Protein AF-0000000073999790 (afdb_homodimer)

InterPro domains:
  IPR029069 HotDog domain superfamily [SSF54637] (8-110)
  IPR029069 HotDog domain superfamily [SSF54637] (156-279)
  IPR050563 4-hydroxybenzoyl-CoA thioesterase [PTHR31793] (12-106)

pLDDT: mean 91.82, std 11.29, range [22.42, 98.81]

Foldseek 3Di:
DPCCVLWQKDKDWAAPVQQDPVQFGDPLVVVVVVLVSVVVSLVVLPDDVVVCLVVLQDFAWFKKKKFFDATHHHGWMKMKTWAWEDEPPQKIKIWIFIAGDPVRDGGMIMITMTHRVRPDPVSSVSCNVRHHHDHDDPADDDDPDDDPFFDKDKDKDFAACVCADSSSARRVSNVVVVVVVVVQVVCVVLPNDVVNCLVVLKDKDWRMKMKGFDDGADHGWMKMKIWAWRADDFFKTKIWIFICTHPDPHGRMIMITIIGIARPVVRGTGGDDPSSVCSRTDPD/DPCCVVWLKDKDWAAPVQQDPVQFGDPLVVVVVVLVSVVSSLVVLPDDVVVCLVVLQDFAWFKKKKFFDATHHHGWMKMKTWAWEDEPPQKIKIWIFIAGDPVRDGGMIMITMTHRVRPDPVSSVSCNVRHHHDHDDPADDDDPDDDPFFDKDKDKDFAACVCADSSSARRVSNVVVVVVVVVQVVCVVLPNDVVNCLVVLKDKDWRMKMKGFDDGADHGWMKMKIWAWRADDFFKTKIWIFICTHPDPHGRMIMITIIGIARPVVRGTGGDDPSSVCSRTDPD

Nearest PDB structures (foldseek):
  2own-assembly1_A  TM=8.054E-01  e=2.185E-14  Lactiplantibacillus plantarum
  2own-assembly1_B  TM=7.923E-01  e=3.185E-13  Lactiplantibacillus plantarum
  4gak-assembly1_A-2  TM=7.564E-01  e=3.372E-13  Spirosoma linguale DSM 74
  5v10-assembly1_B-2  TM=9.116E-01  e=4.249E-08  Pseudomonas aeruginosa PAO1
  5v10-assembly1_A-2  TM=8.755E-01  e=8.915E-08  Pseudomonas aeruginosa PAO1

Radius of gyration: 24.18 Å; Cα contacts (8 Å, |Δi|>4): 1208; chains: 2; bounding box: 60×69×75 Å

Structure (mmCIF, N/CA/C/O backbone):
data_AF-0000000073999790-model_v1
#
loop_
_entity.id
_entity.type
_entity.pdbx_description
1 polymer 'Acyl-CoA thioester hydrolase, YbgC/YbaW family'
#
loop_
_atom_site.group_PDB
_atom_site.id
_atom_site.type_symbol
_atom_site.label_atom_id
_atom_site.label_alt_id
_atom_site.label_comp_id
_atom_site.label_asym_id
_atom_site.label_entity_id
_atom_site.label_seq_id
_atom_site.pdbx_PDB_ins_code
_atom_site.Cartn_x
_atom_site.Cartn_y
_atom_site.Cartn_z
_atom_site.occupancy
_atom_site.B_iso_or_equiv
_atom_site.auth_seq_id
_atom_site.auth_comp_id
_atom_site.auth_asym_id
_atom_site.auth_atom_id
_atom_site.pdbx_PDB_model_num
ATOM 1 N N . MET A 1 1 ? -18.141 -9.008 -38.781 1 23.33 1 MET A N 1
ATOM 2 C CA . MET A 1 1 ? -18.016 -9.484 -37.406 1 23.33 1 MET A CA 1
ATOM 3 C C . MET A 1 1 ? -16.797 -8.875 -36.75 1 23.33 1 MET A C 1
ATOM 5 O O . MET A 1 1 ? -15.664 -9.047 -37.219 1 23.33 1 MET A O 1
ATOM 9 N N . ASN A 1 2 ? -16.75 -7.672 -36.438 1 31.36 2 ASN A N 1
ATOM 10 C CA . ASN A 1 2 ? -15.609 -6.867 -36 1 31.36 2 ASN A CA 1
ATOM 11 C C . ASN A 1 2 ? -14.695 -7.645 -35.062 1 31.36 2 ASN A C 1
ATOM 13 O O . ASN A 1 2 ? -15.148 -8.203 -34.062 1 31.36 2 ASN A O 1
ATOM 17 N N . GLU A 1 3 ? -13.828 -8.508 -35.656 1 33.03 3 GLU A N 1
ATOM 18 C CA . GLU A 1 3 ? -12.797 -9.297 -35 1 33.03 3 GLU A CA 1
ATOM 19 C C . GLU A 1 3 ? -12.234 -8.562 -33.781 1 33.03 3 GLU A C 1
ATOM 21 O O . GLU A 1 3 ? -11.477 -7.602 -33.906 1 33.03 3 GLU A O 1
ATOM 26 N N . LEU A 1 4 ? -12.984 -8.039 -32.969 1 37.97 4 LEU A N 1
ATOM 27 C CA . LEU A 1 4 ? -12.508 -7.48 -31.703 1 37.97 4 LEU A CA 1
ATOM 28 C C . LEU A 1 4 ? -11.297 -8.25 -31.188 1 37.97 4 LEU A C 1
ATOM 30 O O . LEU A 1 4 ? -11.445 -9.32 -30.594 1 37.97 4 LEU A O 1
ATOM 34 N N . GLY A 1 5 ? -10.57 -8.719 -31.969 1 43.56 5 GLY A N 1
ATOM 35 C CA . GLY A 1 5 ? -9.312 -9.25 -31.469 1 43.56 5 GLY A CA 1
ATOM 36 C C . GLY A 1 5 ? -8.906 -8.664 -30.125 1 43.56 5 GLY A C 1
ATOM 37 O O . GLY A 1 5 ? -8.711 -7.457 -30.016 1 43.56 5 GLY A O 1
ATOM 38 N N . LYS A 1 6 ? -9.617 -9.102 -28.969 1 53.22 6 LYS A N 1
ATOM 39 C CA . LYS A 1 6 ? -9.883 -8.727 -27.578 1 53.22 6 LYS A CA 1
ATOM 40 C C . LYS A 1 6 ? -8.625 -8.18 -26.906 1 53.22 6 LYS A C 1
ATOM 42 O O . LYS A 1 6 ? -7.883 -8.93 -26.281 1 53.22 6 LYS A O 1
ATOM 47 N N . ASP A 1 7 ? -7.734 -7.57 -27.453 1 63.88 7 ASP A N 1
ATOM 48 C CA . ASP A 1 7 ? -6.539 -7.102 -26.766 1 63.88 7 ASP A CA 1
ATOM 49 C C . ASP A 1 7 ? -6.887 -6.047 -25.719 1 63.88 7 ASP A C 1
ATOM 51 O O . ASP A 1 7 ? -7.414 -4.984 -26.047 1 63.88 7 ASP A O 1
ATOM 55 N N . TYR A 1 8 ? -7.004 -6.391 -24.406 1 90.5 8 TYR A N 1
ATOM 56 C CA . TYR A 1 8 ? -7.195 -5.484 -23.281 1 90.5 8 TYR A CA 1
ATOM 57 C C . TYR A 1 8 ? -5.859 -4.941 -22.797 1 90.5 8 TYR A C 1
ATOM 59 O O . TYR A 1 8 ? -5.113 -5.641 -22.109 1 90.5 8 TYR A O 1
ATOM 67 N N . THR A 1 9 ? -5.488 -3.82 -23.453 1 96.94 9 THR A N 1
ATOM 68 C CA . THR A 1 9 ? -4.246 -3.172 -23.047 1 96.94 9 THR A CA 1
ATOM 69 C C . THR A 1 9 ? -4.527 -1.948 -22.188 1 96.94 9 THR A C 1
ATOM 71 O O . THR A 1 9 ? -5.41 -1.147 -22.5 1 96.94 9 THR A O 1
ATOM 74 N N . ASN A 1 10 ? -3.885 -1.864 -21.109 1 97.88 10 ASN A N 1
ATOM 75 C CA . ASN A 1 10 ? -3.961 -0.723 -20.203 1 97.88 10 ASN A CA 1
ATOM 76 C C . ASN A 1 10 ? -2.576 -0.178 -19.859 1 97.88 10 ASN A C 1
ATOM 78 O O . ASN A 1 10 ? -1.583 -0.903 -19.938 1 97.88 10 ASN A O 1
ATOM 82 N N . HIS A 1 11 ? -2.5 1.111 -19.547 1 98.25 11 HIS A N 1
ATOM 83 C CA . HIS A 1 11 ? -1.239 1.769 -19.219 1 98.25 11 HIS A CA 1
ATOM 84 C C . HIS A 1 11 ? -1.252 2.305 -17.781 1 98.25 11 HIS A C 1
ATOM 86 O O . HIS A 1 11 ? -2.266 2.832 -17.328 1 98.25 11 HIS A O 1
ATOM 92 N N . TYR A 1 12 ? -0.192 2.182 -17.125 1 98.62 12 TYR A N 1
ATOM 93 C CA . TYR A 1 12 ? -0.024 2.641 -15.758 1 98.62 12 TYR A CA 1
ATOM 94 C C . TYR A 1 12 ? 1.315 3.344 -15.578 1 98.62 12 TYR A C 1
ATOM 96 O O . TYR A 1 12 ? 2.33 2.912 -16.125 1 98.62 12 TYR A O 1
ATOM 104 N N . VAL A 1 13 ? 1.346 4.441 -14.812 1 98.62 13 VAL A N 1
ATOM 105 C CA . VAL A 1 13 ? 2.588 5.141 -14.5 1 98.62 13 VAL A CA 1
ATOM 106 C C . VAL A 1 13 ? 3.078 4.73 -13.117 1 98.62 13 VAL A C 1
ATOM 108 O O . VAL A 1 13 ? 2.312 4.746 -12.148 1 98.62 13 VAL A O 1
ATOM 111 N N . THR A 1 14 ? 4.359 4.293 -13.023 1 98.62 14 THR A N 1
ATOM 112 C CA . THR A 1 14 ? 4.949 3.98 -11.727 1 98.62 14 THR A CA 1
ATOM 113 C C . THR A 1 14 ? 5.215 5.258 -10.93 1 98.62 14 THR A C 1
ATOM 115 O O . THR A 1 14 ? 5.793 6.211 -11.461 1 98.62 14 THR A O 1
ATOM 118 N N . ARG A 1 15 ? 4.762 5.254 -9.727 1 98.56 15 ARG A N 1
ATOM 119 C CA . ARG A 1 15 ? 4.887 6.414 -8.852 1 98.56 15 ARG A CA 1
ATOM 120 C C . ARG A 1 15 ? 5.988 6.203 -7.816 1 98.56 15 ARG A C 1
ATOM 122 O O . ARG A 1 15 ? 6.523 5.102 -7.688 1 98.56 15 ARG A O 1
ATOM 129 N N . ILE A 1 16 ? 6.281 7.289 -7.098 1 98.44 16 ILE A N 1
ATOM 130 C CA . ILE A 1 16 ? 7.375 7.227 -6.133 1 98.44 16 ILE A CA 1
ATOM 131 C C . ILE A 1 16 ? 7.051 6.195 -5.055 1 98.44 16 ILE A C 1
ATOM 133 O O . ILE A 1 16 ? 7.941 5.484 -4.578 1 98.44 16 ILE A O 1
ATOM 137 N N . GLY A 1 17 ? 5.805 6.074 -4.715 1 98 17 GLY A N 1
ATOM 138 C CA . GLY A 1 17 ? 5.383 5.137 -3.686 1 98 17 GLY A CA 1
ATOM 139 C C . GLY A 1 17 ? 5.449 3.689 -4.133 1 98 17 GLY A C 1
ATOM 140 O O . GLY A 1 17 ? 5.324 2.775 -3.318 1 98 17 GLY A O 1
ATOM 141 N N . ASP A 1 18 ? 5.672 3.477 -5.402 1 98.5 18 ASP A N 1
ATOM 142 C CA . ASP A 1 18 ? 5.781 2.123 -5.938 1 98.5 18 ASP A CA 1
ATOM 143 C C . ASP A 1 18 ? 7.203 1.585 -5.785 1 98.5 18 ASP A C 1
ATOM 145 O O . ASP A 1 18 ? 7.445 0.394 -5.988 1 98.5 18 ASP A O 1
ATOM 149 N N . ILE A 1 19 ? 8.156 2.484 -5.449 1 98.38 19 ILE A N 1
ATOM 150 C CA . ILE A 1 19 ? 9.57 2.121 -5.352 1 98.38 19 ILE A CA 1
ATOM 151 C C . ILE A 1 19 ? 9.875 1.624 -3.939 1 98.38 19 ILE A C 1
ATOM 153 O O . ILE A 1 19 ? 9.602 2.314 -2.957 1 98.38 19 ILE A O 1
ATOM 157 N N . ASP A 1 20 ? 10.43 0.451 -3.859 1 96.69 20 ASP A N 1
ATOM 158 C CA . ASP A 1 20 ? 10.672 -0.143 -2.549 1 96.69 20 ASP A CA 1
ATOM 159 C C . ASP A 1 20 ? 12.117 0.088 -2.105 1 96.69 20 ASP A C 1
ATOM 161 O O . ASP A 1 20 ? 12.852 0.848 -2.74 1 96.69 20 ASP A O 1
ATOM 165 N N . TYR A 1 21 ? 12.461 -0.48 -1.004 1 94.25 21 TYR A N 1
ATOM 166 C CA . TYR A 1 21 ? 13.758 -0.326 -0.36 1 94.25 21 TYR A CA 1
ATOM 167 C C . TYR A 1 21 ? 14.891 -0.681 -1.319 1 94.25 21 TYR A C 1
ATOM 169 O O . TYR A 1 21 ? 15.969 -0.095 -1.258 1 94.25 21 TYR A O 1
ATOM 177 N N . ASN A 1 22 ? 14.664 -1.64 -2.227 1 91.75 22 ASN A N 1
ATOM 178 C CA . ASN A 1 22 ? 15.68 -2.068 -3.184 1 91.75 22 ASN A CA 1
ATOM 179 C C . ASN A 1 22 ? 15.758 -1.121 -4.375 1 91.75 22 ASN A C 1
ATOM 181 O O . ASN A 1 22 ? 16.453 -1.41 -5.359 1 91.75 22 ASN A O 1
ATOM 185 N N . GLU A 1 23 ? 14.984 -0.015 -4.367 1 94.56 23 GLU A N 1
ATOM 186 C CA . GLU A 1 23 ? 15.094 1.12 -5.281 1 94.56 23 GLU A CA 1
ATOM 187 C C . GLU A 1 23 ? 14.461 0.802 -6.633 1 94.56 23 GLU A C 1
ATOM 1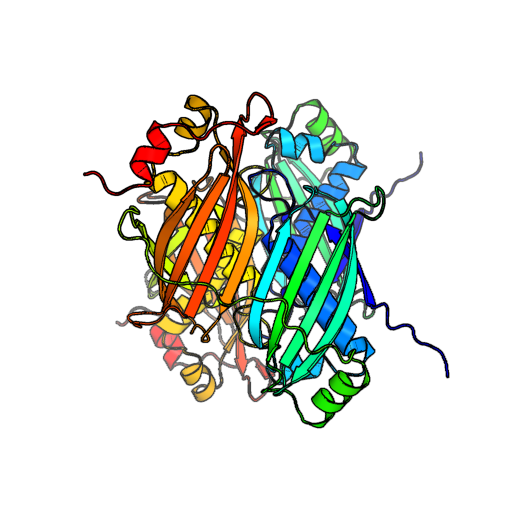89 O O . GLU A 1 23 ? 14.82 1.404 -7.648 1 94.56 23 GLU A O 1
ATOM 194 N N . HIS A 1 24 ? 13.672 -0.182 -6.719 1 96.25 24 HIS A N 1
ATOM 195 C CA . HIS A 1 24 ? 12.906 -0.493 -7.922 1 96.25 24 HIS A CA 1
ATOM 196 C C . HIS A 1 24 ? 11.438 -0.722 -7.594 1 96.25 24 HIS A C 1
ATOM 198 O O . HIS A 1 24 ? 11.062 -0.797 -6.422 1 96.25 24 HIS A O 1
ATOM 204 N N . VAL A 1 25 ? 10.594 -0.812 -8.609 1 98.12 25 VAL A N 1
ATOM 205 C CA . VAL A 1 25 ? 9.172 -1.093 -8.414 1 98.12 25 VAL A CA 1
ATOM 206 C C . VAL A 1 25 ? 9.008 -2.414 -7.668 1 98.12 25 VAL A C 1
ATOM 208 O O . VAL A 1 25 ? 9.602 -3.428 -8.047 1 98.12 25 VAL A O 1
ATOM 211 N N . ASN A 1 26 ? 8.258 -2.361 -6.602 1 97.69 26 ASN A N 1
ATOM 212 C CA . ASN A 1 26 ? 8.016 -3.529 -5.758 1 97.69 26 ASN A CA 1
ATOM 213 C C . ASN A 1 26 ? 7.234 -4.605 -6.504 1 97.69 26 ASN A C 1
ATOM 215 O O . ASN A 1 26 ? 6.332 -4.297 -7.285 1 97.69 26 ASN A O 1
ATOM 219 N N . GLY A 1 27 ? 7.562 -5.875 -6.254 1 96.94 27 GLY A N 1
ATOM 220 C CA . GLY A 1 27 ? 6.902 -6.988 -6.91 1 96.94 27 GLY A CA 1
ATOM 221 C C . GLY A 1 27 ? 5.395 -6.977 -6.73 1 96.94 27 GLY A C 1
ATOM 222 O O . GLY A 1 27 ? 4.652 -7.301 -7.66 1 96.94 27 GLY A O 1
ATOM 223 N N . SER A 1 28 ? 4.918 -6.621 -5.551 1 97.75 28 SER A N 1
ATOM 224 C CA . SER A 1 28 ? 3.488 -6.613 -5.258 1 97.75 28 SER A CA 1
ATOM 225 C C . SER A 1 28 ? 2.756 -5.574 -6.098 1 97.75 28 SER A C 1
ATOM 227 O O . SER A 1 28 ? 1.554 -5.699 -6.34 1 97.75 28 SER A O 1
ATOM 229 N N . ARG A 1 29 ? 3.467 -4.574 -6.562 1 98.44 29 ARG A N 1
ATOM 230 C CA . ARG A 1 29 ? 2.846 -3.504 -7.336 1 98.44 29 ARG A CA 1
ATOM 231 C C . ARG A 1 29 ? 2.451 -3.99 -8.727 1 98.44 29 ARG A C 1
ATOM 233 O O . ARG A 1 29 ? 1.476 -3.51 -9.305 1 98.44 29 ARG A O 1
ATOM 240 N N . TYR A 1 30 ? 3.172 -4.984 -9.258 1 98.69 30 TYR A N 1
ATOM 241 C CA . TYR A 1 30 ? 2.752 -5.566 -10.523 1 98.69 30 TYR A CA 1
ATOM 242 C C . TYR A 1 30 ? 1.382 -6.223 -10.398 1 98.69 30 TYR A C 1
ATOM 244 O O . TYR A 1 30 ? 0.556 -6.137 -11.312 1 98.69 30 TYR A O 1
ATOM 252 N N . GLU A 1 31 ? 1.17 -6.875 -9.266 1 98.69 31 GLU A N 1
ATOM 253 C CA . GLU A 1 31 ? -0.166 -7.406 -9.016 1 98.69 31 GLU A CA 1
ATOM 254 C C . GLU A 1 31 ? -1.184 -6.285 -8.828 1 98.69 31 GLU A C 1
ATOM 256 O O . GLU A 1 31 ? -2.32 -6.391 -9.297 1 98.69 31 GLU A O 1
ATOM 261 N N . PHE A 1 32 ? -0.82 -5.262 -8.18 1 98.75 32 PHE A N 1
ATOM 262 C CA . PHE A 1 32 ? -1.688 -4.105 -7.98 1 98.75 32 PHE A CA 1
ATOM 263 C C . PHE A 1 32 ? -2.176 -3.561 -9.32 1 98.75 32 PHE A C 1
ATOM 265 O O . PHE A 1 32 ? -3.379 -3.367 -9.516 1 98.75 32 PHE A O 1
ATOM 272 N N . PHE A 1 33 ? -1.278 -3.326 -10.25 1 98.81 33 PHE A N 1
ATOM 273 C CA . PHE A 1 33 ? -1.625 -2.826 -11.578 1 98.81 33 PHE A CA 1
ATOM 274 C C . PHE A 1 33 ? -2.414 -3.869 -12.359 1 98.81 33 PHE A C 1
ATOM 276 O O . PHE A 1 33 ? -3.4 -3.543 -13.023 1 98.81 33 PHE A O 1
ATOM 283 N N . ALA A 1 34 ? -1.996 -5.105 -12.258 1 98.62 34 ALA A N 1
ATOM 284 C CA . ALA A 1 34 ? -2.666 -6.176 -13 1 98.62 34 ALA A CA 1
ATOM 285 C C . ALA A 1 34 ? -4.102 -6.355 -12.516 1 98.62 34 ALA A C 1
ATOM 287 O O . ALA A 1 34 ? -4.992 -6.668 -13.312 1 98.62 34 ALA A O 1
ATOM 288 N N . GLU A 1 35 ? -4.289 -6.234 -11.219 1 98.56 35 GLU A N 1
ATOM 289 C CA . GLU A 1 35 ? -5.652 -6.305 -10.703 1 98.56 35 GLU A CA 1
ATOM 290 C C . GLU A 1 35 ? -6.539 -5.246 -11.352 1 98.56 35 GLU A C 1
ATOM 292 O O . GLU A 1 35 ? -7.668 -5.535 -11.75 1 98.56 35 GLU A O 1
ATOM 297 N N . ASP A 1 36 ? -6.035 -4.051 -11.391 1 98.62 36 ASP A N 1
ATOM 298 C CA . ASP A 1 36 ? -6.82 -2.996 -12.023 1 98.62 36 ASP A CA 1
ATOM 299 C C . ASP A 1 36 ? -7.047 -3.299 -13.508 1 98.62 36 ASP A C 1
ATOM 301 O O . ASP A 1 36 ? -8.125 -3.021 -14.039 1 98.62 36 ASP A O 1
ATOM 305 N N . ALA A 1 37 ? -6.035 -3.82 -14.141 1 98.5 37 ALA A N 1
ATOM 306 C CA . ALA A 1 37 ? -6.176 -4.199 -15.547 1 98.5 37 ALA A CA 1
ATOM 307 C C . ALA A 1 37 ? -7.281 -5.238 -15.719 1 98.5 37 ALA A C 1
ATOM 309 O O . ALA A 1 37 ? -8.031 -5.195 -16.703 1 98.5 37 ALA A O 1
ATOM 310 N N . ARG A 1 38 ? -7.387 -6.203 -14.82 1 98.06 38 ARG A N 1
ATOM 311 C CA . ARG A 1 38 ? -8.469 -7.18 -14.875 1 98.06 38 ARG A CA 1
ATOM 312 C C . ARG A 1 38 ? -9.828 -6.5 -14.727 1 98.06 38 ARG A C 1
ATOM 314 O O . ARG A 1 38 ? -10.766 -6.82 -15.453 1 98.06 38 ARG A O 1
ATOM 321 N N . MET A 1 39 ? -9.938 -5.555 -13.805 1 98.12 39 MET A N 1
ATOM 322 C CA . MET A 1 39 ? -11.195 -4.832 -13.625 1 98.12 39 MET A CA 1
ATOM 323 C C . MET A 1 39 ? -11.555 -4.039 -14.875 1 98.12 39 MET A C 1
ATOM 325 O O . MET A 1 39 ? -12.719 -3.979 -15.266 1 98.12 39 MET A O 1
ATOM 329 N N . GLN A 1 40 ? -10.5 -3.395 -15.438 1 97.88 40 GLN A N 1
ATOM 330 C CA . GLN A 1 40 ? -10.734 -2.674 -16.688 1 97.88 40 GLN A CA 1
ATOM 331 C C . GLN A 1 40 ? -11.242 -3.611 -17.781 1 97.88 40 GLN A C 1
ATOM 333 O O . GLN A 1 40 ? -12.148 -3.26 -18.531 1 97.88 40 GLN A O 1
ATOM 338 N N . THR A 1 41 ? -10.656 -4.77 -17.875 1 96.94 41 THR A N 1
ATOM 339 C CA . THR A 1 41 ? -11.07 -5.766 -18.844 1 96.94 41 THR A CA 1
ATOM 340 C C . THR A 1 41 ? -12.523 -6.176 -18.625 1 96.94 41 THR A C 1
ATOM 342 O O . THR A 1 41 ? -13.328 -6.184 -19.562 1 96.94 41 THR A O 1
ATOM 345 N N . LEU A 1 42 ? -12.883 -6.492 -17.391 1 97.31 42 LEU A N 1
ATOM 346 C CA . LEU A 1 42 ? -14.258 -6.848 -17.062 1 97.31 42 LEU A CA 1
ATOM 347 C C . LEU A 1 42 ? -15.219 -5.715 -17.422 1 97.31 42 LEU A C 1
ATOM 349 O O . LEU A 1 42 ? -16.312 -5.957 -17.938 1 97.31 42 LEU A O 1
ATOM 353 N N . SER A 1 43 ? -14.828 -4.52 -17.109 1 97.38 43 SER A N 1
ATOM 354 C CA . SER A 1 43 ? -15.648 -3.361 -17.453 1 97.38 43 SER A CA 1
ATOM 355 C C . SER A 1 43 ? -15.906 -3.279 -18.953 1 97.38 43 SER A C 1
ATOM 357 O O . SER A 1 43 ? -17.031 -3.016 -19.391 1 97.38 43 SER A O 1
ATOM 359 N N . LYS A 1 44 ? -14.906 -3.514 -19.75 1 95.5 44 LYS A N 1
ATOM 360 C CA . LYS A 1 44 ? -15.016 -3.479 -21.203 1 95.5 44 LYS A CA 1
ATOM 361 C C . LYS A 1 44 ? -15.953 -4.57 -21.719 1 95.5 44 LYS A C 1
ATOM 363 O O . LYS A 1 44 ? -16.578 -4.426 -22.766 1 95.5 44 LYS A O 1
ATOM 368 N N . MET A 1 45 ? -16.094 -5.648 -20.953 1 94.25 45 MET A N 1
ATOM 369 C CA . MET A 1 45 ? -17 -6.738 -21.297 1 94.25 45 MET A CA 1
ATOM 370 C C . MET A 1 45 ? -18.438 -6.371 -20.953 1 94.25 45 MET A C 1
ATOM 372 O O . MET A 1 45 ? -19.359 -7.117 -21.281 1 94.25 45 MET A O 1
ATOM 376 N N . GLY A 1 46 ? -18.562 -5.285 -20.25 1 95.94 46 GLY A N 1
ATOM 377 C CA . GLY A 1 46 ? -19.906 -4.836 -19.922 1 95.94 46 GLY A CA 1
ATOM 378 C C . GLY A 1 46 ? -20.281 -5.039 -18.469 1 95.94 46 GLY A C 1
ATOM 379 O O . GLY A 1 46 ? -21.422 -4.824 -18.078 1 95.94 46 GLY A O 1
ATOM 380 N N . ILE A 1 47 ? -19.359 -5.434 -17.672 1 97.56 47 ILE A N 1
ATOM 381 C CA . ILE A 1 47 ? -19.625 -5.668 -16.25 1 97.56 47 ILE A CA 1
ATOM 382 C C . ILE A 1 47 ? -19.469 -4.363 -15.477 1 97.56 47 ILE A C 1
ATOM 384 O O . ILE A 1 47 ? -18.516 -3.619 -15.68 1 97.56 47 ILE A O 1
ATOM 388 N N . ASP A 1 48 ? -20.406 -4.047 -14.586 1 97.75 48 ASP A N 1
ATOM 389 C CA . ASP A 1 48 ? -20.406 -2.85 -13.75 1 97.75 48 ASP A CA 1
ATOM 390 C C . ASP A 1 48 ? -19.516 -3.047 -12.516 1 97.75 48 ASP A C 1
ATOM 392 O O . ASP A 1 48 ? -19.969 -3.602 -11.516 1 97.75 48 ASP A O 1
ATOM 396 N N . ILE A 1 49 ? -18.328 -2.523 -12.562 1 97.94 49 ILE A N 1
ATOM 397 C CA . ILE A 1 49 ? -17.344 -2.732 -11.508 1 97.94 49 ILE A CA 1
ATOM 398 C C . ILE A 1 49 ? -17.797 -2.037 -10.227 1 97.94 49 ILE A C 1
ATOM 400 O O . ILE A 1 49 ? -17.578 -2.555 -9.125 1 97.94 49 ILE A O 1
ATOM 404 N N . LYS A 1 50 ? -18.344 -0.839 -10.336 1 97.06 50 LYS A N 1
ATOM 405 C CA . LYS A 1 50 ? -18.828 -0.122 -9.164 1 97.06 50 LYS A CA 1
ATOM 406 C C . LYS A 1 50 ? -19.938 -0.913 -8.453 1 97.06 50 LYS A C 1
ATOM 408 O O . LYS A 1 50 ? -20.016 -0.895 -7.219 1 97.06 50 LYS A O 1
ATOM 413 N N . LYS A 1 51 ? -20.734 -1.598 -9.195 1 97 51 LYS A N 1
ATOM 414 C CA . LYS A 1 51 ? -21.734 -2.473 -8.602 1 97 51 LYS A CA 1
ATOM 415 C C . LYS A 1 51 ? -21.094 -3.654 -7.887 1 97 51 LYS A C 1
ATOM 417 O O . LYS A 1 51 ? -21.547 -4.066 -6.816 1 97 51 LYS A O 1
ATOM 422 N N . LEU A 1 52 ? -20.016 -4.242 -8.516 1 97.75 52 LEU A N 1
ATOM 423 C CA . LEU A 1 52 ? -19.297 -5.324 -7.863 1 97.75 52 LEU A CA 1
ATOM 424 C C . LEU A 1 52 ? -18.734 -4.867 -6.516 1 97.75 52 LEU A C 1
ATOM 426 O O . LEU A 1 52 ? -18.812 -5.598 -5.527 1 97.75 52 LEU A O 1
ATOM 430 N N . ILE A 1 53 ? -18.188 -3.65 -6.465 1 97.69 53 ILE A N 1
ATOM 431 C CA . ILE A 1 53 ? -17.656 -3.09 -5.23 1 97.69 53 ILE A CA 1
ATOM 432 C C . ILE A 1 53 ? -18.766 -2.953 -4.199 1 97.69 53 ILE A C 1
ATOM 434 O O . ILE A 1 53 ? -18.641 -3.426 -3.066 1 97.69 53 ILE A O 1
ATOM 438 N N . LYS A 1 54 ? -19.891 -2.412 -4.578 1 95.56 54 LYS A N 1
ATOM 439 C CA . LYS A 1 54 ? -21.016 -2.164 -3.68 1 95.56 54 LYS A CA 1
ATOM 440 C C . LYS A 1 54 ? -21.562 -3.469 -3.115 1 95.56 54 LYS A C 1
ATOM 442 O O . LYS A 1 54 ? -21.969 -3.527 -1.952 1 95.56 54 LYS A O 1
ATOM 447 N N . ASN A 1 55 ? -21.516 -4.492 -3.939 1 96.5 55 ASN A N 1
ATOM 448 C CA . ASN A 1 55 ? -22.094 -5.777 -3.545 1 96.5 55 ASN A CA 1
ATOM 449 C C . ASN A 1 55 ? -21.031 -6.707 -2.963 1 96.5 55 ASN A C 1
ATOM 451 O O . ASN A 1 55 ? -21.328 -7.859 -2.637 1 96.5 55 ASN A O 1
ATOM 455 N N . HIS A 1 56 ? -19.844 -6.238 -2.918 1 96.06 56 HIS A N 1
ATOM 456 C CA . HIS A 1 56 ? -18.719 -6.969 -2.338 1 96.06 56 HIS A CA 1
ATOM 457 C C . HIS A 1 56 ? -18.469 -8.281 -3.076 1 96.06 56 HIS A C 1
ATOM 459 O O . HIS A 1 56 ? -18.266 -9.32 -2.449 1 96.06 56 HIS A O 1
ATOM 465 N N . ILE A 1 57 ? -18.609 -8.219 -4.375 1 97.19 57 ILE A N 1
ATOM 466 C CA . ILE A 1 57 ? -18.328 -9.359 -5.238 1 97.19 57 ILE A CA 1
ATOM 467 C C . ILE A 1 57 ? -16.906 -9.25 -5.797 1 97.19 57 ILE A C 1
ATOM 469 O O . ILE A 1 57 ? -16.594 -8.32 -6.551 1 97.19 57 ILE A O 1
ATOM 473 N N . ALA A 1 58 ? -16.062 -10.188 -5.465 1 95.69 58 ALA A N 1
ATOM 474 C CA . ALA A 1 58 ? -14.656 -10.125 -5.852 1 95.69 58 ALA A CA 1
ATOM 475 C C . ALA A 1 58 ? -14.266 -11.328 -6.703 1 95.69 58 ALA A C 1
ATOM 477 O O . ALA A 1 58 ? -14.922 -12.375 -6.648 1 95.69 58 ALA A O 1
ATOM 478 N N . LEU A 1 59 ? -13.227 -11.148 -7.594 1 96.88 59 LEU A N 1
ATOM 479 C CA . LEU A 1 59 ? -12.484 -12.297 -8.094 1 96.88 59 LEU A CA 1
ATOM 480 C C . LEU A 1 59 ? -11.789 -13.039 -6.957 1 96.88 59 LEU A C 1
ATOM 482 O O . LEU A 1 59 ? -10.992 -12.445 -6.223 1 96.88 59 LEU A O 1
ATOM 486 N N . GLN A 1 60 ? -12.133 -14.273 -6.762 1 96.5 60 GLN A N 1
ATOM 487 C CA . GLN A 1 60 ? -11.539 -15.039 -5.668 1 96.5 60 GLN A CA 1
ATOM 488 C C . GLN A 1 60 ? -10.25 -15.727 -6.117 1 96.5 60 GLN A C 1
ATOM 490 O O . GLN A 1 60 ? -10.289 -16.688 -6.895 1 96.5 60 GLN A O 1
ATOM 495 N N . HIS A 1 61 ? -9.172 -15.312 -5.605 1 97.19 61 HIS A N 1
ATOM 496 C CA . HIS A 1 61 ? -7.863 -15.828 -5.984 1 97.19 61 HIS A CA 1
ATOM 497 C C . HIS A 1 61 ? -7.711 -17.297 -5.586 1 97.19 61 HIS A C 1
ATOM 499 O O . HIS A 1 61 ? -7.988 -17.656 -4.445 1 97.19 61 HIS A O 1
ATOM 505 N N . LYS A 1 62 ? -7.266 -18.094 -6.5 1 95.75 62 LYS A N 1
ATOM 506 C CA . LYS A 1 62 ? -6.992 -19.5 -6.223 1 95.75 62 LYS A CA 1
ATOM 507 C C . LYS A 1 62 ? -5.508 -19.812 -6.383 1 95.75 62 LYS A C 1
ATOM 509 O O . LYS A 1 62 ? -4.977 -20.688 -5.688 1 95.75 62 LYS A O 1
ATOM 514 N N . GLY A 1 63 ? -4.898 -19.125 -7.309 1 96.56 63 GLY A N 1
ATOM 515 C CA . GLY A 1 63 ? -3.48 -19.328 -7.559 1 96.56 63 GLY A CA 1
ATOM 516 C C . GLY A 1 63 ? -2.902 -18.328 -8.547 1 96.56 63 GLY A C 1
ATOM 517 O O . GLY A 1 63 ? -3.627 -17.781 -9.383 1 96.56 63 GLY A O 1
ATOM 518 N N . SER A 1 64 ? -1.67 -18.094 -8.445 1 97.38 64 SER A N 1
ATOM 519 C CA . SER A 1 64 ? -0.997 -17.188 -9.367 1 97.38 64 SER A CA 1
ATOM 520 C C . SER A 1 64 ? 0.487 -17.516 -9.492 1 97.38 64 SER A C 1
ATOM 522 O O . SER A 1 64 ? 1.061 -18.156 -8.602 1 97.38 64 SER A O 1
ATOM 524 N N . HIS A 1 65 ? 1.033 -17.156 -10.586 1 97.25 65 HIS A N 1
ATOM 525 C CA . HIS A 1 65 ? 2.451 -17.297 -10.891 1 97.25 65 HIS A CA 1
ATOM 526 C C . HIS A 1 65 ? 3.021 -16 -11.453 1 97.25 65 HIS A C 1
ATOM 528 O O . HIS A 1 65 ? 2.48 -15.438 -12.414 1 97.25 65 HIS A O 1
ATOM 534 N N . PHE A 1 66 ? 4.023 -15.523 -10.82 1 98 66 PHE A N 1
ATOM 535 C CA . PHE A 1 66 ? 4.699 -14.297 -11.234 1 98 66 PHE A CA 1
ATOM 536 C C . PHE A 1 66 ? 6.109 -14.594 -11.727 1 98 66 PHE A C 1
ATOM 538 O O . PHE A 1 66 ? 6.84 -15.375 -11.109 1 98 66 PHE A O 1
ATOM 545 N N . GLN A 1 67 ? 6.488 -14.031 -12.797 1 98.19 67 GLN A N 1
ATOM 546 C CA . GLN A 1 67 ? 7.871 -13.953 -13.25 1 98.19 67 GLN A CA 1
ATOM 547 C C . GLN A 1 67 ? 8.344 -12.5 -13.328 1 98.19 67 GLN A C 1
ATOM 549 O O . GLN A 1 67 ? 7.723 -11.68 -14.008 1 98.19 67 GLN A O 1
ATOM 554 N N . PHE A 1 68 ? 9.336 -12.219 -12.617 1 98.19 68 PHE A N 1
ATOM 555 C CA . PHE A 1 68 ? 9.953 -10.891 -12.641 1 98.19 68 PHE A CA 1
ATOM 556 C C . PHE A 1 68 ? 11.195 -10.891 -13.516 1 98.19 68 PHE A C 1
ATOM 558 O O . PHE A 1 68 ? 12.172 -11.57 -13.219 1 98.19 68 PHE A O 1
ATOM 565 N N . LEU A 1 69 ? 11.18 -10.07 -14.562 1 98 69 LEU A N 1
ATOM 566 C CA . LEU A 1 69 ? 12.172 -10.234 -15.617 1 98 69 LEU A CA 1
ATOM 567 C C . LEU A 1 69 ? 13.125 -9.039 -15.656 1 98 69 LEU A C 1
ATOM 569 O O . LEU A 1 69 ? 14.336 -9.211 -15.82 1 98 69 LEU A O 1
ATOM 573 N N . LYS A 1 70 ? 12.594 -7.84 -15.523 1 97.44 70 LYS A N 1
ATOM 574 C CA . LYS A 1 70 ? 13.422 -6.641 -15.562 1 97.44 70 LYS A CA 1
ATOM 575 C C . LYS A 1 70 ? 12.938 -5.609 -14.547 1 97.44 70 LYS A C 1
ATOM 577 O O . LYS A 1 70 ? 11.75 -5.273 -14.508 1 97.44 70 LYS A O 1
ATOM 582 N N . GLN A 1 71 ? 13.852 -5.113 -13.766 1 96 71 GLN A N 1
ATOM 583 C CA . GLN A 1 71 ? 13.508 -4.102 -12.766 1 96 71 GLN A CA 1
ATOM 584 C C . GLN A 1 71 ? 13.031 -2.812 -13.43 1 96 71 GLN A C 1
ATOM 586 O O . GLN A 1 71 ? 13.508 -2.449 -14.508 1 96 71 GLN A O 1
ATOM 591 N N . ARG A 1 72 ? 12.039 -2.199 -12.805 1 97.81 72 ARG A N 1
ATOM 592 C CA . ARG A 1 72 ? 11.547 -0.899 -13.25 1 97.81 72 ARG A CA 1
ATOM 593 C C . ARG A 1 72 ? 11.695 0.149 -12.148 1 97.81 72 ARG A C 1
ATOM 595 O O . ARG A 1 72 ? 11.883 -0.193 -10.977 1 97.81 72 ARG A O 1
ATOM 602 N N . THR A 1 73 ? 11.633 1.394 -12.562 1 97.31 73 THR A N 1
ATOM 603 C CA . THR A 1 73 ? 11.875 2.473 -11.609 1 97.31 73 THR A CA 1
ATOM 604 C C . THR A 1 73 ? 10.781 3.531 -11.711 1 97.31 73 THR A C 1
ATOM 606 O O . THR A 1 73 ? 9.703 3.275 -12.266 1 97.31 73 THR A O 1
ATOM 609 N N . TRP A 1 74 ? 11.055 4.676 -11.07 1 98.06 74 TRP A N 1
ATOM 610 C CA . TRP A 1 74 ? 10.094 5.766 -10.922 1 98.06 74 TRP A CA 1
ATOM 611 C C . TRP A 1 74 ? 9.758 6.391 -12.273 1 98.06 74 TRP A C 1
ATOM 613 O O . TRP A 1 74 ? 10.641 6.602 -13.102 1 98.06 74 TRP A O 1
ATOM 623 N N . ASN A 1 75 ? 8.5 6.695 -12.406 1 98 75 ASN A N 1
ATOM 624 C CA . ASN A 1 75 ? 7.973 7.551 -13.461 1 98 75 ASN A CA 1
ATOM 625 C C . ASN A 1 75 ? 8.141 6.902 -14.836 1 98 75 ASN A C 1
ATOM 627 O O . ASN A 1 75 ? 8.469 7.578 -15.812 1 98 75 ASN A O 1
ATOM 631 N N . GLU A 1 76 ? 7.984 5.648 -14.945 1 98.31 76 GLU A N 1
ATOM 632 C CA . GLU A 1 76 ? 7.891 4.883 -16.188 1 98.31 76 GLU A CA 1
ATOM 633 C C . GLU A 1 76 ? 6.449 4.488 -16.484 1 98.31 76 GLU A C 1
ATOM 635 O O . GLU A 1 76 ? 5.609 4.441 -15.578 1 98.31 76 GLU A O 1
ATOM 640 N N . ILE A 1 77 ? 6.188 4.301 -17.719 1 98.69 77 ILE A N 1
ATOM 641 C CA . ILE A 1 77 ? 4.855 3.855 -18.125 1 98.69 77 ILE A CA 1
ATOM 642 C C . ILE A 1 77 ? 4.875 2.352 -18.391 1 98.69 77 ILE A C 1
ATOM 644 O O . ILE A 1 77 ? 5.652 1.874 -19.219 1 98.69 77 ILE A O 1
ATOM 648 N N . LEU A 1 78 ? 4.07 1.597 -17.656 1 98.75 78 LEU A N 1
ATOM 649 C CA . LEU A 1 78 ? 3.885 0.167 -17.875 1 98.75 78 LEU A CA 1
ATOM 650 C C . LEU A 1 78 ? 2.705 -0.087 -18.812 1 98.75 78 LEU A C 1
ATOM 652 O O . LEU A 1 78 ? 1.615 0.452 -18.609 1 98.75 78 LEU A O 1
ATOM 656 N N . LYS A 1 79 ? 2.986 -0.787 -19.844 1 98.62 79 LYS A N 1
ATOM 657 C CA . LYS A 1 79 ? 1.948 -1.314 -20.719 1 98.62 79 LYS A CA 1
ATOM 658 C C . LYS A 1 79 ? 1.58 -2.746 -20.344 1 98.62 79 LYS A C 1
ATOM 660 O O . LYS A 1 79 ? 2.414 -3.648 -20.422 1 98.62 79 LYS A O 1
ATOM 665 N N . ILE A 1 80 ? 0.33 -2.979 -19.938 1 98.62 80 ILE A N 1
ATOM 666 C CA . ILE A 1 80 ? -0.101 -4.305 -19.5 1 98.62 80 ILE A CA 1
ATOM 667 C C . ILE A 1 80 ? -1.093 -4.879 -20.516 1 98.62 80 ILE A C 1
ATOM 669 O O . ILE A 1 80 ? -2.182 -4.332 -20.703 1 98.62 80 ILE A O 1
ATOM 673 N N . GLU A 1 81 ? -0.699 -5.941 -21.156 1 97.88 81 GLU A N 1
ATOM 674 C CA . GLU A 1 81 ? -1.585 -6.719 -22.016 1 97.88 81 GLU A CA 1
ATOM 675 C C . GLU A 1 81 ? -2.26 -7.844 -21.234 1 97.88 81 GLU A C 1
ATOM 677 O O . GLU A 1 81 ? -1.584 -8.688 -20.641 1 97.88 81 GLU A O 1
ATOM 682 N N . THR A 1 82 ? -3.588 -7.82 -21.25 1 97.12 82 THR A N 1
ATOM 683 C CA . THR A 1 82 ? -4.359 -8.789 -20.484 1 97.12 82 THR A CA 1
ATOM 684 C C . THR A 1 82 ? -5.211 -9.656 -21.406 1 97.12 82 THR A C 1
ATOM 686 O O . THR A 1 82 ? -5.91 -9.141 -22.281 1 97.12 82 THR A O 1
ATOM 689 N N . THR A 1 83 ? -5.074 -10.961 -21.234 1 94.38 83 THR A N 1
ATOM 690 C CA . THR A 1 83 ? -5.988 -11.906 -21.859 1 94.38 83 THR A CA 1
ATOM 691 C C . THR A 1 83 ? -6.59 -12.844 -20.812 1 94.38 83 THR A C 1
ATOM 693 O O . THR A 1 83 ? -6.086 -12.945 -19.688 1 94.38 83 THR A O 1
ATOM 696 N N . CYS A 1 84 ? -7.746 -13.406 -21.156 1 93.62 84 CYS A N 1
ATOM 697 C CA . CYS A 1 84 ? -8.375 -14.305 -20.203 1 93.62 84 CYS A CA 1
ATOM 698 C C . CYS A 1 84 ? -8.938 -15.539 -20.891 1 93.62 84 CYS A C 1
ATOM 700 O O . CYS A 1 84 ? -9.383 -15.469 -22.031 1 93.62 84 CYS A O 1
ATOM 702 N N . ASP A 1 85 ? -8.836 -16.625 -20.141 1 92.38 85 ASP A N 1
ATOM 703 C CA . ASP A 1 85 ? -9.336 -17.922 -20.578 1 92.38 85 ASP A CA 1
ATOM 704 C C . ASP A 1 85 ? -10.406 -18.438 -19.625 1 92.38 85 ASP A C 1
ATOM 706 O O . ASP A 1 85 ? -10.219 -18.438 -18.406 1 92.38 85 ASP A O 1
ATOM 710 N N . TRP A 1 86 ? -11.477 -18.859 -20.219 1 91.19 86 TRP A N 1
ATOM 711 C CA . TRP A 1 86 ? -12.5 -19.531 -19.422 1 91.19 86 TRP A CA 1
ATOM 712 C C . TRP A 1 86 ? -12.055 -20.953 -19.062 1 91.19 86 TRP A C 1
ATOM 714 O O . TRP A 1 86 ? -11.617 -21.703 -19.922 1 91.19 86 TRP A O 1
ATOM 724 N N . ILE A 1 87 ? -12.102 -21.188 -17.797 1 87.19 87 ILE A N 1
ATOM 725 C CA . ILE A 1 87 ? -11.773 -22.516 -17.297 1 87.19 87 ILE A CA 1
ATOM 726 C C . ILE A 1 87 ? -13.039 -23.188 -16.766 1 87.19 87 ILE A C 1
ATOM 728 O O . ILE A 1 87 ? -13.969 -22.516 -16.312 1 87.19 87 ILE A O 1
ATOM 732 N N . GLU A 1 88 ? -13.125 -24.484 -16.891 1 79.06 88 GLU A N 1
ATOM 733 C CA . GLU A 1 88 ? -14.281 -25.234 -16.422 1 79.06 88 GLU A CA 1
ATOM 734 C C . GLU A 1 88 ? -14.516 -25.016 -14.938 1 79.06 88 GLU A C 1
ATOM 736 O O . GLU A 1 88 ? -13.594 -24.641 -14.203 1 79.06 88 GLU A O 1
ATOM 741 N N . ASN A 1 89 ? -15.797 -25.094 -14.453 1 82.19 89 ASN A N 1
ATOM 742 C CA . ASN A 1 89 ? -16.234 -25.031 -13.062 1 82.19 89 ASN A CA 1
ATOM 743 C C . ASN A 1 89 ? -16.203 -23.609 -12.523 1 82.19 89 ASN A C 1
ATOM 745 O O . ASN A 1 89 ? -15.844 -23.375 -11.367 1 82.19 89 ASN A O 1
ATOM 749 N N . GLY A 1 90 ? -16.422 -22.641 -13.398 1 87.75 90 GLY A N 1
ATOM 750 C CA . GLY A 1 90 ? -16.641 -21.266 -12.945 1 87.75 90 GLY A CA 1
ATOM 751 C C . GLY A 1 90 ? -15.344 -20.547 -12.602 1 87.75 90 GLY A C 1
ATOM 752 O O . GLY A 1 90 ? -15.32 -19.703 -11.695 1 87.75 90 GLY A O 1
ATOM 753 N N . LYS A 1 91 ? -14.273 -20.984 -13.297 1 92.5 91 LYS A N 1
ATOM 754 C CA . LYS A 1 91 ? -12.984 -20.328 -13.07 1 92.5 91 LYS A CA 1
ATOM 755 C C . LYS A 1 91 ? -12.508 -19.594 -14.32 1 92.5 91 LYS A C 1
ATOM 757 O O . LYS A 1 91 ? -12.961 -19.891 -15.43 1 92.5 91 LYS A O 1
ATOM 762 N N . ILE A 1 92 ? -11.703 -18.656 -14.055 1 95 92 ILE A N 1
ATOM 763 C CA . ILE A 1 92 ? -11.109 -17.859 -15.125 1 95 92 ILE A CA 1
ATOM 764 C C . ILE A 1 92 ? -9.602 -17.75 -14.914 1 95 92 ILE A C 1
ATOM 766 O O . ILE A 1 92 ? -9.141 -17.594 -13.789 1 95 92 ILE A O 1
ATOM 770 N N . GLN A 1 93 ? -8.852 -17.938 -15.992 1 95.31 93 GLN A N 1
ATOM 771 C CA . GLN A 1 93 ? -7.414 -17.719 -15.961 1 95.31 93 GLN A CA 1
ATOM 772 C C . GLN A 1 93 ? -7.043 -16.406 -16.656 1 95.31 93 GLN A C 1
ATOM 774 O O . GLN A 1 93 ? -7.453 -16.156 -17.781 1 95.31 93 GLN A O 1
ATOM 779 N N . TRP A 1 94 ? -6.332 -15.625 -15.945 1 96.19 94 TRP A N 1
ATOM 780 C CA . TRP A 1 94 ? -5.828 -14.352 -16.469 1 96.19 94 TRP A CA 1
ATOM 781 C C . TRP A 1 94 ? -4.355 -14.469 -16.859 1 96.19 94 TRP A C 1
ATOM 783 O O . TRP A 1 94 ? -3.568 -15.086 -16.125 1 96.19 94 TRP A O 1
ATOM 793 N N . ASN A 1 95 ? -4.031 -13.875 -18 1 95.62 95 ASN A N 1
ATOM 794 C CA . ASN A 1 95 ? -2.648 -13.766 -18.453 1 95.62 95 ASN A CA 1
ATOM 795 C C . ASN A 1 95 ? -2.236 -12.305 -18.641 1 95.62 95 ASN A C 1
ATOM 797 O O . ASN A 1 95 ? -2.891 -11.562 -19.375 1 95.62 95 ASN A O 1
ATOM 801 N N . HIS A 1 96 ? -1.192 -11.922 -17.984 1 97.69 96 HIS A N 1
ATOM 802 C CA . HIS A 1 96 ? -0.718 -10.547 -18.094 1 97.69 96 HIS A CA 1
ATOM 803 C C . HIS A 1 96 ? 0.722 -10.492 -18.594 1 97.69 96 HIS A C 1
ATOM 805 O O . HIS A 1 96 ? 1.606 -11.133 -18.016 1 97.69 96 HIS A O 1
ATOM 811 N N . LEU A 1 97 ? 0.976 -9.805 -19.656 1 98.38 97 LEU A N 1
ATOM 812 C CA . LEU A 1 97 ? 2.303 -9.383 -20.094 1 98.38 97 LEU A CA 1
ATOM 813 C C . LEU A 1 97 ? 2.52 -7.898 -19.797 1 98.38 97 LEU A C 1
ATOM 815 O O . LEU A 1 97 ? 1.746 -7.051 -20.25 1 98.38 97 LEU A O 1
ATOM 819 N N . ILE A 1 98 ? 3.572 -7.594 -19.016 1 98.75 98 ILE A N 1
ATOM 820 C CA . ILE A 1 98 ? 3.801 -6.23 -18.547 1 98.75 98 ILE A CA 1
ATOM 821 C C . ILE A 1 98 ? 5.094 -5.688 -19.156 1 98.75 98 ILE A C 1
ATOM 823 O O . ILE A 1 98 ? 6.188 -6.156 -18.812 1 98.75 98 ILE A O 1
ATOM 827 N N . TYR A 1 99 ? 4.969 -4.664 -19.938 1 98.69 99 TYR A N 1
ATOM 828 C CA . TYR A 1 99 ? 6.094 -4.047 -20.625 1 98.69 99 TYR A CA 1
ATOM 829 C C . TYR A 1 99 ? 6.355 -2.643 -20.094 1 98.69 99 TYR A C 1
ATOM 831 O O . TYR A 1 99 ? 5.449 -1.993 -19.562 1 98.69 99 TYR A O 1
ATOM 839 N N . GLU A 1 100 ? 7.57 -2.256 -20.141 1 98.69 100 GLU A N 1
ATOM 840 C CA . GLU A 1 100 ? 7.84 -0.822 -20.094 1 98.69 100 GLU A CA 1
ATOM 841 C C . GLU A 1 100 ? 7.648 -0.185 -21.469 1 98.69 100 GLU A C 1
ATOM 843 O O . GLU A 1 100 ? 8.203 -0.661 -22.469 1 98.69 100 GLU A O 1
ATOM 848 N N . LEU A 1 101 ? 6.871 0.813 -21.547 1 98.25 101 LEU A N 1
ATOM 849 C CA . LEU A 1 101 ? 6.344 1.312 -22.812 1 98.25 101 LEU A CA 1
ATOM 850 C C . LEU A 1 101 ? 7.465 1.848 -23.703 1 98.25 101 LEU A C 1
ATOM 852 O O . LEU A 1 101 ? 7.5 1.575 -24.906 1 98.25 101 LEU A O 1
ATOM 856 N N . GLU A 1 102 ? 8.375 2.633 -23.188 1 97.75 102 GLU A N 1
ATOM 857 C CA . GLU A 1 102 ? 9.391 3.312 -23.984 1 97.75 102 GLU A CA 1
ATOM 858 C C . GLU A 1 102 ? 10.438 2.328 -24.5 1 97.75 102 GLU A C 1
ATOM 860 O O . GLU A 1 102 ? 10.734 2.291 -25.688 1 97.75 102 GLU A O 1
ATOM 865 N N . SER A 1 103 ? 10.969 1.476 -23.672 1 97.44 103 SER A N 1
ATOM 866 C CA . SER A 1 103 ? 12.039 0.551 -24.047 1 97.44 103 SER A CA 1
ATOM 867 C C . SER A 1 103 ? 11.477 -0.682 -24.75 1 97.44 103 SER A C 1
ATOM 869 O O . SER A 1 103 ? 12.188 -1.345 -25.516 1 97.44 103 SER A O 1
ATOM 871 N N . GLY A 1 104 ? 10.258 -1.034 -24.391 1 97.88 104 GLY A N 1
ATOM 872 C CA . GLY A 1 104 ? 9.688 -2.27 -24.906 1 97.88 104 GLY A CA 1
ATOM 873 C C . GLY A 1 104 ? 10.102 -3.492 -24.109 1 97.88 104 GLY A C 1
ATOM 874 O O . GLY A 1 104 ? 9.719 -4.617 -24.438 1 97.88 104 GLY A O 1
ATOM 875 N N . ASP A 1 105 ? 10.805 -3.258 -23.031 1 98.06 105 ASP A N 1
ATOM 876 C CA . ASP A 1 105 ? 11.266 -4.363 -22.188 1 98.06 105 ASP A CA 1
ATOM 877 C C . ASP A 1 105 ? 10.086 -5.078 -21.531 1 98.06 105 ASP A C 1
ATOM 879 O O . ASP A 1 105 ? 9.141 -4.434 -21.062 1 98.06 105 ASP A O 1
ATOM 883 N N . LEU A 1 106 ? 10.141 -6.391 -21.578 1 98.75 106 LEU A N 1
ATOM 884 C CA . LEU A 1 106 ? 9.211 -7.184 -20.781 1 98.75 106 LEU A CA 1
ATOM 885 C C . LEU A 1 106 ? 9.633 -7.203 -19.312 1 98.75 106 LEU A C 1
ATOM 887 O O . LEU A 1 106 ? 10.609 -7.867 -18.953 1 98.75 106 LEU A O 1
ATOM 891 N N . ALA A 1 107 ? 8.906 -6.516 -18.453 1 98.62 107 ALA A N 1
ATOM 892 C CA . ALA A 1 107 ? 9.273 -6.348 -17.062 1 98.62 107 ALA A CA 1
ATOM 893 C C . ALA A 1 107 ? 8.812 -7.539 -16.219 1 98.62 107 ALA A C 1
ATOM 895 O O . ALA A 1 107 ? 9.523 -7.992 -15.32 1 98.62 107 ALA A O 1
ATOM 896 N N . ALA A 1 108 ? 7.59 -8.062 -16.516 1 98.75 108 ALA A N 1
ATOM 897 C CA . ALA A 1 108 ? 7.039 -9.156 -15.719 1 98.75 108 ALA A CA 1
ATOM 898 C C . ALA A 1 108 ? 5.949 -9.898 -16.484 1 98.75 108 ALA A C 1
ATOM 900 O O . ALA A 1 108 ? 5.371 -9.352 -17.438 1 98.75 108 ALA A O 1
ATOM 901 N N . LYS A 1 109 ? 5.73 -11.133 -16.125 1 98.44 109 LYS A N 1
ATOM 902 C CA . LYS A 1 109 ? 4.613 -11.969 -16.562 1 98.44 109 LYS A CA 1
ATOM 903 C C . LYS A 1 109 ? 3.82 -12.484 -15.359 1 98.44 109 LYS A C 1
ATOM 905 O O . LYS A 1 109 ? 4.402 -12.898 -14.359 1 98.44 109 LYS A O 1
ATOM 910 N N . LEU A 1 110 ? 2.512 -12.383 -15.477 1 97.88 110 LEU A N 1
ATOM 911 C CA . LEU A 1 110 ? 1.648 -12.859 -14.406 1 97.88 110 LEU A CA 1
ATOM 912 C C . LEU A 1 110 ? 0.528 -13.734 -14.953 1 97.88 110 LEU A C 1
ATOM 914 O O . LEU A 1 110 ? -0.142 -13.359 -15.922 1 97.88 110 LEU A O 1
ATOM 918 N N . VAL A 1 111 ? 0.389 -14.898 -14.398 1 96.94 111 VAL A N 1
ATOM 919 C CA . VAL A 1 111 ? -0.771 -15.75 -14.633 1 96.94 111 VAL A CA 1
ATOM 920 C C . VAL A 1 111 ? -1.546 -15.93 -13.328 1 96.94 111 VAL A C 1
ATOM 922 O O . VAL A 1 111 ? -0.952 -16.141 -12.266 1 96.94 111 VAL A O 1
ATOM 925 N N . ARG A 1 112 ? -2.865 -15.828 -13.406 1 97 112 ARG A N 1
ATOM 926 C CA . ARG A 1 112 ? -3.697 -15.914 -12.211 1 97 112 ARG A CA 1
ATOM 927 C C . ARG A 1 112 ? -5.004 -16.656 -12.508 1 97 112 ARG A C 1
ATOM 929 O O . ARG A 1 112 ? -5.586 -16.484 -13.578 1 97 112 ARG A O 1
ATOM 936 N N . VAL A 1 113 ? -5.402 -17.453 -11.547 1 96.44 113 VAL A N 1
ATOM 937 C CA . VAL A 1 113 ? -6.684 -18.141 -11.641 1 96.44 113 VAL A CA 1
ATOM 938 C C . VAL A 1 113 ? -7.617 -17.656 -10.531 1 96.44 113 VAL A C 1
ATOM 940 O O . VAL A 1 113 ? -7.23 -17.609 -9.367 1 96.44 113 VAL A O 1
ATOM 943 N N . ASP A 1 114 ? -8.812 -17.281 -10.953 1 96.69 114 ASP A N 1
ATOM 944 C CA . ASP A 1 114 ? -9.82 -16.844 -9.992 1 96.69 114 ASP A CA 1
ATOM 945 C C . ASP A 1 114 ? -11.094 -17.672 -10.109 1 96.69 114 ASP A C 1
ATOM 947 O O . ASP A 1 114 ? -11.438 -18.141 -11.195 1 96.69 114 ASP A O 1
ATOM 951 N N . SER A 1 115 ? -11.758 -17.859 -8.992 1 96.12 115 SER A N 1
ATOM 952 C CA . SER A 1 115 ? -13.125 -18.375 -9 1 96.12 115 SER A CA 1
ATOM 953 C C . SER A 1 115 ? -14.133 -17.25 -9.211 1 96.12 115 SER A C 1
ATOM 955 O O . SER A 1 115 ? -13.961 -16.141 -8.688 1 96.12 115 SER A O 1
ATOM 957 N N . LEU A 1 116 ? -15.203 -17.531 -9.953 1 96.44 116 LEU A N 1
ATOM 958 C CA . LEU A 1 116 ? -16.281 -16.578 -10.227 1 96.44 116 LEU A CA 1
ATOM 959 C C . LEU A 1 116 ? -17.547 -16.953 -9.453 1 96.44 116 LEU A C 1
ATOM 961 O O . LEU A 1 116 ? -18.641 -16.5 -9.805 1 96.44 116 LEU A O 1
ATOM 965 N N . GLU A 1 117 ? -17.375 -17.688 -8.453 1 93.5 117 GLU A N 1
ATOM 966 C CA . GLU A 1 117 ? -18.5 -18.266 -7.734 1 93.5 117 GLU A CA 1
ATOM 967 C C . GLU A 1 117 ? -19.453 -17.188 -7.215 1 93.5 117 GLU A C 1
ATOM 969 O O . GLU A 1 117 ? -20.656 -17.406 -7.141 1 93.5 117 GLU A O 1
ATOM 974 N N . GLU A 1 118 ? -19 -16.062 -6.898 1 94.5 118 GLU A N 1
ATOM 975 C CA . GLU A 1 118 ? -19.812 -15.008 -6.297 1 94.5 118 GLU A CA 1
ATOM 976 C C . GLU A 1 118 ? -20.469 -14.141 -7.367 1 94.5 118 GLU A C 1
ATOM 978 O O . GLU A 1 118 ? -21.359 -13.328 -7.062 1 94.5 118 GLU A O 1
ATOM 983 N N . PHE A 1 119 ? -20.078 -14.344 -8.609 1 96.94 119 PHE A N 1
ATOM 984 C CA . PHE A 1 119 ? -20.594 -13.516 -9.695 1 96.94 119 PHE A CA 1
ATOM 985 C C . PHE A 1 119 ? -22.016 -13.953 -10.078 1 96.94 119 PHE A C 1
ATOM 987 O O . PHE A 1 119 ? -22.312 -15.141 -10.07 1 96.94 119 PHE A O 1
ATOM 994 N N . GLU A 1 120 ? -22.812 -13 -10.398 1 96.38 120 GLU A N 1
ATOM 995 C CA . GLU A 1 120 ? -24.141 -13.297 -10.93 1 96.38 120 GLU A CA 1
ATOM 996 C C . GLU A 1 120 ? -24.047 -14.039 -12.258 1 96.38 120 GLU A C 1
ATOM 998 O O . GLU A 1 120 ? -23.078 -13.867 -13.008 1 96.38 120 GLU A O 1
ATOM 1003 N N . ALA A 1 121 ? -25.109 -14.781 -12.531 1 95.19 121 ALA A N 1
ATOM 1004 C CA . ALA A 1 121 ? -25.156 -15.594 -13.742 1 95.19 121 ALA A CA 1
ATOM 1005 C C . ALA A 1 121 ? -24.953 -14.727 -14.984 1 95.19 121 ALA A C 1
ATOM 1007 O O . ALA A 1 121 ? -24.203 -15.102 -15.891 1 95.19 121 ALA A O 1
ATOM 1008 N N . LYS A 1 122 ? -25.547 -13.633 -14.969 1 95.94 122 LYS A N 1
ATOM 1009 C CA . LYS A 1 122 ? -25.453 -12.758 -16.141 1 95.94 122 LYS A CA 1
ATOM 1010 C C . LYS A 1 122 ? -24.031 -12.305 -16.375 1 95.94 122 LYS A C 1
ATOM 1012 O O . LYS A 1 122 ? -23.578 -12.211 -17.531 1 95.94 122 LYS A O 1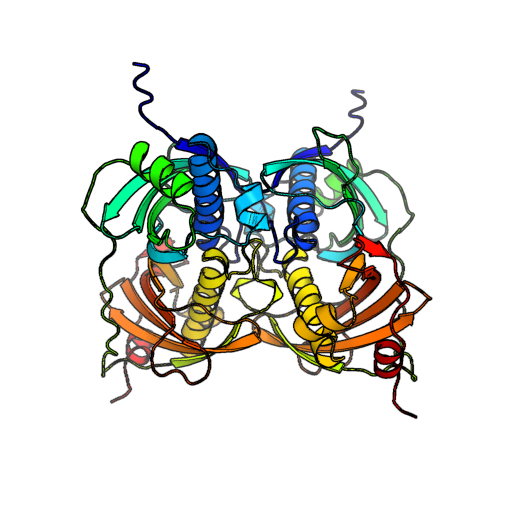
ATOM 1017 N N . ASP A 1 123 ? -23.312 -11.953 -15.32 1 96.25 123 ASP A N 1
ATOM 1018 C CA . ASP A 1 123 ? -21.922 -11.523 -15.438 1 96.25 123 ASP A CA 1
ATOM 1019 C C . ASP A 1 123 ? -21.016 -12.68 -15.844 1 96.25 123 ASP A C 1
ATOM 1021 O O . ASP A 1 123 ? -20.109 -12.516 -16.672 1 96.25 123 ASP A O 1
ATOM 1025 N N . ARG A 1 124 ? -21.25 -13.859 -15.336 1 94.94 124 ARG A N 1
ATOM 1026 C CA . ARG A 1 124 ? -20.5 -15.047 -15.719 1 94.94 124 ARG A CA 1
ATOM 1027 C C . ARG A 1 124 ? -20.672 -15.352 -17.203 1 94.94 124 ARG A C 1
ATOM 1029 O O . ARG A 1 124 ? -19.719 -15.719 -17.891 1 94.94 124 ARG A O 1
ATOM 1036 N N . ASP A 1 125 ? -21.859 -15.203 -17.625 1 93.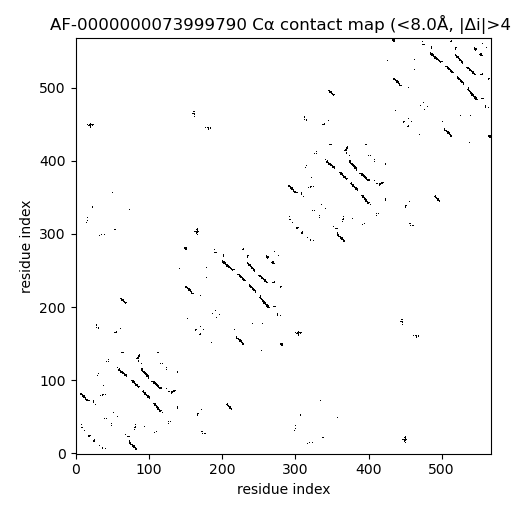94 125 ASP A N 1
ATOM 1037 C CA . ASP A 1 125 ? -22.156 -15.438 -19.031 1 93.94 125 ASP A CA 1
ATOM 1038 C C . ASP A 1 125 ? -21.359 -14.477 -19.922 1 93.94 125 ASP A C 1
ATOM 1040 O O . ASP A 1 125 ? -20.859 -14.875 -20.984 1 93.94 125 ASP A O 1
ATOM 1044 N N . LEU A 1 126 ? -21.312 -13.227 -19.516 1 94.44 126 LEU A N 1
ATOM 1045 C CA . LEU A 1 126 ? -20.547 -12.242 -20.266 1 94.44 126 LEU A CA 1
ATOM 1046 C C . LEU A 1 126 ? -19.078 -12.625 -20.328 1 94.44 126 LEU A C 1
ATOM 1048 O O . LEU A 1 126 ? -18.453 -12.555 -21.391 1 94.44 126 LEU A O 1
ATOM 1052 N N . ILE A 1 127 ? -18.547 -13.039 -19.219 1 94 127 ILE A N 1
ATOM 1053 C CA . ILE A 1 127 ? -17.141 -13.422 -19.141 1 94 127 ILE A CA 1
ATOM 1054 C C . ILE A 1 127 ? -16.891 -14.633 -20.031 1 94 127 ILE A C 1
ATOM 1056 O O . ILE A 1 127 ? -15.93 -14.648 -20.797 1 94 127 ILE A O 1
ATOM 1060 N N . GLN A 1 128 ? -17.75 -15.609 -19.953 1 91.31 128 GLN A N 1
ATOM 1061 C CA . GLN A 1 128 ? -17.625 -16.812 -20.781 1 91.31 128 GLN A CA 1
ATOM 1062 C C . GLN A 1 128 ? -17.656 -16.469 -22.266 1 91.31 128 GLN A C 1
ATOM 1064 O O . GLN A 1 128 ? -16.953 -17.062 -23.062 1 91.31 128 GLN A O 1
ATOM 1069 N N . PHE A 1 129 ? -18.469 -15.547 -22.578 1 91 129 PHE A N 1
ATOM 1070 C CA . PHE A 1 129 ? -18.641 -15.148 -23.969 1 91 129 PHE A CA 1
ATOM 1071 C C . PHE A 1 129 ? -17.375 -14.5 -24.516 1 91 129 PHE A C 1
ATOM 1073 O O . PHE A 1 129 ? -16.984 -14.758 -25.656 1 91 129 PHE A O 1
ATOM 1080 N N . TYR A 1 130 ? -16.734 -13.695 -23.734 1 90.75 130 TYR A N 1
ATOM 1081 C CA . TYR A 1 130 ? -15.625 -12.883 -24.219 1 90.75 130 TYR A CA 1
ATOM 1082 C C . TYR A 1 130 ? -14.297 -13.594 -24 1 90.75 130 TYR A C 1
ATOM 1084 O O . TYR A 1 130 ? -13.289 -13.258 -24.641 1 90.75 130 TYR A O 1
ATOM 1092 N N . ALA A 1 131 ? -14.281 -14.516 -23.062 1 88.81 131 ALA A N 1
ATOM 1093 C CA . ALA A 1 131 ? -13.039 -15.227 -22.734 1 88.81 131 ALA A CA 1
ATOM 1094 C C . ALA A 1 131 ? -12.703 -16.25 -23.812 1 88.81 131 ALA A C 1
ATOM 1096 O O . ALA A 1 131 ? -13.586 -16.734 -24.516 1 88.81 131 ALA A O 1
ATOM 1097 N N . GLU A 1 132 ? -11.422 -16.453 -23.953 1 82.62 132 GLU A N 1
ATOM 1098 C CA . GLU A 1 132 ? -11 -17.531 -24.844 1 82.62 132 GLU A CA 1
ATOM 1099 C C . GLU A 1 132 ? -11.242 -18.891 -24.203 1 82.62 132 GLU A C 1
ATOM 1101 O O . GLU A 1 132 ? -11.273 -19.016 -22.984 1 82.62 132 GLU A O 1
ATOM 1106 N N . LYS A 1 133 ? -11.5 -19.859 -25.125 1 76.62 133 LYS A N 1
ATOM 1107 C CA . LYS A 1 133 ? -11.711 -21.203 -24.625 1 76.62 133 LYS A CA 1
ATOM 1108 C C . LYS A 1 133 ? -10.406 -22 -24.609 1 76.62 133 LYS A C 1
ATOM 1110 O O . LYS A 1 133 ? -9.836 -22.281 -25.672 1 76.62 133 LYS A O 1
ATOM 1115 N N . ASN A 1 134 ? -9.664 -21.875 -23.516 1 69.12 134 ASN A N 1
ATOM 1116 C CA . ASN A 1 134 ? -8.438 -22.625 -23.281 1 69.12 134 ASN A CA 1
ATOM 1117 C C . ASN A 1 134 ? -8.477 -23.375 -21.953 1 69.12 134 ASN A C 1
ATOM 1119 O O . ASN A 1 134 ? -8.68 -22.75 -20.906 1 69.12 134 ASN A O 1
ATOM 1123 N N . ASN A 1 135 ? -8.383 -24.656 -21.922 1 66.19 135 ASN A N 1
ATOM 1124 C CA . ASN A 1 135 ? -8.586 -25.453 -20.719 1 66.19 135 ASN A CA 1
ATOM 1125 C C . ASN A 1 135 ? -7.262 -25.75 -20.016 1 66.19 135 ASN A C 1
ATOM 1127 O O . ASN A 1 135 ? -7.23 -26.453 -19.016 1 66.19 135 ASN A O 1
ATOM 1131 N N . GLU A 1 136 ? -6.223 -25.125 -20.516 1 68.44 136 GLU A N 1
ATOM 1132 C CA . GLU A 1 136 ? -4.965 -25.469 -19.859 1 68.44 136 GLU A CA 1
ATOM 1133 C C . GLU A 1 136 ? -4.695 -24.531 -18.672 1 68.44 136 GLU A C 1
ATOM 1135 O O . GLU A 1 136 ? -4.609 -23.312 -18.844 1 68.44 136 GLU A O 1
ATOM 1140 N N . LEU A 1 137 ? -4.785 -25.172 -17.422 1 70.19 137 LEU A N 1
ATOM 1141 C CA . LEU A 1 137 ? -4.391 -24.438 -16.219 1 70.19 137 LEU A CA 1
ATOM 1142 C C . LEU A 1 137 ? -2.871 -24.328 -16.125 1 70.19 137 LEU A C 1
ATOM 1144 O O . LEU A 1 137 ? -2.168 -25.328 -16.188 1 70.19 137 LEU A O 1
ATOM 1148 N N . ARG A 1 138 ? -2.432 -23.141 -16.125 1 71.75 138 ARG A N 1
ATOM 1149 C CA . ARG A 1 138 ? -0.993 -22.906 -16.109 1 71.75 138 ARG A CA 1
ATOM 1150 C C . ARG A 1 138 ? -0.479 -22.797 -14.672 1 71.75 138 ARG A C 1
ATOM 1152 O O . ARG A 1 138 ? 0.722 -22.641 -14.445 1 71.75 138 ARG A O 1
ATOM 1159 N N . ILE A 1 139 ? -1.441 -22.891 -13.703 1 75.75 139 ILE A N 1
ATOM 1160 C CA . ILE A 1 139 ? -0.992 -22.828 -12.32 1 75.75 139 ILE A CA 1
ATOM 1161 C C . ILE A 1 139 ? -0.92 -24.25 -11.742 1 75.75 139 ILE A C 1
ATOM 1163 O O . ILE A 1 139 ? -1.852 -25.047 -11.914 1 75.75 139 ILE A O 1
ATOM 1167 N N . ARG A 1 140 ? 0.292 -24.656 -11.344 1 61.75 140 ARG A N 1
ATOM 1168 C CA . ARG A 1 140 ? 0.514 -26.016 -10.836 1 61.75 140 ARG A CA 1
ATOM 1169 C C . ARG A 1 140 ? 0.346 -26.062 -9.32 1 61.75 140 ARG A C 1
ATOM 1171 O O . ARG A 1 140 ? 0.599 -25.078 -8.633 1 61.75 140 ARG A O 1
ATOM 1178 N N . GLU A 1 141 ? -0.23 -27.172 -8.953 1 67.31 141 GLU A N 1
ATOM 1179 C CA . GLU A 1 141 ? -0.277 -27.469 -7.523 1 67.31 141 GLU A CA 1
ATOM 1180 C C . GLU A 1 141 ? 1.125 -27.516 -6.922 1 67.31 141 GLU A C 1
ATOM 1182 O O . GLU A 1 141 ? 2.078 -27.922 -7.59 1 67.31 141 GLU A O 1
ATOM 1187 N N . GLN A 1 142 ? 1.191 -26.781 -5.805 1 68.62 142 GLN A N 1
ATOM 1188 C CA . GLN A 1 142 ? 2.484 -26.766 -5.129 1 68.62 142 GLN A CA 1
ATOM 1189 C C . GLN A 1 142 ? 2.566 -27.844 -4.059 1 68.62 142 GLN A C 1
ATOM 1191 O O . GLN A 1 142 ? 1.573 -28.141 -3.391 1 68.62 142 GLN A O 1
ATOM 1196 N N . ASN A 1 143 ? 3.658 -28.516 -4.148 1 65.38 143 ASN A N 1
ATOM 1197 C CA . ASN A 1 143 ? 3.955 -29.422 -3.035 1 65.38 143 ASN A CA 1
ATOM 1198 C C . ASN A 1 143 ? 4.227 -28.641 -1.749 1 65.38 143 ASN A C 1
ATOM 1200 O O . ASN A 1 143 ? 5.156 -27.828 -1.69 1 65.38 143 ASN A O 1
ATOM 1204 N N . THR A 1 144 ? 3.389 -28.844 -0.744 1 69.38 144 THR A N 1
ATOM 1205 C CA . THR A 1 144 ? 3.518 -28.125 0.519 1 69.38 144 THR A CA 1
ATOM 1206 C C . THR A 1 144 ? 4.301 -28.953 1.535 1 69.38 144 THR A C 1
ATOM 1208 O O . THR A 1 144 ? 4.402 -28.578 2.703 1 69.38 144 THR A O 1
ATOM 1211 N N . GLU A 1 145 ? 4.863 -29.984 1.027 1 71.31 145 GLU A N 1
ATOM 1212 C CA . GLU A 1 145 ? 5.543 -30.844 1.995 1 71.31 145 GLU A CA 1
ATOM 1213 C C . GLU A 1 145 ? 6.859 -30.219 2.451 1 71.31 145 GLU A C 1
ATOM 1215 O O . GLU A 1 145 ? 7.605 -29.672 1.639 1 71.31 145 GLU A O 1
ATOM 1220 N N . LEU A 1 146 ? 6.988 -30.234 3.758 1 76.44 146 LEU A N 1
ATOM 1221 C CA . LEU A 1 146 ? 8.227 -29.766 4.367 1 76.44 146 LEU A CA 1
ATOM 1222 C C . LEU A 1 146 ? 9.383 -30.703 4.035 1 76.44 146 LEU A C 1
ATOM 1224 O O . LEU A 1 146 ? 9.219 -31.922 4.035 1 76.44 146 LEU A O 1
ATOM 1228 N N . ASN A 1 147 ? 10.406 -30.141 3.557 1 77.25 147 ASN A N 1
ATOM 1229 C CA . ASN A 1 147 ? 11.656 -30.891 3.457 1 77.25 147 ASN A CA 1
ATOM 1230 C C . ASN A 1 147 ? 12.25 -31.172 4.832 1 77.25 147 ASN A C 1
ATOM 1232 O O . ASN A 1 147 ? 12.57 -30.25 5.582 1 77.25 147 ASN A O 1
ATOM 1236 N N . PRO A 1 148 ? 12.391 -32.438 5.215 1 76.94 148 PRO A N 1
ATOM 1237 C CA . PRO A 1 148 ? 12.852 -32.812 6.559 1 76.94 148 PRO A CA 1
ATOM 1238 C C . PRO A 1 148 ? 14.234 -32.25 6.875 1 76.94 148 PRO A C 1
ATOM 1240 O O . PRO A 1 148 ? 14.594 -32.094 8.047 1 76.94 148 PRO A O 1
ATOM 1243 N N . GLU A 1 149 ? 14.961 -31.891 5.934 1 84.81 149 GLU A N 1
ATOM 1244 C CA . GLU A 1 149 ? 16.328 -31.422 6.16 1 84.81 149 GLU A CA 1
ATOM 1245 C C . GLU A 1 149 ? 16.375 -29.906 6.301 1 84.81 149 GLU A C 1
ATOM 1247 O O . GLU A 1 149 ? 17.391 -29.344 6.723 1 84.81 149 GLU A O 1
ATOM 1252 N N . SER A 1 150 ? 15.289 -29.328 6.055 1 90.19 150 SER A N 1
ATOM 1253 C CA . SER A 1 150 ? 15.305 -27.859 6.027 1 90.19 150 SER A CA 1
ATOM 1254 C C . SER A 1 150 ? 15.141 -27.281 7.426 1 90.19 150 SER A C 1
ATOM 1256 O O . SER A 1 150 ? 14.391 -27.828 8.242 1 90.19 150 SER A O 1
ATOM 1258 N N . ASN A 1 151 ? 15.844 -26.25 7.734 1 93 151 ASN A N 1
ATOM 1259 C CA . ASN A 1 151 ? 15.617 -25.422 8.922 1 93 151 ASN A CA 1
ATOM 1260 C C . ASN A 1 151 ? 14.383 -24.547 8.766 1 93 151 ASN A C 1
ATOM 1262 O O . ASN A 1 151 ? 14.375 -23.609 7.957 1 93 151 ASN A O 1
ATOM 1266 N N . VAL A 1 152 ? 13.406 -24.875 9.578 1 95.44 152 VAL A N 1
ATOM 1267 C CA . VAL A 1 152 ? 12.141 -24.156 9.484 1 95.44 152 VAL A CA 1
ATOM 1268 C C . VAL A 1 152 ? 12.133 -23 10.484 1 95.44 152 VAL A C 1
ATOM 1270 O O . VAL A 1 152 ? 12.336 -23.203 11.68 1 95.44 152 VAL A O 1
ATOM 1273 N N . LEU A 1 153 ? 11.961 -21.797 9.984 1 96.38 153 LEU A N 1
ATOM 1274 C CA . LEU A 1 153 ? 11.75 -20.641 10.859 1 96.38 153 LEU A CA 1
ATOM 1275 C C . LEU A 1 153 ? 10.266 -20.297 10.945 1 96.38 153 LEU A C 1
ATOM 1277 O O . LEU A 1 153 ? 9.539 -20.422 9.961 1 96.38 153 LEU A O 1
ATOM 1281 N N . GLU A 1 154 ? 9.883 -19.859 12.117 1 96.56 154 GLU A N 1
ATOM 1282 C CA . GLU A 1 154 ? 8.484 -19.5 12.352 1 96.56 154 GLU A CA 1
ATOM 1283 C C . GLU A 1 154 ? 8.344 -18.031 12.719 1 96.56 154 GLU A C 1
ATOM 1285 O O . GLU A 1 154 ? 9.172 -17.484 13.461 1 96.56 154 GLU A O 1
ATOM 1290 N N . PHE A 1 155 ? 7.348 -17.453 12.133 1 96.19 155 PHE A N 1
ATOM 1291 C CA . PHE A 1 155 ? 7.078 -16.047 12.375 1 96.19 155 PHE A CA 1
ATOM 1292 C C . PHE A 1 155 ? 5.598 -15.812 12.664 1 96.19 155 PHE A C 1
ATOM 1294 O O . PHE A 1 155 ? 4.762 -16.656 12.352 1 96.19 155 PHE A O 1
ATOM 1301 N N . SER A 1 156 ? 5.344 -14.695 13.352 1 94.75 156 SER A N 1
ATOM 1302 C CA . SER A 1 156 ? 3.975 -14.258 13.617 1 94.75 156 SER A CA 1
ATOM 1303 C C . SER A 1 156 ? 3.697 -12.898 12.984 1 94.75 156 SER A C 1
ATOM 1305 O O . SER A 1 156 ? 4.449 -11.945 13.203 1 94.75 156 SER A O 1
ATOM 1307 N N . LEU A 1 157 ? 2.695 -12.875 12.203 1 94 157 LEU A N 1
ATOM 1308 C CA . LEU A 1 157 ? 2.223 -11.648 11.57 1 94 157 LEU A CA 1
ATOM 1309 C C . LEU A 1 157 ? 0.758 -11.391 11.906 1 94 157 LEU A C 1
ATOM 1311 O O . LEU A 1 157 ? 0.147 -12.148 12.664 1 94 157 LEU A O 1
ATOM 1315 N N . ARG A 1 158 ? 0.314 -10.258 11.477 1 89.94 158 ARG A N 1
ATOM 1316 C CA . ARG A 1 158 ? -1.085 -9.914 11.711 1 89.94 158 ARG A CA 1
ATOM 1317 C C . ARG A 1 158 ? -1.755 -9.438 10.43 1 89.94 158 ARG A C 1
ATOM 1319 O O . ARG A 1 158 ? -1.155 -8.695 9.648 1 89.94 158 ARG A O 1
ATOM 1326 N N . ALA A 1 159 ? -2.926 -9.906 10.211 1 91.12 159 ALA A N 1
ATOM 1327 C CA . ALA A 1 159 ? -3.746 -9.398 9.109 1 91.12 159 ALA A CA 1
ATOM 1328 C C . ALA A 1 159 ? -4.469 -8.117 9.516 1 91.12 159 ALA A C 1
ATOM 1330 O O . ALA A 1 159 ? -5.539 -8.164 10.117 1 91.12 159 ALA A O 1
ATOM 1331 N N . ASN A 1 160 ? -3.945 -7.016 9.117 1 93.31 160 ASN A N 1
ATOM 1332 C CA . ASN A 1 160 ? -4.555 -5.738 9.484 1 93.31 160 ASN A CA 1
ATOM 1333 C C . ASN A 1 160 ? -5.914 -5.555 8.812 1 93.31 160 ASN A C 1
ATOM 1335 O O . ASN A 1 160 ? -6.066 -5.84 7.625 1 93.31 160 ASN A O 1
ATOM 1339 N N . THR A 1 161 ? -6.871 -5.059 9.562 1 93.06 161 THR A N 1
ATOM 1340 C CA . THR A 1 161 ? -8.195 -4.785 9.008 1 93.06 161 THR A CA 1
ATOM 1341 C C . THR A 1 161 ? -8.117 -3.713 7.926 1 93.06 161 THR A C 1
ATOM 1343 O O . THR A 1 161 ? -8.859 -3.76 6.941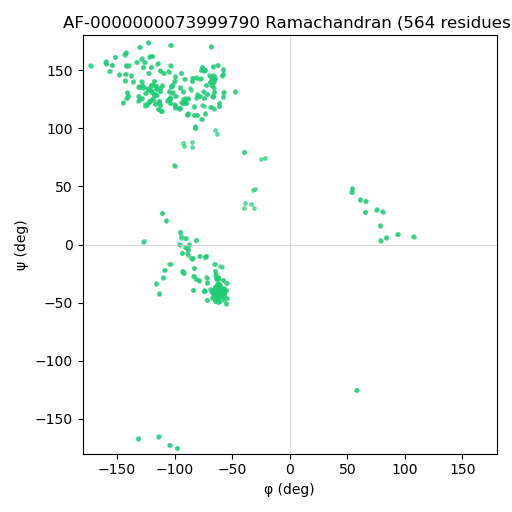 1 93.06 161 THR A O 1
ATOM 1346 N N . SER A 1 162 ? -7.148 -2.85 8.055 1 93.75 162 SER A N 1
ATOM 1347 C CA . SER A 1 162 ? -7 -1.707 7.16 1 93.75 162 SER A CA 1
ATOM 1348 C C . SER A 1 162 ? -6.496 -2.141 5.789 1 93.75 162 SER A C 1
ATOM 1350 O O . SER A 1 162 ? -6.535 -1.364 4.832 1 93.75 162 SER A O 1
ATOM 1352 N N . ASP A 1 163 ? -6.07 -3.363 5.652 1 95.38 163 ASP A N 1
ATOM 1353 C CA . ASP A 1 163 ? -5.508 -3.838 4.391 1 95.38 163 ASP A CA 1
ATOM 1354 C C . ASP A 1 163 ? -6.602 -4.379 3.473 1 95.38 163 ASP A C 1
ATOM 1356 O O . ASP A 1 163 ? -6.34 -4.715 2.316 1 95.38 163 ASP A O 1
ATOM 1360 N N . ARG A 1 164 ? -7.84 -4.438 3.93 1 95.81 164 ARG A N 1
ATOM 1361 C CA . ARG A 1 164 ? -8.938 -4.957 3.123 1 95.81 164 ARG A CA 1
ATOM 1362 C C . ARG A 1 164 ? -9.375 -3.939 2.076 1 95.81 164 ARG A C 1
ATOM 1364 O O . ARG A 1 164 ? -9.164 -2.736 2.244 1 95.81 164 ARG A O 1
ATOM 1371 N N . ASN A 1 165 ? -9.914 -4.488 1.004 1 96.88 165 ASN A N 1
ATOM 1372 C CA . ASN A 1 165 ? -10.281 -3.646 -0.128 1 96.88 165 ASN A CA 1
ATOM 1373 C C . ASN A 1 165 ? -11.789 -3.436 -0.204 1 96.88 165 ASN A C 1
ATOM 1375 O O . ASN A 1 165 ? -12.516 -3.742 0.746 1 96.88 165 ASN A O 1
ATOM 1379 N N . GLY A 1 166 ? -12.203 -2.809 -1.303 1 96.75 166 GLY A N 1
ATOM 1380 C CA . GLY A 1 166 ? -13.609 -2.457 -1.455 1 96.75 166 GLY A CA 1
ATOM 1381 C C . GLY A 1 166 ? -14.523 -3.664 -1.547 1 96.75 166 GLY A C 1
ATOM 1382 O O . GLY A 1 166 ? -15.734 -3.549 -1.358 1 96.75 166 GLY A O 1
ATOM 1383 N N . PHE A 1 167 ? -13.953 -4.809 -1.827 1 96.62 167 PHE A N 1
ATOM 1384 C CA . PHE A 1 167 ? -14.734 -6.039 -1.909 1 96.62 167 PHE A CA 1
ATOM 1385 C C . PHE A 1 167 ? -14.797 -6.734 -0.554 1 96.62 167 PHE A C 1
ATOM 1387 O O . PHE A 1 167 ? -15.227 -7.887 -0.459 1 96.62 167 PHE A O 1
ATOM 1394 N N . HIS A 1 168 ? -14.25 -6.059 0.461 1 94.31 168 HIS A N 1
ATOM 1395 C CA . HIS A 1 168 ? -14.188 -6.547 1.834 1 94.31 168 HIS A CA 1
ATOM 1396 C C . HIS A 1 168 ? -13.305 -7.785 1.937 1 94.31 168 HIS A C 1
ATOM 1398 O O . HIS A 1 168 ? -13.562 -8.68 2.744 1 94.31 168 HIS A O 1
ATOM 1404 N N . ALA A 1 169 ? -12.344 -7.895 1.053 1 94.62 169 ALA A N 1
ATOM 1405 C CA . ALA A 1 169 ? -11.375 -8.984 1.015 1 94.62 169 ALA A CA 1
ATOM 1406 C C . ALA A 1 169 ? -9.945 -8.453 1.118 1 94.62 169 ALA A C 1
ATOM 1408 O O . ALA A 1 169 ? -9.719 -7.242 1.023 1 94.62 169 ALA A O 1
ATOM 1409 N N . TYR A 1 170 ? -9.062 -9.328 1.462 1 96.25 170 TYR A N 1
ATOM 1410 C CA . TYR A 1 170 ? -7.656 -8.984 1.329 1 96.25 170 TYR A CA 1
ATOM 1411 C C . TYR A 1 170 ? -7.184 -9.164 -0.109 1 96.25 170 TYR A C 1
ATOM 1413 O O . TYR A 1 170 ? -7.172 -10.281 -0.631 1 96.25 170 TYR A O 1
ATOM 1421 N N . PRO A 1 171 ? -6.879 -8.047 -0.756 1 97.06 171 PRO A N 1
ATOM 1422 C CA . PRO A 1 171 ? -6.363 -8.227 -2.115 1 97.06 171 PRO A CA 1
ATOM 1423 C C . PRO A 1 171 ? -5 -8.914 -2.145 1 97.06 171 PRO A C 1
ATOM 1425 O O . PRO A 1 171 ? -4.234 -8.805 -1.186 1 97.06 171 PRO A O 1
ATOM 1428 N N . LEU A 1 172 ? -4.723 -9.57 -3.211 1 97.81 172 LEU A N 1
ATOM 1429 C CA . LEU A 1 172 ? -3.51 -10.383 -3.291 1 97.81 172 LEU A CA 1
ATOM 1430 C C . LEU A 1 172 ? -2.266 -9.516 -3.119 1 97.81 172 LEU A C 1
ATOM 1432 O O . LEU A 1 172 ? -1.271 -9.961 -2.545 1 97.81 172 LEU A O 1
ATOM 1436 N N . HIS A 1 173 ? -2.256 -8.281 -3.668 1 97.94 173 HIS A N 1
ATOM 1437 C CA . HIS A 1 173 ? -1.06 -7.453 -3.547 1 97.94 173 HIS A CA 1
ATOM 1438 C C . HIS A 1 173 ? -0.748 -7.145 -2.086 1 97.94 173 HIS A C 1
ATOM 1440 O O . HIS A 1 173 ? 0.413 -6.941 -1.726 1 97.94 173 HIS A O 1
ATOM 1446 N N . GLN A 1 174 ? -1.756 -7.102 -1.208 1 96.69 174 GLN A N 1
ATOM 1447 C CA . GLN A 1 174 ? -1.509 -6.914 0.218 1 96.69 174 GLN A CA 1
ATOM 1448 C C . GLN A 1 174 ? -0.956 -8.188 0.85 1 96.69 174 GLN A C 1
ATOM 1450 O O . GLN A 1 174 ? -0.076 -8.133 1.712 1 96.69 174 GLN A O 1
ATOM 1455 N N . LEU A 1 175 ? -1.458 -9.359 0.459 1 96.56 175 LEU A N 1
ATOM 1456 C CA . LEU A 1 175 ? -0.9 -10.625 0.932 1 96.56 175 LEU A CA 1
ATOM 1457 C C . LEU A 1 175 ? 0.542 -10.789 0.466 1 96.56 175 LEU A C 1
ATOM 1459 O O . LEU A 1 175 ? 1.381 -11.312 1.202 1 96.56 175 LEU A O 1
ATOM 1463 N N . PHE A 1 176 ? 0.767 -10.336 -0.717 1 97.25 176 PHE A N 1
ATOM 1464 C CA . PHE A 1 176 ? 2.115 -10.383 -1.271 1 97.25 176 PHE A CA 1
ATOM 1465 C C . PHE A 1 176 ? 3.078 -9.562 -0.419 1 97.25 176 PHE A C 1
ATOM 1467 O O . PHE A 1 176 ? 4.242 -9.93 -0.263 1 97.25 176 PHE A O 1
ATOM 1474 N N . LYS A 1 177 ? 2.625 -8.492 0.144 1 96.38 177 LYS A N 1
ATOM 1475 C CA . LYS A 1 177 ? 3.453 -7.691 1.042 1 96.38 177 LYS A CA 1
ATOM 1476 C C . LYS A 1 177 ? 3.846 -8.484 2.283 1 96.38 177 LYS A C 1
ATOM 1478 O O . LYS A 1 177 ? 4.941 -8.312 2.818 1 96.38 177 LYS A O 1
ATOM 1483 N N . LEU A 1 178 ? 2.949 -9.289 2.775 1 96.44 178 LEU A N 1
ATOM 1484 C CA . LEU A 1 178 ? 3.293 -10.164 3.889 1 96.44 178 LEU A CA 1
ATOM 1485 C C . LEU A 1 178 ? 4.363 -11.172 3.475 1 96.44 178 LEU A C 1
ATOM 1487 O O . LEU A 1 178 ? 5.277 -11.469 4.25 1 96.44 178 LEU A O 1
ATOM 1491 N N . VAL A 1 179 ? 4.219 -11.672 2.242 1 98.19 179 VAL A N 1
ATOM 1492 C CA . VAL A 1 179 ? 5.215 -12.586 1.701 1 98.19 179 VAL A CA 1
ATOM 1493 C C . VAL A 1 179 ? 6.586 -11.914 1.689 1 98.19 179 VAL A C 1
ATOM 1495 O O . VAL A 1 179 ? 7.586 -12.523 2.074 1 98.19 179 VAL A O 1
ATOM 1498 N N . GLU A 1 180 ? 6.594 -10.711 1.271 1 97.06 180 GLU A N 1
ATOM 1499 C CA . GLU A 1 180 ? 7.832 -9.938 1.253 1 97.06 180 GLU A CA 1
ATOM 1500 C C . GLU A 1 180 ? 8.383 -9.742 2.664 1 97.06 180 GLU A C 1
ATOM 1502 O O . GLU A 1 180 ? 9.586 -9.852 2.885 1 97.06 180 GLU A O 1
ATOM 1507 N N . GLU A 1 181 ? 7.496 -9.414 3.564 1 96.31 181 GLU A N 1
ATOM 1508 C CA . GLU A 1 181 ? 7.934 -9.234 4.945 1 96.31 181 GLU A CA 1
ATOM 1509 C C . GLU A 1 181 ? 8.602 -10.5 5.48 1 96.31 181 GLU A C 1
ATOM 1511 O O . GLU A 1 181 ? 9.633 -10.43 6.156 1 96.31 181 GLU A O 1
ATOM 1516 N N . VAL A 1 182 ? 8.062 -11.609 5.176 1 97.56 182 VAL A N 1
ATOM 1517 C CA . VAL A 1 182 ? 8.609 -12.883 5.641 1 97.56 182 VAL A CA 1
ATOM 1518 C C . VAL A 1 182 ? 9.992 -13.109 5.031 1 97.56 182 VAL A C 1
ATOM 1520 O O . VAL A 1 182 ? 10.883 -13.648 5.688 1 97.56 182 VAL A O 1
ATOM 1523 N N . ARG A 1 183 ? 10.203 -12.688 3.77 1 96.38 183 ARG A N 1
ATOM 1524 C CA . ARG A 1 183 ? 11.531 -12.781 3.174 1 96.38 183 ARG A CA 1
ATOM 1525 C C . ARG A 1 183 ? 12.562 -12.031 4.012 1 96.38 183 ARG A C 1
ATOM 1527 O O . ARG A 1 183 ? 13.672 -12.523 4.227 1 96.38 183 ARG A O 1
ATOM 1534 N N . TRP A 1 184 ? 12.141 -10.859 4.449 1 94.5 184 TRP A N 1
ATOM 1535 C CA . TRP A 1 184 ? 13.031 -10.062 5.281 1 94.5 184 TRP A CA 1
ATOM 1536 C C . TRP A 1 184 ? 13.312 -10.758 6.609 1 94.5 184 TRP A C 1
ATOM 1538 O O . TRP A 1 184 ? 14.469 -10.883 7.023 1 94.5 184 TRP A O 1
ATOM 1548 N N . LEU A 1 185 ? 12.273 -11.195 7.242 1 95 185 LEU A N 1
ATOM 1549 C CA . LEU A 1 185 ? 12.398 -11.867 8.531 1 95 185 LEU A CA 1
ATOM 1550 C C . LEU A 1 185 ? 13.227 -13.141 8.406 1 95 185 LEU A C 1
ATOM 1552 O O . LEU A 1 185 ? 14.078 -13.414 9.258 1 95 185 LEU A O 1
ATOM 1556 N N . PHE A 1 186 ? 12.977 -13.883 7.391 1 96.06 186 PHE A N 1
ATOM 1557 C CA . PHE A 1 186 ? 13.688 -15.133 7.152 1 96.06 186 PHE A CA 1
ATOM 1558 C C . PHE A 1 186 ? 15.18 -14.875 6.941 1 96.06 186 PHE A C 1
ATOM 1560 O O . PHE A 1 186 ? 16.016 -15.57 7.512 1 96.06 186 PHE A O 1
ATOM 1567 N N . SER A 1 187 ? 15.461 -13.914 6.062 1 93.31 187 SER A N 1
ATOM 1568 C CA . SER A 1 187 ? 16.859 -13.547 5.82 1 93.31 187 SER A CA 1
ATOM 1569 C C . SER A 1 187 ? 17.562 -13.172 7.117 1 93.31 187 SER A C 1
ATOM 1571 O O . SER A 1 187 ? 18.672 -13.633 7.375 1 93.31 187 SER A O 1
ATOM 1573 N N . GLU A 1 188 ? 16.938 -12.391 7.898 1 90.88 188 GLU A N 1
ATOM 1574 C CA . GLU A 1 188 ? 17.516 -12.008 9.188 1 90.88 188 GLU A CA 1
ATOM 1575 C C . GLU A 1 188 ? 17.672 -13.219 10.102 1 90.88 188 GLU A C 1
ATOM 1577 O O . GLU A 1 188 ? 18.703 -13.367 10.766 1 90.88 188 GLU A O 1
ATOM 1582 N N . GLY A 1 189 ? 16.688 -14.016 10.141 1 91.88 189 GLY A N 1
ATOM 1583 C CA . GLY A 1 189 ? 16.719 -15.211 10.969 1 91.88 189 GLY A CA 1
ATOM 1584 C C . GLY A 1 189 ? 17.812 -16.188 10.57 1 91.88 189 GLY A C 1
ATOM 1585 O O . GLY A 1 189 ? 18.344 -16.922 11.414 1 91.88 189 GLY A O 1
ATOM 1586 N N . MET A 1 190 ? 18.156 -16.156 9.32 1 90.56 190 MET A N 1
ATOM 1587 C CA . MET A 1 190 ? 19.219 -17.031 8.812 1 90.56 190 MET A CA 1
ATOM 1588 C C . MET A 1 190 ? 20.578 -16.391 8.969 1 90.56 190 MET A C 1
ATOM 1590 O O . MET A 1 190 ? 21.594 -16.938 8.516 1 90.56 190 MET A O 1
ATOM 1594 N N . GLY A 1 191 ? 20.562 -15.188 9.516 1 86.62 191 GLY A N 1
ATOM 1595 C CA . GLY A 1 191 ? 21.828 -14.516 9.773 1 86.62 191 GLY A CA 1
ATOM 1596 C C . GLY A 1 191 ? 22.25 -13.594 8.641 1 86.62 191 GLY A C 1
ATOM 1597 O O . GLY A 1 191 ? 23.391 -13.148 8.594 1 86.62 191 GLY A O 1
ATOM 1598 N N . LEU A 1 192 ? 21.422 -13.391 7.758 1 88.31 192 LEU A N 1
ATOM 1599 C CA . LEU A 1 192 ? 21.719 -12.469 6.66 1 88.31 192 LEU A CA 1
ATOM 1600 C C . LEU A 1 192 ? 21.062 -11.117 6.895 1 88.31 192 LEU A C 1
ATOM 1602 O O . LEU A 1 192 ? 20.141 -10.727 6.164 1 88.31 192 LEU A O 1
ATOM 1606 N N . SER A 1 193 ? 21.547 -10.422 7.895 1 84.56 193 SER A N 1
ATOM 1607 C CA . SER A 1 193 ? 21.188 -9.023 8.102 1 84.56 193 SER A CA 1
ATOM 1608 C C . SER A 1 193 ? 21.766 -8.141 7 1 84.56 193 SER A C 1
ATOM 1610 O O . SER A 1 193 ? 22.516 -8.617 6.141 1 84.56 193 SER A O 1
ATOM 1612 N N . LEU A 1 194 ? 21.375 -6.961 6.961 1 80.81 194 LEU A N 1
ATOM 1613 C CA . LEU A 1 194 ? 21.906 -6.035 5.973 1 80.81 194 LEU A CA 1
ATOM 1614 C C . LEU A 1 194 ? 23.422 -5.945 6.086 1 80.81 194 LEU A C 1
ATOM 1616 O O . LEU A 1 194 ? 24.125 -5.93 5.07 1 80.81 194 LEU A O 1
ATOM 1620 N N . GLU A 1 195 ? 23.891 -5.941 7.312 1 83.94 195 GLU A N 1
ATOM 1621 C CA . GLU A 1 195 ? 25.328 -5.906 7.559 1 83.94 195 GLU A CA 1
ATOM 1622 C C . GLU A 1 195 ? 25.984 -7.199 7.098 1 83.94 195 GLU A C 1
ATOM 1624 O O . GLU A 1 195 ? 27.031 -7.164 6.445 1 83.94 195 GLU A O 1
ATOM 1629 N N . ALA A 1 196 ? 25.375 -8.266 7.445 1 88.25 196 ALA A N 1
ATOM 1630 C CA . ALA A 1 196 ? 25.922 -9.555 7.055 1 88.25 196 ALA A CA 1
ATOM 1631 C C . ALA A 1 196 ? 25.922 -9.719 5.539 1 88.25 196 ALA A C 1
ATOM 1633 O O . ALA A 1 196 ? 26.844 -10.305 4.973 1 88.25 196 ALA A O 1
ATOM 1634 N N . ALA A 1 197 ? 24.922 -9.242 4.93 1 88.44 197 ALA A N 1
ATOM 1635 C CA . ALA A 1 197 ? 24.828 -9.297 3.473 1 88.44 197 ALA A CA 1
ATOM 1636 C C . ALA A 1 197 ? 25.984 -8.57 2.816 1 88.44 197 ALA A C 1
ATOM 1638 O O . ALA A 1 197 ? 26.547 -9.047 1.824 1 88.44 197 ALA A O 1
ATOM 1639 N N . LYS A 1 198 ? 26.312 -7.457 3.342 1 87.5 198 LYS A N 1
ATOM 1640 C CA . LYS A 1 198 ? 27.453 -6.688 2.84 1 87.5 198 LYS A CA 1
ATOM 1641 C C . LYS A 1 198 ? 28.766 -7.449 3.039 1 87.5 198 LYS A C 1
ATOM 1643 O O . LYS A 1 198 ? 29.594 -7.523 2.127 1 87.5 198 LYS A O 1
ATOM 1648 N N . GLU A 1 199 ? 28.891 -7.992 4.203 1 90.56 199 GLU A N 1
ATOM 1649 C CA . GLU A 1 199 ? 30.109 -8.734 4.531 1 90.56 199 GLU A CA 1
ATOM 1650 C C . GLU A 1 199 ? 30.266 -9.961 3.643 1 90.56 199 GLU A C 1
ATOM 1652 O O . GLU A 1 199 ? 31.359 -10.25 3.164 1 90.56 199 GLU A O 1
ATOM 1657 N N . MET A 1 200 ? 29.188 -10.633 3.404 1 91.56 200 MET A N 1
ATOM 1658 C CA . MET A 1 200 ? 29.219 -11.852 2.602 1 91.56 200 MET A CA 1
ATOM 1659 C C . MET A 1 200 ? 29.141 -11.523 1.113 1 91.56 200 MET A C 1
ATOM 1661 O O . MET A 1 200 ? 29.344 -12.406 0.271 1 91.56 200 MET A O 1
ATOM 1665 N N . ASP A 1 201 ? 28.844 -10.32 0.792 1 93.81 201 ASP A N 1
ATOM 1666 C CA . ASP A 1 201 ? 28.625 -9.875 -0.58 1 93.81 201 ASP A CA 1
ATOM 1667 C C . ASP A 1 201 ? 27.578 -10.742 -1.27 1 93.81 201 ASP A C 1
ATOM 1669 O O . ASP A 1 201 ? 27.812 -11.273 -2.355 1 93.81 201 ASP A O 1
ATOM 1673 N N . CYS A 1 202 ? 26.469 -10.938 -0.573 1 94.19 202 CYS A N 1
ATOM 1674 C CA . CYS A 1 202 ? 25.406 -11.781 -1.108 1 94.19 202 CYS A CA 1
ATOM 1675 C C . CYS A 1 202 ? 24.031 -11.25 -0.708 1 94.19 202 CYS A C 1
ATOM 1677 O O . CYS A 1 202 ? 23.766 -11.047 0.477 1 94.19 202 CYS A O 1
ATOM 1679 N N . ILE A 1 203 ? 23.25 -10.984 -1.685 1 91.88 203 ILE A N 1
ATOM 1680 C CA . ILE A 1 203 ? 21.844 -10.68 -1.484 1 91.88 203 ILE A CA 1
ATOM 1681 C C . ILE A 1 203 ? 21 -11.562 -2.398 1 91.88 203 ILE A C 1
ATOM 1683 O O . ILE A 1 203 ? 21.516 -12.18 -3.334 1 91.88 203 ILE A O 1
ATOM 1687 N N . PHE A 1 204 ? 19.75 -11.711 -2.082 1 93.75 204 PHE A N 1
ATOM 1688 C CA . PHE A 1 204 ? 18.859 -12.539 -2.889 1 93.75 204 PHE A CA 1
ATOM 1689 C C . PHE A 1 204 ? 17.828 -11.68 -3.607 1 93.75 204 PHE A C 1
ATOM 1691 O O . PHE A 1 204 ? 17.266 -10.758 -3.02 1 93.75 204 PHE A O 1
ATOM 1698 N N . PHE A 1 205 ? 17.609 -11.992 -4.852 1 93.62 205 PHE A N 1
ATOM 1699 C CA . PHE A 1 205 ? 16.531 -11.406 -5.648 1 93.62 205 PHE A CA 1
ATOM 1700 C C . PHE A 1 205 ? 15.477 -12.445 -5.984 1 93.62 205 PHE A C 1
ATOM 1702 O O . PHE A 1 205 ? 15.805 -13.555 -6.414 1 93.62 205 PHE A O 1
ATOM 1709 N N . THR A 1 206 ? 14.305 -12.086 -5.766 1 96.94 206 THR A N 1
ATOM 1710 C CA . THR A 1 206 ? 13.211 -12.977 -6.152 1 96.94 206 THR A CA 1
ATOM 1711 C C . THR A 1 206 ? 12.945 -12.891 -7.652 1 96.94 206 THR A C 1
ATOM 1713 O O . THR A 1 206 ? 12.703 -11.805 -8.188 1 96.94 206 THR A O 1
ATOM 1716 N N . THR A 1 207 ? 12.914 -14.016 -8.391 1 97.19 207 THR A N 1
ATOM 1717 C CA . THR A 1 207 ? 12.703 -14.023 -9.836 1 97.19 207 THR A CA 1
ATOM 1718 C C . THR A 1 207 ? 11.328 -14.602 -10.172 1 97.19 207 THR A C 1
ATOM 1720 O O . THR A 1 207 ? 10.766 -14.297 -11.227 1 97.19 207 THR A O 1
ATOM 1723 N N . GLU A 1 208 ? 10.875 -15.477 -9.297 1 97.31 208 GLU A N 1
ATOM 1724 C CA . GLU A 1 208 ? 9.57 -16.094 -9.5 1 97.31 208 GLU A CA 1
ATOM 1725 C C . GLU A 1 208 ? 8.836 -16.281 -8.172 1 97.31 208 GLU A C 1
ATOM 1727 O O . GLU A 1 208 ? 9.469 -16.516 -7.133 1 97.31 208 GLU A O 1
ATOM 1732 N N . SER A 1 209 ? 7.586 -16.172 -8.25 1 97.38 209 SER A N 1
ATOM 1733 C CA . SER A 1 209 ? 6.738 -16.422 -7.09 1 97.38 209 SER A CA 1
ATOM 1734 C C . SER A 1 209 ? 5.469 -17.172 -7.488 1 97.38 209 SER A C 1
ATOM 1736 O O . SER A 1 209 ? 4.773 -16.781 -8.43 1 97.38 209 SER A O 1
ATOM 1738 N N . ASN A 1 210 ? 5.176 -18.234 -6.844 1 97 210 ASN A N 1
ATOM 1739 C CA . ASN A 1 210 ? 3.941 -19 -6.977 1 97 210 ASN A CA 1
ATOM 1740 C C . ASN A 1 210 ? 3.104 -18.938 -5.703 1 97 210 ASN A C 1
ATOM 1742 O O . ASN A 1 210 ? 3.586 -19.281 -4.621 1 97 210 ASN A O 1
ATOM 1746 N N . LEU A 1 211 ? 1.905 -18.5 -5.812 1 97.31 211 LEU A N 1
ATOM 1747 C CA . LEU A 1 211 ? 1.012 -18.391 -4.664 1 97.31 211 LEU A CA 1
ATOM 1748 C C . LEU A 1 211 ? -0.245 -19.234 -4.871 1 97.31 211 LEU A C 1
ATOM 1750 O O . LEU A 1 211 ? -0.872 -19.172 -5.93 1 97.31 211 LEU A O 1
ATOM 1754 N N . ILE A 1 212 ? -0.587 -19.984 -3.869 1 96.94 212 ILE A N 1
ATOM 1755 C CA . ILE A 1 212 ? -1.824 -20.75 -3.852 1 96.94 212 ILE A CA 1
ATOM 1756 C C . ILE A 1 212 ? -2.643 -20.391 -2.615 1 96.94 212 ILE A C 1
ATOM 1758 O O . ILE A 1 212 ? -2.16 -20.516 -1.487 1 96.94 212 ILE A O 1
ATOM 1762 N N . GLU A 1 213 ? -3.801 -19.922 -2.84 1 96.31 213 GLU A N 1
ATOM 1763 C CA . GLU A 1 213 ? -4.707 -19.562 -1.752 1 96.31 213 GLU A CA 1
ATOM 1764 C C . GLU A 1 213 ? -5.844 -20.578 -1.622 1 96.31 213 GLU A C 1
ATOM 1766 O O . GLU A 1 213 ? -6.602 -20.797 -2.57 1 96.31 213 GLU A O 1
ATOM 1771 N N . THR A 1 214 ? -6.012 -21.156 -0.436 1 94.62 214 THR A N 1
ATOM 1772 C CA . THR A 1 214 ? -6.969 -22.25 -0.278 1 94.62 214 THR A CA 1
ATOM 1773 C C . THR A 1 214 ? -8.18 -21.797 0.531 1 94.62 214 THR A C 1
ATOM 1775 O O . THR A 1 214 ? -9.234 -22.438 0.506 1 94.62 214 THR A O 1
ATOM 1778 N N . SER A 1 215 ? -7.992 -20.734 1.323 1 93.81 215 SER A N 1
ATOM 1779 C CA . SER A 1 215 ? -9.109 -20.203 2.098 1 93.81 215 SER A CA 1
ATOM 1780 C C . SER A 1 215 ? -8.945 -18.719 2.355 1 93.81 215 SER A C 1
ATOM 1782 O O . SER A 1 215 ? -7.84 -18.172 2.242 1 93.81 215 SER A O 1
ATOM 1784 N N . LYS A 1 216 ? -10.055 -18.078 2.695 1 91.25 216 LYS A N 1
ATOM 1785 C CA . LYS A 1 216 ? -10.039 -16.656 2.984 1 91.25 216 LYS A CA 1
ATOM 1786 C C . LYS A 1 216 ? -9.469 -16.375 4.375 1 91.25 216 LYS A C 1
ATOM 1788 O O . LYS A 1 216 ? -9.578 -17.219 5.273 1 91.25 216 LYS A O 1
ATOM 1793 N N . ILE A 1 217 ? -8.867 -15.25 4.5 1 92.81 217 ILE A N 1
ATOM 1794 C CA . ILE A 1 217 ? -8.367 -14.812 5.801 1 92.81 217 ILE A CA 1
ATOM 1795 C C . ILE A 1 217 ? -9.352 -13.828 6.426 1 92.81 217 ILE A C 1
ATOM 1797 O O . ILE A 1 217 ? -9.945 -13.008 5.723 1 92.81 217 ILE A O 1
ATOM 1801 N N . TYR A 1 218 ? -9.523 -13.953 7.711 1 88.19 218 TYR A N 1
ATOM 1802 C CA . TYR A 1 218 ? -10.406 -13.055 8.445 1 88.19 218 TYR A CA 1
ATOM 1803 C C . TYR A 1 218 ? -9.625 -11.898 9.047 1 88.19 218 TYR A C 1
ATOM 1805 O O . TYR A 1 218 ? -8.469 -12.055 9.453 1 88.19 218 TYR A O 1
ATOM 1813 N N . PRO A 1 219 ? -10.297 -10.781 9.125 1 87.12 219 PRO A N 1
ATOM 1814 C CA . PRO A 1 219 ? -9.586 -9.617 9.664 1 87.12 219 PRO A CA 1
ATOM 1815 C C . PRO A 1 219 ? -9.227 -9.773 11.133 1 87.12 219 PRO A C 1
ATOM 1817 O O . PRO A 1 219 ? -9.984 -10.359 11.906 1 87.12 219 PRO A O 1
ATOM 1820 N N . GLY A 1 220 ? -8.062 -9.203 11.508 1 81.38 220 GLY A N 1
ATOM 1821 C CA . GLY A 1 220 ? -7.629 -9.172 12.898 1 81.38 220 GLY A CA 1
ATOM 1822 C C . GLY A 1 220 ? -7.039 -10.484 13.375 1 81.38 220 GLY A C 1
ATOM 1823 O O . GLY A 1 220 ? -6.645 -10.609 14.531 1 81.38 220 GLY A O 1
ATOM 1824 N N . GLN A 1 221 ? -6.918 -11.438 12.492 1 84.75 221 GLN A N 1
ATOM 1825 C CA . GLN A 1 221 ? -6.402 -12.75 12.875 1 84.75 221 GLN A CA 1
ATOM 1826 C C . GLN A 1 221 ? -4.879 -12.742 12.93 1 84.75 221 GLN A C 1
ATOM 1828 O O . GLN A 1 221 ? -4.223 -12.055 12.141 1 84.75 221 GLN A O 1
ATOM 1833 N N . ASN A 1 222 ? -4.445 -13.484 13.883 1 92.44 222 ASN A N 1
ATOM 1834 C CA . ASN A 1 222 ? -3.016 -13.773 13.891 1 92.44 222 ASN A CA 1
ATOM 1835 C C . ASN A 1 222 ? -2.637 -14.758 12.781 1 92.44 222 ASN A C 1
ATOM 1837 O O . ASN A 1 222 ? -3.361 -15.719 12.531 1 92.44 222 ASN A O 1
ATOM 1841 N N . ILE A 1 223 ? -1.546 -14.453 12.148 1 96.5 223 ILE A N 1
ATOM 1842 C CA . ILE A 1 223 ? -1.033 -15.312 11.086 1 96.5 223 ILE A CA 1
ATOM 1843 C C . ILE A 1 223 ? 0.285 -15.945 11.531 1 96.5 223 ILE A C 1
ATOM 1845 O O . ILE A 1 223 ? 1.24 -15.242 11.859 1 96.5 223 ILE A O 1
ATOM 1849 N N . GLN A 1 224 ? 0.298 -17.203 11.57 1 97.19 224 GLN A N 1
ATOM 1850 C CA . GLN A 1 224 ? 1.549 -17.922 11.773 1 97.19 224 GLN A CA 1
ATOM 1851 C C . GLN A 1 224 ? 2.164 -18.344 10.445 1 97.19 224 GLN A C 1
ATOM 1853 O O . GLN A 1 224 ? 1.462 -18.844 9.555 1 97.19 224 GLN A O 1
ATOM 1858 N N . VAL A 1 225 ? 3.451 -18.156 10.305 1 97.62 225 VAL A N 1
ATOM 1859 C CA . VAL A 1 225 ? 4.113 -18.469 9.047 1 97.62 225 VAL A CA 1
ATOM 1860 C C . VAL A 1 225 ? 5.273 -19.422 9.297 1 97.62 225 VAL A C 1
ATOM 1862 O O . VAL A 1 225 ? 6.066 -19.219 10.219 1 97.62 225 VAL A O 1
ATOM 1865 N N . LYS A 1 226 ? 5.332 -20.453 8.57 1 96.62 226 LYS A N 1
ATOM 1866 C CA . LYS A 1 226 ? 6.504 -21.312 8.484 1 96.62 226 LYS A CA 1
ATOM 1867 C C . LYS A 1 226 ? 7.262 -21.078 7.176 1 96.62 226 LYS A C 1
ATOM 1869 O O . LYS A 1 226 ? 6.68 -21.141 6.094 1 96.62 226 LYS A O 1
ATOM 1874 N N . ALA A 1 227 ? 8.508 -20.797 7.254 1 97 227 ALA A N 1
ATOM 1875 C CA . ALA A 1 227 ? 9.336 -20.516 6.082 1 97 227 ALA A CA 1
ATOM 1876 C C . ALA A 1 227 ? 10.602 -21.375 6.09 1 97 227 ALA A C 1
ATOM 1878 O O . ALA A 1 227 ? 11.219 -21.562 7.137 1 97 227 ALA A O 1
ATOM 1879 N N . PHE A 1 228 ? 10.953 -21.906 4.977 1 95.88 228 PHE A N 1
ATOM 1880 C CA . PHE A 1 228 ? 12.141 -22.75 4.871 1 95.88 228 PHE A CA 1
ATOM 1881 C C . PHE A 1 228 ? 12.602 -22.844 3.422 1 95.88 228 PHE A C 1
ATOM 1883 O O . PHE A 1 228 ? 11.828 -22.594 2.496 1 95.88 228 PHE A O 1
ATOM 1890 N N . ILE A 1 229 ? 13.859 -23.156 3.234 1 95.38 229 ILE A N 1
ATOM 1891 C CA . ILE A 1 229 ? 14.398 -23.422 1.904 1 95.38 229 ILE A CA 1
ATOM 1892 C C . ILE A 1 229 ? 14.102 -24.875 1.521 1 95.38 229 ILE A C 1
ATOM 1894 O O . ILE A 1 229 ? 14.57 -25.812 2.18 1 95.38 229 ILE A O 1
ATOM 1898 N N . SER A 1 230 ? 13.367 -25.031 0.465 1 92.94 230 SER A N 1
ATOM 1899 C CA . SER A 1 230 ? 12.969 -26.375 0.081 1 92.94 230 SER A CA 1
ATOM 1900 C C . SER A 1 230 ? 13.953 -26.984 -0.92 1 92.94 230 SER A C 1
ATOM 1902 O O . SER A 1 230 ? 14.008 -28.203 -1.086 1 92.94 230 SER A O 1
ATOM 1904 N N . ASP A 1 231 ? 14.625 -26.141 -1.608 1 90.81 231 ASP A N 1
ATOM 1905 C CA . ASP A 1 231 ? 15.609 -26.562 -2.604 1 90.81 231 ASP A CA 1
ATOM 1906 C C . ASP A 1 231 ? 16.641 -25.469 -2.861 1 90.81 231 ASP A C 1
ATOM 1908 O O . ASP A 1 231 ? 16.375 -24.281 -2.594 1 90.81 231 ASP A O 1
ATOM 1912 N N . TYR A 1 232 ? 17.875 -25.938 -3.203 1 91.81 232 TYR A N 1
ATOM 1913 C CA . TYR A 1 232 ? 18.859 -24.922 -3.584 1 91.81 232 TYR A CA 1
ATOM 1914 C C . TYR A 1 232 ? 19.828 -25.484 -4.629 1 91.81 232 TYR A C 1
ATOM 1916 O O . TYR A 1 232 ? 20.047 -26.703 -4.699 1 91.81 232 TYR A O 1
ATOM 1924 N N . LYS A 1 233 ? 20.25 -24.656 -5.492 1 93.31 233 LYS A N 1
ATOM 1925 C CA . LYS A 1 233 ? 21.312 -24.891 -6.473 1 93.31 233 LYS A CA 1
ATOM 1926 C C . LYS A 1 233 ? 22.531 -24.016 -6.188 1 93.31 233 LYS A C 1
ATOM 1928 O O . LYS A 1 233 ? 22.719 -23.547 -5.059 1 93.31 233 LYS A O 1
ATOM 1933 N N . LYS A 1 234 ? 23.406 -23.906 -7.141 1 95.12 234 LYS A N 1
ATOM 1934 C CA . LYS A 1 234 ? 24.641 -23.172 -6.945 1 95.12 234 LYS A CA 1
ATOM 1935 C C . LYS A 1 234 ? 24.375 -21.688 -6.723 1 95.12 234 LYS A C 1
ATOM 1937 O O . LYS A 1 234 ? 25 -21.062 -5.867 1 95.12 234 LYS A O 1
ATOM 1942 N N . VAL A 1 235 ? 23.406 -21.141 -7.473 1 96.5 235 VAL A N 1
ATOM 1943 C CA . VAL A 1 235 ? 23.266 -19.703 -7.445 1 96.5 235 VAL A CA 1
ATOM 1944 C C . VAL A 1 235 ? 21.812 -19.344 -7.113 1 96.5 235 VAL A C 1
ATOM 1946 O O . VAL A 1 235 ? 21.438 -18.172 -7.156 1 96.5 235 VAL A O 1
ATOM 1949 N N . ALA A 1 236 ? 20.969 -20.359 -6.875 1 97.12 236 ALA A N 1
ATOM 1950 C CA . ALA A 1 236 ? 19.547 -20.094 -6.641 1 97.12 236 ALA A CA 1
ATOM 1951 C C . ALA A 1 236 ? 18.984 -21.016 -5.57 1 97.12 236 ALA A C 1
ATOM 1953 O O . ALA A 1 236 ? 19.531 -22.094 -5.316 1 97.12 236 ALA A O 1
ATOM 1954 N N . CYS A 1 237 ? 17.984 -20.578 -4.926 1 95.38 237 CYS A N 1
ATOM 1955 C CA . CYS A 1 237 ? 17.281 -21.406 -3.963 1 95.38 237 CYS A CA 1
ATOM 1956 C C . CYS A 1 237 ? 15.773 -21.125 -4.004 1 95.38 237 CYS A C 1
ATOM 1958 O O . CYS A 1 237 ? 15.336 -20.156 -4.621 1 95.38 237 CYS A O 1
ATOM 1960 N N . THR A 1 238 ? 15.023 -22.047 -3.432 1 96.06 238 THR A N 1
ATOM 1961 C CA . THR A 1 238 ? 13.578 -21.938 -3.361 1 96.06 238 THR A CA 1
ATOM 1962 C C . THR A 1 238 ? 13.117 -21.734 -1.92 1 96.06 238 THR A C 1
ATOM 1964 O O . THR A 1 238 ? 13.336 -22.594 -1.067 1 96.06 238 THR A O 1
ATOM 1967 N N . LEU A 1 239 ? 12.555 -20.594 -1.671 1 96.62 239 LEU A N 1
ATOM 1968 C CA . LEU A 1 239 ? 11.953 -20.312 -0.373 1 96.62 239 LEU A CA 1
ATOM 1969 C C . LEU A 1 239 ? 10.469 -20.672 -0.372 1 96.62 239 LEU A C 1
ATOM 1971 O O . LEU A 1 239 ? 9.703 -20.156 -1.19 1 96.62 239 LEU A O 1
ATOM 1975 N N . GLN A 1 240 ? 10.117 -21.531 0.516 1 97 240 GLN A N 1
ATOM 1976 C CA . GLN A 1 240 ? 8.711 -21.859 0.727 1 97 240 GLN A CA 1
ATOM 1977 C C . GLN A 1 240 ? 8.164 -21.156 1.972 1 97 240 GLN A C 1
ATOM 1979 O O . GLN A 1 240 ? 8.852 -21.078 2.992 1 97 240 GLN A O 1
ATOM 1984 N N . GLN A 1 241 ? 7.023 -20.641 1.854 1 97.62 241 GLN A N 1
ATOM 1985 C CA . GLN A 1 241 ? 6.32 -19.984 2.951 1 97.62 241 GLN A CA 1
ATOM 1986 C C . GLN A 1 241 ? 4.898 -20.516 3.09 1 97.62 241 GLN A C 1
ATOM 1988 O O . GLN A 1 241 ? 4.137 -20.531 2.121 1 97.62 241 GLN A O 1
ATOM 1993 N N . LEU A 1 242 ? 4.555 -20.984 4.273 1 97.31 242 LEU A N 1
ATOM 1994 C CA . LEU A 1 242 ? 3.207 -21.438 4.582 1 97.31 242 LEU A CA 1
ATOM 1995 C C . LEU A 1 242 ? 2.541 -20.531 5.613 1 97.31 242 LEU A C 1
ATOM 1997 O O . LEU A 1 242 ? 3.049 -20.375 6.727 1 97.31 242 LEU A O 1
ATOM 2001 N N . PHE A 1 243 ? 1.413 -19.969 5.27 1 97.75 243 PHE A N 1
ATOM 2002 C CA . PHE A 1 243 ? 0.691 -19.047 6.141 1 97.75 243 PHE A CA 1
ATOM 2003 C C . PHE A 1 243 ? -0.533 -19.719 6.746 1 97.75 243 PHE A C 1
ATOM 2005 O O . PHE A 1 243 ? -1.401 -20.203 6.02 1 97.75 243 PHE A O 1
ATOM 2012 N N . PHE A 1 244 ? -0.62 -19.688 8.055 1 97.19 244 PHE A N 1
ATOM 2013 C CA . PHE A 1 244 ? -1.726 -20.297 8.789 1 97.19 244 PHE A CA 1
ATOM 2014 C C . PHE A 1 244 ? -2.527 -19.234 9.539 1 97.19 244 PHE A C 1
ATOM 2016 O O . PHE A 1 244 ? -1.954 -18.297 10.102 1 97.19 244 PHE A O 1
ATOM 2023 N N . GLN A 1 245 ? -3.777 -19.312 9.43 1 94.19 245 GLN A N 1
ATOM 2024 C CA . GLN A 1 245 ? -4.633 -18.422 10.203 1 94.19 245 GLN A CA 1
ATOM 2025 C C . GLN A 1 245 ? -4.984 -19.031 11.555 1 94.19 245 GLN A C 1
ATOM 2027 O O . GLN A 1 245 ? -5.594 -20.109 11.617 1 94.19 245 GLN A O 1
ATOM 2032 N N . GLY A 1 246 ? -4.633 -18.297 12.57 1 88.5 246 GLY A N 1
ATOM 2033 C CA . GLY A 1 246 ? -4.871 -18.844 13.906 1 88.5 246 GLY A CA 1
ATOM 2034 C C . GLY A 1 246 ? -4.191 -20.172 14.141 1 88.5 246 GLY A C 1
ATOM 2035 O O . GLY A 1 246 ? -2.98 -20.297 13.945 1 88.5 246 GLY A O 1
ATOM 2036 N N . ASN A 1 247 ? -5.02 -21.156 14.547 1 87.56 247 ASN A N 1
ATOM 2037 C CA . ASN A 1 247 ? -4.484 -22.484 14.852 1 87.56 247 ASN A CA 1
ATOM 2038 C C . ASN A 1 247 ? -4.926 -23.516 13.828 1 87.56 247 ASN A C 1
ATOM 2040 O O . ASN A 1 247 ? -4.941 -24.719 14.117 1 87.56 247 ASN A O 1
ATOM 2044 N N . GLU A 1 248 ? -5.172 -23.016 12.703 1 91.12 248 GLU A N 1
ATOM 2045 C CA . GLU A 1 248 ? -5.609 -23.938 11.656 1 91.12 248 GLU A CA 1
ATOM 2046 C C . GLU A 1 248 ? -4.477 -24.859 11.219 1 91.12 248 GLU A C 1
ATOM 2048 O O . GLU A 1 248 ? -3.316 -24.438 11.172 1 91.12 248 GLU A O 1
ATOM 2053 N N . ALA A 1 249 ? -4.832 -26.047 10.898 1 91.19 249 ALA A N 1
ATOM 2054 C CA . ALA A 1 249 ? -3.844 -27.062 10.523 1 91.19 249 ALA A CA 1
ATOM 2055 C C . ALA A 1 249 ? -3.385 -26.859 9.078 1 91.19 249 ALA A C 1
ATOM 2057 O O . ALA A 1 249 ? -2.24 -27.172 8.742 1 91.19 249 ALA A O 1
ATOM 2058 N N . LYS A 1 250 ? -4.281 -26.344 8.281 1 94.25 250 LYS A N 1
ATOM 2059 C CA . LYS A 1 250 ? -3.949 -26.141 6.875 1 94.25 250 LYS A CA 1
ATOM 2060 C C . LYS A 1 250 ? -3.646 -24.672 6.594 1 94.25 250 LYS A C 1
ATOM 2062 O O . LYS A 1 250 ? -4.336 -23.781 7.102 1 94.25 250 LYS A O 1
ATOM 2067 N N . PRO A 1 251 ? -2.586 -24.438 5.836 1 96.38 251 PRO A N 1
ATOM 2068 C CA . PRO A 1 251 ? -2.309 -23.047 5.48 1 96.38 251 PRO A C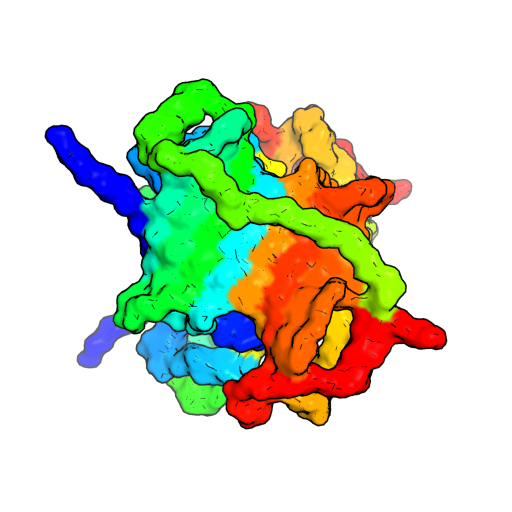A 1
ATOM 2069 C C . PRO A 1 251 ? -3.359 -22.453 4.547 1 96.38 251 PRO A C 1
ATOM 2071 O O . PRO A 1 251 ? -3.873 -23.156 3.668 1 96.38 251 PRO A O 1
ATOM 2074 N N . PHE A 1 252 ? -3.686 -21.172 4.754 1 96.56 252 PHE A N 1
ATOM 2075 C CA . PHE A 1 252 ? -4.613 -20.516 3.848 1 96.56 252 PHE A CA 1
ATOM 2076 C C . PHE A 1 252 ? -3.887 -20 2.611 1 96.56 252 PHE A C 1
ATOM 2078 O O . PHE A 1 252 ? -4.512 -19.734 1.584 1 96.56 252 PHE A O 1
ATOM 2085 N N . LEU A 1 253 ? -2.582 -19.828 2.678 1 97 253 LEU A N 1
ATOM 2086 C CA . LEU A 1 253 ? -1.733 -19.359 1.591 1 97 253 LEU A CA 1
ATOM 2087 C C . LEU A 1 253 ? -0.399 -20.094 1.579 1 97 253 LEU A C 1
ATOM 2089 O O . LEU A 1 253 ? 0.277 -20.188 2.605 1 97 253 LEU A O 1
ATOM 2093 N N . SER A 1 254 ? -0.024 -20.672 0.479 1 97 254 SER A N 1
ATOM 2094 C CA . SER A 1 254 ? 1.264 -21.328 0.249 1 97 254 SER A CA 1
ATOM 2095 C C . SER A 1 254 ? 2.047 -20.625 -0.855 1 97 254 SER A C 1
ATOM 2097 O O . SER A 1 254 ? 1.533 -20.422 -1.959 1 97 254 SER A O 1
ATOM 2099 N N . VAL A 1 255 ? 3.26 -20.312 -0.536 1 97.69 255 VAL A N 1
ATOM 2100 C CA . VAL A 1 255 ? 4.059 -19.547 -1.477 1 97.69 255 VAL A CA 1
ATOM 2101 C C . VAL A 1 255 ? 5.383 -20.25 -1.743 1 97.69 255 VAL A C 1
ATOM 2103 O O . VAL A 1 255 ? 6.016 -20.766 -0.819 1 97.69 255 VAL A O 1
ATOM 2106 N N . LYS A 1 256 ? 5.746 -20.312 -2.936 1 96.56 256 LYS A N 1
ATOM 2107 C CA . LYS A 1 256 ? 7.062 -20.781 -3.375 1 96.56 256 LYS A CA 1
ATOM 2108 C C . LYS A 1 256 ? 7.77 -19.703 -4.195 1 96.56 256 LYS A C 1
ATOM 2110 O O . LYS A 1 256 ? 7.254 -19.25 -5.223 1 96.56 256 LYS A O 1
ATOM 2115 N N . GLU A 1 257 ? 8.891 -19.328 -3.779 1 97.38 257 GLU A N 1
ATOM 2116 C CA . GLU A 1 257 ? 9.633 -18.266 -4.465 1 97.38 257 GLU A CA 1
ATOM 2117 C C . GLU A 1 257 ? 11.016 -18.75 -4.895 1 97.38 257 GLU A C 1
ATOM 2119 O O . GLU A 1 257 ? 11.719 -19.406 -4.121 1 97.38 257 GLU A O 1
ATOM 2124 N N . THR A 1 258 ? 11.352 -18.484 -6.082 1 97.38 258 THR A N 1
ATOM 2125 C CA . THR A 1 258 ? 12.719 -18.688 -6.555 1 97.38 258 THR A CA 1
ATOM 2126 C C . THR A 1 258 ? 13.555 -17.438 -6.352 1 97.38 258 THR A C 1
ATOM 2128 O O . THR A 1 258 ? 13.188 -16.359 -6.816 1 97.38 258 THR A O 1
ATOM 2131 N N . MET A 1 259 ? 14.664 -17.609 -5.676 1 97.12 259 MET A N 1
ATOM 2132 C CA . MET A 1 259 ? 15.547 -16.484 -5.379 1 97.12 259 MET A CA 1
ATOM 2133 C C . MET A 1 259 ? 16.938 -16.703 -5.973 1 97.12 259 MET A C 1
ATOM 2135 O O . MET A 1 259 ? 17.453 -17.828 -5.93 1 97.12 259 MET A O 1
ATOM 2139 N N . LEU A 1 260 ? 17.469 -15.719 -6.52 1 96.88 260 LEU A N 1
ATOM 2140 C CA . LEU A 1 260 ? 18.797 -15.75 -7.109 1 96.88 260 LEU A CA 1
ATOM 2141 C C . LEU A 1 260 ? 19.812 -15.023 -6.219 1 96.88 260 LEU A C 1
ATOM 2143 O O . LEU A 1 260 ? 19.547 -13.906 -5.77 1 96.88 260 LEU A O 1
ATOM 2147 N N . ALA A 1 261 ? 20.938 -15.656 -5.969 1 96.31 261 ALA A N 1
ATOM 2148 C CA . ALA A 1 261 ? 22.016 -15.031 -5.211 1 96.31 261 ALA A CA 1
ATOM 2149 C C . ALA A 1 261 ? 22.828 -14.086 -6.086 1 96.31 261 ALA A C 1
ATOM 2151 O O . ALA A 1 261 ? 23.297 -14.469 -7.16 1 96.31 261 ALA A O 1
ATOM 2152 N N . ILE A 1 262 ? 22.969 -12.922 -5.566 1 94.88 262 ILE A N 1
ATOM 2153 C CA . ILE A 1 262 ? 23.656 -11.891 -6.332 1 94.88 262 ILE A CA 1
ATOM 2154 C C . ILE A 1 262 ? 24.766 -11.266 -5.473 1 94.88 262 ILE A C 1
ATOM 2156 O O . ILE A 1 262 ? 24.547 -11.008 -4.285 1 94.88 262 ILE A O 1
ATOM 2160 N N . SER A 1 263 ? 25.922 -10.984 -6.059 1 94.25 263 SER A N 1
ATOM 2161 C CA . SER A 1 263 ? 26.953 -10.156 -5.453 1 94.25 263 SER A CA 1
ATOM 2162 C C . SER A 1 263 ? 26.688 -8.672 -5.672 1 94.25 263 SER A C 1
ATOM 2164 O O . SER A 1 263 ? 26.75 -8.18 -6.801 1 94.25 263 SER A O 1
ATOM 2166 N N . PRO A 1 264 ? 26.359 -7.969 -4.586 1 89.12 264 PRO A N 1
ATOM 2167 C CA . PRO A 1 264 ? 26.047 -6.551 -4.785 1 89.12 264 PRO A CA 1
ATOM 2168 C C . PRO A 1 264 ? 27.25 -5.758 -5.309 1 89.12 264 PRO A C 1
ATOM 2170 O O . PRO A 1 264 ? 27.078 -4.785 -6.043 1 89.12 264 PRO A O 1
ATOM 2173 N N . SER A 1 265 ? 28.453 -6.129 -5.004 1 91 265 SER A N 1
ATOM 2174 C CA . SER A 1 265 ? 29.656 -5.426 -5.453 1 91 265 SER A CA 1
ATOM 2175 C C . SER A 1 265 ? 29.891 -5.641 -6.941 1 91 265 SER A C 1
ATOM 2177 O O . SER A 1 265 ? 30.359 -4.738 -7.641 1 91 265 SER A O 1
ATOM 2179 N N . ARG A 1 266 ? 29.5 -6.809 -7.449 1 91.62 266 ARG A N 1
ATOM 2180 C CA . ARG A 1 266 ? 29.75 -7.148 -8.844 1 91.62 266 ARG A CA 1
ATOM 2181 C C . ARG A 1 266 ? 28.469 -7.035 -9.672 1 91.62 266 ARG A C 1
ATOM 2183 O O . ARG A 1 266 ? 28.516 -7.043 -10.906 1 91.62 266 ARG A O 1
ATOM 2190 N N . MET A 1 267 ? 27.391 -7.016 -8.922 1 86.75 267 MET A N 1
ATOM 2191 C CA . MET A 1 267 ? 26.062 -7.023 -9.539 1 86.75 267 MET A CA 1
ATOM 2192 C C . MET A 1 267 ? 25.922 -8.195 -10.508 1 86.75 267 MET A C 1
ATOM 2194 O O . MET A 1 267 ? 25.5 -8.016 -11.648 1 86.75 267 MET A O 1
ATOM 2198 N N . ALA A 1 268 ? 26.344 -9.359 -10.094 1 92.94 268 ALA A N 1
ATOM 2199 C CA . ALA A 1 268 ? 26.297 -10.594 -10.867 1 92.94 268 ALA A CA 1
ATOM 2200 C C . ALA A 1 268 ? 25.922 -11.781 -9.984 1 92.94 268 ALA A C 1
ATOM 2202 O O . ALA A 1 268 ? 26.109 -11.742 -8.766 1 92.94 268 ALA A O 1
ATOM 2203 N N . PRO A 1 269 ? 25.344 -12.766 -10.641 1 94.62 269 PRO A N 1
ATOM 2204 C CA . PRO A 1 269 ? 25.031 -13.969 -9.859 1 94.62 269 PRO A CA 1
ATOM 2205 C C . PRO A 1 269 ? 26.266 -14.578 -9.203 1 94.62 269 PRO A C 1
ATOM 2207 O O . PRO A 1 269 ? 27.375 -14.523 -9.766 1 94.62 269 PRO A O 1
ATOM 2210 N N . ARG A 1 270 ? 26.078 -15.141 -8.078 1 95.81 270 ARG A N 1
ATOM 2211 C CA . ARG A 1 270 ? 27.172 -15.781 -7.359 1 95.81 270 ARG A CA 1
ATOM 2212 C C . ARG A 1 270 ? 26.703 -17.047 -6.664 1 95.81 270 ARG A C 1
ATOM 2214 O O . ARG A 1 270 ? 25.516 -17.234 -6.43 1 95.81 270 ARG A O 1
ATOM 2221 N N . ARG A 1 271 ? 27.688 -17.766 -6.297 1 96.19 271 ARG A N 1
ATOM 2222 C CA . ARG A 1 271 ? 27.406 -18.969 -5.508 1 96.19 271 ARG A CA 1
ATOM 2223 C C . ARG A 1 271 ? 26.906 -18.609 -4.113 1 96.19 271 ARG A C 1
ATOM 2225 O O . ARG A 1 271 ? 27.438 -17.688 -3.479 1 96.19 271 ARG A O 1
ATOM 2232 N N . ILE A 1 272 ? 25.953 -19.344 -3.666 1 94.88 272 ILE A N 1
ATOM 2233 C CA . ILE A 1 272 ? 25.469 -19.141 -2.307 1 94.88 272 ILE A CA 1
ATOM 2234 C C . ILE A 1 272 ? 26.547 -19.531 -1.306 1 94.88 272 ILE A C 1
ATOM 2236 O O . ILE A 1 272 ? 27.109 -20.625 -1.367 1 94.88 272 ILE A O 1
ATOM 2240 N N . PRO A 1 273 ? 26.828 -18.625 -0.408 1 92.94 273 PRO A N 1
ATOM 2241 C CA . PRO A 1 273 ? 27.875 -18.938 0.572 1 92.94 273 PRO A CA 1
ATOM 2242 C C . PRO A 1 273 ? 27.547 -20.188 1.387 1 92.94 273 PRO A C 1
ATOM 2244 O O . PRO A 1 273 ? 26.406 -20.406 1.777 1 92.94 273 PRO A O 1
ATOM 2247 N N . ASP A 1 274 ? 28.578 -20.922 1.709 1 91.69 274 ASP A N 1
ATOM 2248 C CA . ASP A 1 274 ? 28.422 -22.156 2.451 1 91.69 274 ASP A CA 1
ATOM 2249 C C . ASP A 1 274 ? 27.797 -21.906 3.824 1 91.69 274 ASP A C 1
ATOM 2251 O O . ASP A 1 274 ? 27.016 -22.719 4.32 1 91.69 274 ASP A O 1
ATOM 2255 N N . GLU A 1 275 ? 28.203 -20.828 4.375 1 89.12 275 GLU A N 1
ATOM 2256 C CA . GLU A 1 275 ? 27.688 -20.469 5.691 1 89.12 275 GLU A CA 1
ATOM 2257 C C . GLU A 1 275 ? 26.172 -20.359 5.672 1 89.12 275 GLU A C 1
ATOM 2259 O O . GLU A 1 275 ? 25.5 -20.75 6.637 1 89.12 275 GLU A O 1
ATOM 2264 N N . LEU A 1 276 ? 25.625 -19.859 4.605 1 90.31 276 LEU A N 1
ATOM 2265 C CA . LEU A 1 276 ? 24.172 -19.734 4.469 1 90.31 276 LEU A CA 1
ATOM 2266 C C . LEU A 1 276 ? 23.531 -21.094 4.211 1 90.31 276 LEU A C 1
ATOM 2268 O O . LEU A 1 276 ? 22.484 -21.406 4.777 1 90.31 276 LEU A O 1
ATOM 2272 N N . ILE A 1 277 ? 24.188 -21.859 3.412 1 90.5 277 ILE A N 1
ATOM 2273 C CA . ILE A 1 277 ? 23.656 -23.188 3.102 1 90.5 277 ILE A CA 1
ATOM 2274 C C . ILE A 1 277 ? 23.531 -24.016 4.383 1 90.5 277 ILE A C 1
ATOM 2276 O O . ILE A 1 277 ? 22.547 -24.719 4.586 1 90.5 277 ILE A O 1
ATOM 2280 N N . HIS A 1 278 ? 24.469 -23.875 5.258 1 90.12 278 HIS A N 1
ATOM 2281 C CA . HIS A 1 278 ? 24.438 -24.594 6.527 1 90.12 278 HIS A CA 1
ATOM 2282 C C . HIS A 1 278 ? 23.25 -24.156 7.383 1 90.12 278 HIS A C 1
ATOM 2284 O O . HIS A 1 278 ? 22.703 -24.969 8.141 1 90.12 278 HIS A O 1
ATOM 2290 N N . ARG A 1 279 ? 22.875 -22.984 7.191 1 88.75 279 ARG A N 1
ATOM 2291 C CA . ARG A 1 279 ? 21.766 -22.453 7.984 1 88.75 279 ARG A CA 1
ATOM 2292 C C . ARG A 1 279 ? 20.422 -22.844 7.379 1 88.75 279 ARG A C 1
ATOM 2294 O O . ARG A 1 279 ? 19.406 -22.844 8.07 1 88.75 279 ARG A O 1
ATOM 2301 N N . PHE A 1 280 ? 20.453 -23.047 6.051 1 88.56 280 PHE A N 1
ATOM 2302 C CA . PHE A 1 280 ? 19.25 -23.5 5.383 1 88.56 280 PHE A CA 1
ATOM 2303 C C . PHE A 1 280 ? 18.812 -24.875 5.891 1 88.56 280 PHE A C 1
ATOM 2305 O O . PHE A 1 280 ? 17.641 -25.219 5.855 1 88.56 280 PHE A O 1
ATOM 2312 N N . LEU A 1 281 ? 19.844 -25.578 6.289 1 84.31 281 LEU A N 1
ATOM 2313 C CA . LEU A 1 281 ? 19.625 -26.969 6.648 1 84.31 281 LEU A CA 1
ATOM 2314 C C . LEU A 1 281 ? 19.656 -27.156 8.164 1 84.31 281 LEU A C 1
ATOM 2316 O O . LEU A 1 281 ? 20.281 -26.375 8.875 1 84.31 281 LEU A O 1
ATOM 2320 N N . LYS A 1 282 ? 18.844 -28.172 8.648 1 76.69 282 LYS A N 1
ATOM 2321 C CA . LYS A 1 282 ? 18.891 -28.516 10.07 1 76.69 282 LYS A CA 1
ATOM 2322 C C . LYS A 1 282 ? 20.281 -29 10.477 1 76.69 282 LYS A C 1
ATOM 2324 O O . LYS A 1 282 ? 20.953 -29.688 9.711 1 76.69 282 LYS A O 1
ATOM 2329 N N . SER A 1 283 ? 20.812 -28.266 11.445 1 59.81 283 SER A N 1
ATOM 2330 C CA . SER A 1 283 ? 22.094 -28.781 11.922 1 59.81 283 SER A CA 1
ATOM 2331 C C . SER A 1 283 ? 22 -30.281 12.195 1 59.81 283 SER A C 1
ATOM 2333 O O . SER A 1 283 ? 21 -30.766 12.711 1 59.81 283 SER A O 1
ATOM 2335 N N . PRO A 1 284 ? 23.031 -31.078 11.656 1 49.5 284 PRO A N 1
ATOM 2336 C CA . PRO A 1 284 ? 23.062 -32.469 12.055 1 49.5 284 PRO A CA 1
ATOM 2337 C C . PRO A 1 284 ? 22.969 -32.688 13.562 1 49.5 284 PRO A C 1
ATOM 2339 O O . PRO A 1 284 ? 23.344 -31.781 14.328 1 49.5 284 PRO A O 1
ATOM 2342 N N . MET B 1 1 ? 10.07 37.375 -19.641 1 22.42 1 MET B N 1
ATOM 2343 C CA . MET B 1 1 ? 10.281 36.625 -18.406 1 22.42 1 MET B CA 1
ATOM 2344 C C . MET B 1 1 ? 9.156 35.625 -18.172 1 22.42 1 MET B C 1
ATOM 2346 O O . MET B 1 1 ? 7.992 36 -18.062 1 22.42 1 MET B O 1
ATOM 2350 N N . ASN B 1 2 ? 8.992 34.625 -18.906 1 31.55 2 ASN B N 1
ATOM 2351 C CA . ASN B 1 2 ? 7.855 33.719 -19 1 31.55 2 ASN B CA 1
ATOM 2352 C C . ASN B 1 2 ? 7.277 33.406 -17.625 1 31.55 2 ASN B C 1
ATOM 2354 O O . ASN B 1 2 ? 8 32.969 -16.734 1 31.55 2 ASN B O 1
ATOM 2358 N N . GLU B 1 3 ? 6.465 34.344 -17.078 1 33.41 3 GLU B N 1
ATOM 2359 C CA . GLU B 1 3 ? 5.734 34.25 -15.82 1 33.41 3 GLU B CA 1
ATOM 2360 C C . GLU B 1 3 ? 5.348 32.812 -15.508 1 33.41 3 GLU B C 1
ATOM 2362 O O . GLU B 1 3 ? 4.445 32.25 -16.141 1 33.41 3 GLU B O 1
ATOM 2367 N N . LEU B 1 4 ? 6.172 31.922 -15.594 1 38.16 4 LEU B N 1
ATOM 2368 C CA . LEU B 1 4 ? 5.926 30.547 -15.195 1 38.16 4 LEU B CA 1
ATOM 2369 C C . LEU B 1 4 ? 4.988 30.484 -13.992 1 38.16 4 LEU B C 1
ATOM 2371 O O . LEU B 1 4 ? 5.426 30.656 -12.852 1 38.16 4 LEU B O 1
ATOM 2375 N N . GLY B 1 5 ? 4.156 31.266 -13.906 1 43.97 5 GLY B N 1
ATOM 2376 C CA . GLY B 1 5 ? 3.148 31.078 -12.875 1 43.97 5 GLY B CA 1
ATOM 2377 C C . GLY B 1 5 ? 2.982 29.625 -12.469 1 43.97 5 GLY B C 1
ATOM 2378 O O . GLY B 1 5 ? 2.658 28.781 -13.297 1 43.97 5 GLY B O 1
ATOM 2379 N N . LYS B 1 6 ? 4.023 29.031 -11.656 1 53.38 6 LYS B N 1
ATOM 2380 C CA . LYS B 1 6 ? 4.551 27.734 -11.266 1 53.38 6 LYS B CA 1
ATOM 2381 C C . LYS B 1 6 ? 3.424 26.719 -11.039 1 53.38 6 LYS B C 1
ATOM 2383 O O . LYS B 1 6 ? 2.926 26.594 -9.922 1 53.38 6 LYS B O 1
ATOM 2388 N N . ASP B 1 7 ? 2.381 26.672 -11.688 1 64.69 7 ASP B N 1
ATOM 2389 C CA . ASP B 1 7 ? 1.3 25.719 -11.438 1 64.69 7 ASP B CA 1
ATOM 2390 C C . ASP B 1 7 ? 1.763 24.281 -11.664 1 64.69 7 ASP B C 1
ATOM 2392 O O . ASP B 1 7 ? 2.127 23.922 -12.781 1 64.69 7 ASP B O 1
ATOM 2396 N N . TYR B 1 8 ? 2.18 23.547 -10.641 1 90.62 8 TYR B N 1
ATOM 2397 C CA . TYR B 1 8 ? 2.525 22.125 -10.703 1 90.62 8 TYR B CA 1
ATOM 2398 C C . TYR B 1 8 ? 1.285 21.25 -10.547 1 90.62 8 TYR B C 1
ATOM 2400 O O . TYR B 1 8 ? 0.817 21.016 -9.43 1 90.62 8 TYR B O 1
ATOM 2408 N N . THR B 1 9 ? 0.636 21.078 -11.734 1 96.94 9 THR B N 1
ATOM 2409 C CA . THR B 1 9 ? -0.55 20.219 -11.734 1 96.94 9 THR B CA 1
ATOM 2410 C C . THR B 1 9 ? -0.221 18.844 -12.281 1 96.94 9 THR B C 1
ATOM 2412 O O . THR B 1 9 ? 0.469 18.719 -13.297 1 96.94 9 THR B O 1
ATOM 2415 N N . ASN B 1 10 ? -0.607 17.844 -11.594 1 97.88 10 ASN B N 1
ATOM 2416 C CA . ASN B 1 10 ? -0.462 16.453 -12 1 97.88 10 ASN B CA 1
ATOM 2417 C C . ASN B 1 10 ? -1.791 15.711 -11.93 1 97.88 10 ASN B C 1
ATOM 2419 O O . ASN B 1 10 ? -2.688 16.094 -11.18 1 97.88 10 ASN B O 1
ATOM 2423 N N . HIS B 1 11 ? -1.937 14.68 -12.766 1 98.25 11 HIS B N 1
ATOM 2424 C CA . HIS B 1 11 ? -3.158 13.883 -12.812 1 98.25 11 HIS B CA 1
ATOM 2425 C C . HIS B 1 11 ? -2.885 12.43 -12.43 1 98.25 11 HIS B C 1
ATOM 2427 O O . HIS B 1 11 ? -1.859 11.867 -12.812 1 98.25 11 HIS B O 1
ATOM 2433 N N . TYR B 1 12 ? -3.744 11.867 -11.727 1 98.62 12 TYR B N 1
ATOM 2434 C CA . TYR B 1 12 ? -3.652 10.484 -11.273 1 98.62 12 TYR B CA 1
ATOM 2435 C C . TYR B 1 12 ? -4.988 9.766 -11.43 1 98.62 12 TYR B C 1
ATOM 2437 O O . TYR B 1 12 ? -6.047 10.352 -11.172 1 98.62 12 TYR B O 1
ATOM 2445 N N . VAL B 1 13 ? -4.969 8.5 -11.844 1 98.62 13 VAL B N 1
ATOM 2446 C CA . VAL B 1 13 ? -6.18 7.691 -11.945 1 98.62 13 VAL B CA 1
ATOM 2447 C C . VAL B 1 13 ? -6.297 6.785 -10.727 1 98.62 13 VAL B C 1
ATOM 2449 O O . VAL B 1 13 ? -5.34 6.098 -10.359 1 98.62 13 VAL B O 1
ATOM 2452 N N . THR B 1 14 ? -7.469 6.828 -10.039 1 98.62 14 THR B N 1
ATOM 2453 C CA . THR B 1 14 ? -7.715 5.922 -8.922 1 98.62 14 THR B CA 1
ATOM 2454 C C . THR B 1 14 ? -7.938 4.496 -9.422 1 98.62 14 THR B C 1
ATOM 2456 O O . THR B 1 14 ? -8.719 4.273 -10.352 1 98.62 14 THR B O 1
ATOM 2459 N N . ARG B 1 15 ? -7.227 3.596 -8.844 1 98.56 15 ARG B N 1
ATOM 2460 C CA . ARG B 1 15 ? -7.277 2.191 -9.242 1 98.56 15 ARG B CA 1
ATOM 2461 C C . ARG B 1 15 ? -8.094 1.374 -8.242 1 98.56 15 ARG B C 1
ATOM 2463 O O . ARG B 1 15 ? -8.453 1.872 -7.172 1 98.56 15 ARG B O 1
ATOM 2470 N N . ILE B 1 16 ? -8.328 0.122 -8.625 1 98.44 16 ILE B N 1
ATOM 2471 C CA . ILE B 1 16 ? -9.164 -0.731 -7.789 1 98.44 16 ILE B CA 1
ATOM 2472 C C . ILE B 1 16 ? -8.492 -0.934 -6.43 1 98.44 16 ILE B C 1
ATOM 2474 O O . ILE B 1 16 ? -9.172 -0.982 -5.398 1 98.44 16 ILE B O 1
ATOM 2478 N N . GLY B 1 17 ? -7.203 -0.99 -6.418 1 98 17 GLY B N 1
ATOM 2479 C CA . GLY B 1 17 ? -6.457 -1.196 -5.188 1 98 17 GLY B CA 1
ATOM 2480 C C . GLY B 1 17 ? -6.457 0.019 -4.277 1 98 17 GLY B C 1
ATOM 2481 O O . GLY B 1 17 ? -6.047 -0.065 -3.119 1 98 17 GLY B O 1
ATOM 2482 N N . ASP B 1 18 ? -6.938 1.13 -4.777 1 98.5 18 ASP B N 1
ATOM 2483 C CA . ASP B 1 18 ? -7.008 2.354 -3.984 1 98.5 18 ASP B CA 1
ATOM 2484 C C . ASP B 1 18 ? -8.289 2.393 -3.154 1 98.5 18 ASP B C 1
ATOM 2486 O O . ASP B 1 18 ? -8.438 3.24 -2.271 1 98.5 18 ASP B O 1
ATOM 2490 N N . ILE B 1 19 ? -9.242 1.472 -3.451 1 98.38 19 ILE B N 1
ATOM 2491 C CA . ILE B 1 19 ? -10.547 1.453 -2.793 1 98.38 19 ILE B CA 1
ATOM 2492 C C . ILE B 1 19 ? -10.469 0.602 -1.527 1 98.38 19 ILE B C 1
ATOM 2494 O O . ILE B 1 19 ? -10.062 -0.56 -1.576 1 98.38 19 ILE B O 1
ATOM 2498 N N . ASP B 1 20 ? -10.852 1.185 -0.437 1 96.69 20 ASP B N 1
ATOM 2499 C CA . ASP B 1 20 ? -10.727 0.477 0.834 1 96.69 20 ASP B CA 1
ATOM 2500 C C . ASP B 1 20 ? -12.055 -0.175 1.229 1 96.69 20 ASP B C 1
ATOM 2502 O O . ASP B 1 20 ? -12.992 -0.213 0.432 1 96.69 20 ASP B O 1
ATOM 2506 N N . TYR B 1 21 ? -12.078 -0.743 2.395 1 94.25 21 TYR B N 1
ATOM 2507 C CA . TYR B 1 21 ? -13.203 -1.491 2.932 1 94.25 21 TYR B CA 1
ATOM 2508 C C . TYR B 1 21 ? -14.477 -0.645 2.922 1 94.25 21 TYR B C 1
ATOM 2510 O O . TYR B 1 21 ? -15.578 -1.169 2.742 1 94.25 21 TYR B O 1
ATOM 2518 N N . ASN B 1 22 ? -14.344 0.67 3.111 1 91.56 22 ASN B N 1
ATOM 2519 C CA . ASN B 1 22 ? -15.492 1.569 3.131 1 91.56 22 ASN B CA 1
ATOM 2520 C C . ASN B 1 22 ? -15.945 1.929 1.72 1 91.56 22 ASN B C 1
ATOM 2522 O O . ASN B 1 22 ? -16.797 2.805 1.541 1 91.56 22 ASN B O 1
ATOM 2526 N N . GLU B 1 23 ? -15.328 1.353 0.67 1 94.5 23 GLU B N 1
ATOM 2527 C CA . GLU B 1 23 ? -15.766 1.379 -0.723 1 94.5 23 GLU B CA 1
ATOM 2528 C C . GLU B 1 23 ? -15.422 2.711 -1.385 1 94.5 23 GLU B C 1
ATOM 2530 O O . GLU B 1 23 ? -16.062 3.109 -2.359 1 94.5 23 GLU B O 1
ATOM 2535 N N . HIS B 1 24 ? -14.57 3.469 -0.824 1 96.19 24 HIS B N 1
ATOM 2536 C CA . HIS B 1 24 ? -14.062 4.691 -1.432 1 96.19 24 HIS B CA 1
ATOM 2537 C C . HIS B 1 24 ? -12.539 4.734 -1.397 1 96.19 24 HIS B C 1
ATOM 2539 O O . HIS B 1 24 ? -11.906 3.893 -0.756 1 96.19 24 HIS B O 1
ATOM 2545 N N . VAL B 1 25 ? -11.945 5.684 -2.092 1 98.06 25 VAL B N 1
ATOM 2546 C CA . VAL B 1 25 ? -10.492 5.859 -2.078 1 98.06 25 VAL B CA 1
ATOM 2547 C C . VAL B 1 25 ? -10.016 6.078 -0.647 1 98.06 25 VAL B C 1
ATOM 2549 O O . VAL B 1 25 ? -10.555 6.918 0.074 1 98.06 25 VAL B O 1
ATOM 2552 N N . ASN B 1 26 ? -9.047 5.297 -0.251 1 97.62 26 ASN B N 1
ATOM 2553 C CA . ASN B 1 26 ? -8.492 5.359 1.098 1 97.62 26 ASN B CA 1
ATOM 2554 C C . ASN B 1 26 ? -7.781 6.688 1.35 1 97.62 26 ASN B C 1
ATOM 2556 O O . ASN B 1 26 ? -7.121 7.219 0.456 1 97.62 26 ASN B O 1
ATOM 2560 N N . GLY B 1 27 ? -7.895 7.215 2.566 1 96.94 27 GLY B N 1
ATOM 2561 C CA . GLY B 1 27 ? -7.273 8.477 2.926 1 96.94 27 GLY B CA 1
ATOM 2562 C C . GLY B 1 27 ? -5.777 8.5 2.684 1 96.94 27 GLY B C 1
ATOM 2563 O O . GLY B 1 27 ? -5.227 9.516 2.25 1 96.94 27 GLY B O 1
ATOM 2564 N N . SER B 1 28 ? -5.094 7.395 2.965 1 97.75 28 SER B N 1
ATOM 2565 C CA . SER B 1 28 ? -3.646 7.316 2.807 1 97.75 28 SER B CA 1
ATOM 2566 C C . SER B 1 28 ? -3.242 7.445 1.342 1 97.75 28 SER B C 1
ATOM 2568 O O . SER B 1 28 ? -2.119 7.848 1.034 1 97.75 28 SER B O 1
ATOM 2570 N N . ARG B 1 29 ? -4.152 7.137 0.446 1 98.44 29 ARG B N 1
ATOM 2571 C CA . ARG B 1 29 ? -3.842 7.176 -0.98 1 98.44 29 ARG B CA 1
ATOM 2572 C C . ARG B 1 29 ? -3.719 8.617 -1.474 1 98.44 29 ARG B C 1
ATOM 2574 O O . ARG B 1 29 ? -2.957 8.891 -2.402 1 98.44 29 ARG B O 1
ATOM 2581 N N . TYR B 1 30 ? -4.418 9.547 -0.828 1 98.69 30 TYR B N 1
ATOM 2582 C CA . TYR B 1 30 ? -4.23 10.953 -1.178 1 98.69 30 TYR B CA 1
ATOM 2583 C C . TYR B 1 30 ? -2.803 11.398 -0.893 1 98.69 30 TYR B C 1
ATOM 2585 O O . TYR B 1 30 ? -2.219 12.164 -1.666 1 98.69 30 TYR B O 1
ATOM 2593 N N . GLU B 1 31 ? -2.271 10.922 0.216 1 98.69 31 GLU B N 1
ATOM 2594 C CA . GLU B 1 31 ? -0.863 11.195 0.481 1 98.69 31 GLU B CA 1
ATOM 2595 C C . GLU B 1 31 ? 0.036 10.492 -0.529 1 98.69 31 GLU B C 1
ATOM 2597 O O . GLU B 1 31 ? 1.045 11.047 -0.966 1 98.69 31 GLU B O 1
ATOM 2602 N N . PHE B 1 32 ? -0.291 9.32 -0.886 1 98.81 32 PHE B N 1
ATOM 2603 C CA . PHE B 1 32 ? 0.462 8.562 -1.882 1 98.81 32 PHE B CA 1
ATOM 2604 C C . PHE B 1 32 ? 0.572 9.352 -3.184 1 98.81 32 PHE B C 1
ATOM 2606 O O . PHE B 1 32 ? 1.67 9.523 -3.719 1 98.81 32 PHE B O 1
ATOM 2613 N N . PHE B 1 33 ? -0.534 9.844 -3.701 1 98.81 33 PHE B N 1
ATOM 2614 C CA . PHE B 1 33 ? -0.553 10.633 -4.926 1 98.81 33 PHE B CA 1
ATOM 2615 C C . PHE B 1 33 ? 0.155 11.969 -4.723 1 98.81 33 PHE B C 1
ATOM 2617 O O . PHE B 1 33 ? 0.927 12.406 -5.578 1 98.81 33 PHE B O 1
ATOM 2624 N N . ALA B 1 34 ? -0.08 12.586 -3.594 1 98.62 34 ALA B N 1
ATOM 2625 C CA . ALA B 1 34 ? 0.524 13.891 -3.312 1 98.62 34 ALA B CA 1
ATOM 2626 C C . ALA B 1 34 ? 2.045 13.781 -3.223 1 98.62 34 ALA B C 1
ATOM 2628 O O . ALA B 1 34 ? 2.764 14.695 -3.621 1 98.62 34 ALA B O 1
ATOM 2629 N N . GLU B 1 35 ? 2.5 12.688 -2.623 1 98.56 35 GLU B N 1
ATOM 2630 C CA . GLU B 1 35 ? 3.943 12.477 -2.582 1 98.56 35 GLU B CA 1
ATOM 2631 C C . GLU B 1 35 ? 4.539 12.453 -3.986 1 98.56 35 GLU B C 1
ATOM 2633 O O . GLU B 1 35 ? 5.574 13.07 -4.238 1 98.56 35 GLU B O 1
ATOM 2638 N N . ASP B 1 36 ? 3.9 11.727 -4.848 1 98.62 36 ASP B N 1
ATOM 2639 C CA . ASP B 1 36 ? 4.398 11.688 -6.219 1 98.62 36 ASP B CA 1
ATOM 2640 C C . ASP B 1 36 ? 4.32 13.07 -6.867 1 98.62 36 ASP B C 1
ATOM 2642 O O . ASP B 1 36 ? 5.207 13.445 -7.633 1 98.62 36 ASP B O 1
ATOM 2646 N N . ALA B 1 37 ? 3.26 13.766 -6.59 1 98.5 37 ALA B N 1
ATOM 2647 C CA . ALA B 1 37 ? 3.125 15.117 -7.117 1 98.5 37 ALA B CA 1
ATOM 2648 C C . ALA B 1 37 ? 4.273 16.016 -6.641 1 98.5 37 ALA B C 1
ATOM 2650 O O . ALA B 1 37 ? 4.777 16.844 -7.398 1 98.5 37 ALA B O 1
ATOM 2651 N N . ARG B 1 38 ? 4.688 15.875 -5.395 1 98.06 38 ARG B N 1
ATOM 2652 C CA . ARG B 1 38 ? 5.836 16.625 -4.891 1 98.06 38 ARG B CA 1
ATOM 2653 C C . ARG B 1 38 ? 7.105 16.25 -5.652 1 98.06 38 ARG B C 1
ATOM 2655 O O . ARG B 1 38 ? 7.891 17.125 -6.02 1 98.06 38 ARG B O 1
ATOM 2662 N N . MET B 1 39 ? 7.305 14.977 -5.906 1 98.12 39 MET B N 1
ATOM 2663 C CA . MET B 1 39 ? 8.484 14.539 -6.656 1 98.12 39 MET B CA 1
ATOM 2664 C C . MET B 1 39 ? 8.453 15.094 -8.078 1 98.12 39 MET B C 1
ATOM 2666 O O . MET B 1 39 ? 9.484 15.5 -8.609 1 98.12 39 MET B O 1
ATOM 2670 N N . GLN B 1 40 ? 7.242 15.039 -8.672 1 97.88 40 GLN B N 1
ATOM 2671 C CA . GLN B 1 40 ? 7.098 15.625 -10 1 97.88 40 GLN B CA 1
ATOM 2672 C C . GLN B 1 40 ? 7.453 17.109 -9.992 1 97.88 40 GLN B C 1
ATOM 2674 O O . GLN B 1 40 ? 8.125 17.594 -10.898 1 97.88 40 GLN B O 1
ATOM 2679 N N . THR B 1 41 ? 7 17.812 -8.992 1 96.94 41 THR B N 1
ATOM 2680 C CA . THR B 1 41 ? 7.293 19.234 -8.852 1 96.94 41 THR B CA 1
ATOM 2681 C C . THR B 1 41 ? 8.797 19.453 -8.719 1 96.94 41 THR B C 1
ATOM 2683 O O . THR B 1 41 ? 9.359 20.297 -9.43 1 96.94 41 THR B O 1
ATOM 2686 N N . LEU B 1 42 ? 9.453 18.719 -7.859 1 97.31 42 LEU B N 1
ATOM 2687 C CA . LEU B 1 42 ? 10.898 18.812 -7.695 1 97.31 42 LEU B CA 1
ATOM 2688 C C . LEU B 1 42 ? 11.617 18.531 -9.008 1 97.31 42 LEU B C 1
ATOM 2690 O O . LEU B 1 42 ? 12.586 19.219 -9.359 1 97.31 42 LEU B O 1
ATOM 2694 N N . SER B 1 43 ? 11.18 17.531 -9.695 1 97.38 43 SER B N 1
ATOM 2695 C CA . SER B 1 43 ? 11.766 17.203 -10.992 1 97.38 43 SER B CA 1
ATOM 2696 C C . SER B 1 43 ? 11.664 18.375 -11.961 1 97.38 43 SER B C 1
ATOM 2698 O O . SER B 1 43 ? 12.625 18.688 -12.664 1 97.38 43 SER B O 1
ATOM 2700 N N . LYS B 1 44 ? 10.547 19.031 -12 1 95.56 44 LYS B N 1
ATOM 2701 C CA . LYS B 1 44 ? 10.328 20.172 -12.883 1 95.56 44 LYS B CA 1
ATOM 2702 C C . LYS B 1 44 ? 11.242 21.328 -12.516 1 95.56 44 LYS B C 1
ATOM 2704 O O . LYS B 1 44 ? 11.594 22.156 -13.367 1 95.56 44 LYS B O 1
ATOM 2709 N N . MET B 1 45 ? 11.664 21.391 -11.258 1 94.19 45 MET B N 1
ATOM 2710 C CA . MET B 1 45 ? 12.586 22.422 -10.797 1 94.19 45 MET B CA 1
ATOM 2711 C C . MET B 1 45 ? 14.016 22.094 -11.219 1 94.19 45 MET B C 1
ATOM 2713 O O . MET B 1 45 ? 14.93 22.906 -11.016 1 94.19 45 MET B O 1
ATOM 2717 N N . GLY B 1 46 ? 14.18 20.891 -11.711 1 96 46 GLY B N 1
ATOM 2718 C CA . GLY B 1 46 ? 15.508 20.516 -12.188 1 96 46 GLY B CA 1
ATOM 2719 C C . GLY B 1 46 ? 16.203 19.531 -11.289 1 96 46 GLY B C 1
ATOM 2720 O O . GLY B 1 46 ? 17.375 19.219 -11.492 1 96 46 GLY B O 1
ATOM 2721 N N . ILE B 1 47 ? 15.531 19.031 -10.305 1 97.62 47 ILE B N 1
ATOM 2722 C CA . ILE B 1 47 ? 16.125 18.078 -9.375 1 97.62 47 ILE B CA 1
ATOM 2723 C C . ILE B 1 47 ? 16.016 16.656 -9.93 1 97.62 47 ILE B C 1
ATOM 2725 O O . ILE B 1 47 ? 14.953 16.266 -10.422 1 97.62 47 ILE B O 1
ATOM 2729 N N . ASP B 1 48 ? 17.094 15.875 -9.898 1 97.75 48 ASP B N 1
ATOM 2730 C CA . ASP B 1 48 ? 17.125 14.492 -10.375 1 97.75 48 ASP B CA 1
ATOM 2731 C C . ASP B 1 48 ? 16.578 13.539 -9.32 1 97.75 48 ASP B C 1
ATOM 2733 O O . ASP B 1 48 ? 17.297 13.125 -8.406 1 97.75 48 ASP B O 1
ATOM 2737 N N . ILE B 1 49 ? 15.352 13.117 -9.492 1 98 49 ILE B N 1
ATOM 2738 C CA . ILE B 1 49 ? 14.648 12.297 -8.508 1 98 49 ILE B CA 1
ATOM 2739 C C . ILE B 1 49 ? 15.297 10.922 -8.43 1 98 49 ILE B C 1
ATOM 2741 O O . ILE B 1 49 ? 15.398 10.336 -7.352 1 98 49 ILE B O 1
ATOM 2745 N N . LYS B 1 50 ? 15.68 10.352 -9.562 1 97.06 50 LYS B N 1
ATOM 2746 C CA . LYS B 1 50 ? 16.328 9.047 -9.578 1 97.06 50 LYS B CA 1
ATOM 2747 C C . LYS B 1 50 ? 17.641 9.078 -8.789 1 97.06 50 LYS B C 1
ATOM 2749 O O . LYS B 1 50 ? 18 8.102 -8.125 1 97.06 50 LYS B O 1
ATOM 2754 N N . LYS B 1 51 ? 18.328 10.172 -8.852 1 97.06 51 LYS B N 1
ATOM 2755 C CA . LYS B 1 51 ? 19.531 10.344 -8.047 1 97.06 51 LYS B CA 1
ATOM 2756 C C . LYS B 1 51 ? 19.203 10.406 -6.559 1 97.06 51 LYS B C 1
ATOM 2758 O O . LYS B 1 51 ? 19.922 9.859 -5.727 1 97.06 51 LYS B O 1
ATOM 2763 N N . LEU B 1 52 ? 18.094 11.141 -6.211 1 97.81 52 LEU B N 1
ATOM 2764 C CA . LEU B 1 52 ? 17.656 11.188 -4.816 1 97.81 52 LEU B CA 1
ATOM 2765 C C . LEU B 1 52 ? 17.375 9.781 -4.293 1 97.81 52 LEU B C 1
ATOM 2767 O O . LEU B 1 52 ? 17.75 9.445 -3.17 1 97.81 52 LEU B O 1
ATOM 2771 N N . ILE B 1 53 ? 16.719 8.953 -5.105 1 97.69 53 ILE B N 1
ATOM 2772 C CA . ILE B 1 53 ? 16.406 7.574 -4.73 1 97.69 53 ILE B CA 1
ATOM 2773 C C . ILE B 1 53 ? 17.719 6.801 -4.504 1 97.69 53 ILE B C 1
ATOM 2775 O O . ILE B 1 53 ? 17.891 6.172 -3.457 1 97.69 53 ILE B O 1
ATOM 2779 N N . LYS B 1 54 ? 18.641 6.918 -5.41 1 95.56 54 LYS B N 1
ATOM 2780 C CA . LYS B 1 54 ? 19.906 6.188 -5.348 1 95.56 54 LYS B CA 1
ATOM 2781 C C . LYS B 1 54 ? 20.719 6.582 -4.117 1 95.56 54 LYS B C 1
ATOM 2783 O O . LYS B 1 54 ? 21.375 5.742 -3.504 1 95.56 54 LYS B O 1
ATOM 2788 N N . ASN B 1 55 ? 20.594 7.848 -3.762 1 96.56 55 ASN B N 1
ATOM 2789 C CA . ASN B 1 55 ? 21.391 8.367 -2.648 1 96.56 55 ASN B CA 1
ATOM 2790 C C . ASN B 1 55 ? 20.594 8.344 -1.345 1 96.56 55 ASN B C 1
ATOM 2792 O O . ASN B 1 55 ? 21.078 8.812 -0.312 1 96.56 55 ASN B O 1
ATOM 2796 N N . HIS B 1 56 ? 19.406 7.883 -1.414 1 96.12 56 HIS B N 1
ATOM 2797 C CA . HIS B 1 56 ? 18.531 7.734 -0.255 1 96.12 56 HIS B CA 1
ATOM 2798 C C . HIS B 1 56 ? 18.266 9.078 0.418 1 96.12 56 HIS B C 1
ATOM 2800 O O . HIS B 1 56 ? 18.328 9.188 1.645 1 96.12 56 HIS B O 1
ATOM 2806 N N . ILE B 1 57 ? 18.109 10.094 -0.395 1 97.19 57 ILE B N 1
ATOM 2807 C CA . ILE B 1 57 ? 17.766 11.43 0.081 1 97.19 57 ILE B CA 1
ATOM 2808 C C . ILE B 1 57 ? 16.25 11.641 -0.003 1 97.19 57 ILE B C 1
ATOM 2810 O O . ILE B 1 57 ? 15.688 11.648 -1.096 1 97.19 57 ILE B O 1
ATOM 2814 N N . ALA B 1 58 ? 15.633 11.844 1.113 1 95.69 58 ALA B N 1
ATOM 2815 C CA . ALA B 1 58 ? 14.172 11.953 1.161 1 95.69 58 ALA B CA 1
ATOM 2816 C C . ALA B 1 58 ? 13.742 13.305 1.724 1 95.69 58 ALA B C 1
ATOM 2818 O O . ALA B 1 58 ? 14.516 13.961 2.43 1 95.69 58 ALA B O 1
ATOM 2819 N N . LEU B 1 59 ? 12.516 13.781 1.319 1 96.88 59 LEU B N 1
ATOM 2820 C CA . LEU B 1 59 ? 11.805 14.781 2.113 1 96.88 59 LEU B CA 1
ATOM 2821 C C . LEU B 1 59 ? 11.477 14.242 3.498 1 96.88 59 LEU B C 1
ATOM 2823 O O . LEU B 1 59 ? 10.805 13.211 3.623 1 96.88 59 LEU B O 1
ATOM 2827 N N . GLN B 1 60 ? 11.992 14.875 4.52 1 96.44 60 GLN B N 1
ATOM 2828 C CA . GLN B 1 60 ? 11.75 14.398 5.875 1 96.44 60 GLN B CA 1
ATOM 2829 C C . GLN B 1 60 ? 10.477 15.016 6.457 1 96.44 60 GLN B C 1
ATOM 2831 O O . GLN B 1 60 ? 10.453 16.219 6.762 1 96.44 60 GLN B O 1
ATOM 2836 N N . HIS B 1 61 ? 9.516 14.242 6.664 1 97.19 61 HIS B N 1
ATOM 2837 C CA . HIS B 1 61 ? 8.219 14.703 7.148 1 97.19 61 HIS B CA 1
ATOM 2838 C C . HIS B 1 61 ? 8.328 15.25 8.57 1 97.19 61 HIS B C 1
ATOM 2840 O O . HIS B 1 61 ? 8.891 14.594 9.445 1 97.19 61 HIS B O 1
ATOM 2846 N N . LYS B 1 62 ? 7.777 16.406 8.781 1 95.62 62 LYS B N 1
ATOM 2847 C CA . LYS B 1 62 ? 7.738 17 10.109 1 95.62 62 LYS B CA 1
ATOM 2848 C C . LYS B 1 62 ? 6.301 17.141 10.602 1 95.62 62 LYS B C 1
ATOM 2850 O O . LYS B 1 62 ? 6.039 17.078 11.805 1 95.62 62 LYS B O 1
ATOM 2855 N N . GLY B 1 63 ? 5.43 17.391 9.672 1 96.44 63 GLY B N 1
ATOM 2856 C CA . GLY B 1 63 ? 4.023 17.547 10 1 96.44 63 GLY B CA 1
ATOM 2857 C C . GLY B 1 63 ? 3.131 17.672 8.781 1 96.44 63 GLY B C 1
ATOM 2858 O O . GLY B 1 63 ? 3.582 18.094 7.715 1 96.44 63 GLY B O 1
ATOM 2859 N N . SER B 1 64 ? 1.932 17.312 8.93 1 97.31 64 SER B N 1
ATOM 2860 C CA . SER B 1 64 ? 0.971 17.422 7.832 1 97.31 64 SER B CA 1
ATOM 2861 C C . SER B 1 64 ? -0.455 17.547 8.359 1 97.31 64 SER B C 1
ATOM 2863 O O . SER B 1 64 ? -0.739 17.156 9.492 1 97.31 64 SER B O 1
ATOM 2865 N N . HIS B 1 65 ? -1.268 18.141 7.582 1 97.19 65 HIS B N 1
ATOM 2866 C CA . HIS B 1 65 ? -2.695 18.312 7.836 1 97.19 65 HIS B CA 1
ATOM 2867 C C . HIS B 1 65 ? -3.52 17.906 6.613 1 97.19 65 HIS B C 1
ATOM 2869 O O . HIS B 1 65 ? -3.273 18.391 5.508 1 97.19 65 HIS B O 1
ATOM 2875 N N . PHE B 1 66 ? -4.406 17.016 6.82 1 97.94 66 PHE B N 1
ATOM 2876 C CA . PHE B 1 66 ? -5.293 16.516 5.77 1 97.94 66 PHE B CA 1
ATOM 2877 C C . PHE B 1 66 ? -6.734 16.938 6.043 1 97.94 66 PHE B C 1
ATOM 2879 O O . PHE B 1 66 ? -7.211 16.828 7.176 1 97.94 66 PHE B O 1
ATOM 2886 N N . GLN B 1 67 ? -7.402 17.406 5.078 1 98.06 67 GLN B N 1
ATOM 2887 C CA . GLN B 1 67 ? -8.852 17.562 5.062 1 98.06 67 GLN B CA 1
ATOM 2888 C C . GLN B 1 67 ? -9.484 16.688 3.977 1 98.06 67 GLN B C 1
ATOM 2890 O O . GLN B 1 67 ? -9.133 16.797 2.801 1 98.06 67 GLN B O 1
ATOM 2895 N N . PHE B 1 68 ? -10.32 15.836 4.371 1 98.12 68 PHE B N 1
ATOM 2896 C CA . PHE B 1 68 ? -11.07 14.992 3.445 1 98.12 68 PHE B CA 1
ATOM 2897 C C . PHE B 1 68 ? -12.477 15.547 3.225 1 98.12 68 PHE B C 1
ATOM 2899 O O . PHE B 1 68 ? -13.281 15.602 4.156 1 98.12 68 PHE B O 1
ATOM 2906 N N . LEU B 1 69 ? -12.789 15.883 1.981 1 97.94 69 LEU B N 1
ATOM 2907 C CA . LEU B 1 69 ? -13.969 16.703 1.741 1 97.94 69 LEU B CA 1
ATOM 2908 C C . LEU B 1 69 ? -15.031 15.922 0.982 1 97.94 69 LEU B C 1
ATOM 2910 O O . LEU B 1 69 ? -16.219 16.016 1.294 1 97.94 69 LEU B O 1
ATOM 2914 N N . LYS B 1 70 ? -14.617 15.156 -0.008 1 97.38 70 LYS B N 1
ATOM 2915 C CA . LYS B 1 70 ? -15.57 14.375 -0.793 1 97.38 70 LYS B CA 1
ATOM 2916 C C . LYS B 1 70 ? -14.992 13 -1.139 1 97.38 70 LYS B C 1
ATOM 2918 O O . LYS B 1 70 ? -13.867 12.906 -1.636 1 97.38 70 LYS B O 1
ATOM 2923 N N . GLN B 1 71 ? -15.773 11.984 -0.896 1 95.94 71 GLN B N 1
ATOM 2924 C CA . GLN B 1 71 ? -15.336 10.625 -1.206 1 95.94 71 GLN B CA 1
ATOM 2925 C C . GLN B 1 71 ? -15.164 10.43 -2.709 1 95.94 71 GLN B C 1
ATOM 2927 O O . GLN B 1 71 ? -15.906 11.016 -3.506 1 95.94 71 GLN B O 1
ATOM 2932 N N . ARG B 1 72 ? -14.125 9.672 -3.061 1 97.75 72 ARG B N 1
ATOM 2933 C CA . ARG B 1 72 ? -13.891 9.305 -4.449 1 97.75 72 ARG B CA 1
ATOM 2934 C C . ARG B 1 72 ? -13.914 7.785 -4.621 1 97.75 72 ARG B C 1
ATOM 2936 O O . ARG B 1 72 ? -13.797 7.043 -3.643 1 97.75 72 ARG B O 1
ATOM 2943 N N . THR B 1 73 ? -14.086 7.375 -5.859 1 97.31 73 THR B N 1
ATOM 2944 C CA . THR B 1 73 ? -14.219 5.945 -6.117 1 97.31 73 THR B CA 1
ATOM 2945 C C . THR B 1 73 ? -13.305 5.516 -7.258 1 97.31 73 THR B C 1
ATOM 2947 O O . THR B 1 73 ? -12.352 6.227 -7.602 1 97.31 73 THR B O 1
ATOM 2950 N N . TRP B 1 74 ? -13.562 4.293 -7.746 1 98.06 74 TRP B N 1
ATOM 2951 C CA . TRP B 1 74 ? -12.719 3.625 -8.742 1 98.06 74 TRP B CA 1
ATOM 2952 C C . TRP B 1 74 ? -12.766 4.359 -10.078 1 98.06 74 TRP B C 1
ATOM 2954 O O . TRP B 1 74 ? -13.836 4.781 -10.516 1 98.06 74 TRP B O 1
ATOM 2964 N N . ASN B 1 75 ? -11.617 4.418 -10.672 1 97.94 75 ASN B N 1
ATOM 2965 C CA . ASN B 1 75 ? -11.438 4.809 -12.062 1 97.94 75 ASN B CA 1
ATOM 2966 C C . ASN B 1 75 ? -11.836 6.266 -12.297 1 97.94 75 ASN B C 1
ATOM 2968 O O . ASN B 1 75 ? -12.438 6.594 -13.312 1 97.94 75 ASN B O 1
ATOM 2972 N N . GLU B 1 76 ? -11.562 7.125 -11.398 1 98.31 76 GLU B N 1
ATOM 2973 C CA . GLU B 1 76 ? -11.664 8.578 -11.516 1 98.31 76 GLU B CA 1
ATOM 2974 C C . GLU B 1 76 ? -10.289 9.211 -11.695 1 98.31 76 GLU B C 1
ATOM 2976 O O . GLU B 1 76 ? -9.273 8.617 -11.336 1 98.31 76 GLU B O 1
ATOM 2981 N N . ILE B 1 77 ? -10.305 10.336 -12.305 1 98.69 77 ILE B N 1
ATOM 2982 C CA . ILE B 1 77 ? -9.055 11.07 -12.477 1 98.69 77 ILE B CA 1
ATOM 2983 C C . ILE B 1 77 ? -8.961 12.18 -11.438 1 98.69 77 ILE B C 1
ATOM 2985 O O . ILE B 1 77 ? -9.844 13.039 -11.352 1 98.69 77 ILE B O 1
ATOM 2989 N N . LEU B 1 78 ? -7.922 12.148 -10.602 1 98.75 78 LEU B N 1
ATOM 2990 C CA . LEU B 1 78 ? -7.629 13.203 -9.641 1 98.75 78 LEU B CA 1
ATOM 2991 C C . LEU B 1 78 ? -6.668 14.227 -10.234 1 98.75 78 LEU B C 1
ATOM 2993 O O . LEU B 1 78 ? -5.629 13.867 -10.789 1 98.75 78 LEU B O 1
ATOM 2997 N N . LYS B 1 79 ? -7.098 15.438 -10.195 1 98.62 79 LYS B N 1
ATOM 2998 C CA . LYS B 1 79 ? -6.23 16.562 -10.516 1 98.62 79 LYS B CA 1
ATOM 2999 C C . LYS B 1 79 ? -5.625 17.172 -9.25 1 98.62 79 LYS B C 1
ATOM 3001 O O . LYS B 1 79 ? -6.352 17.688 -8.391 1 98.62 79 LYS B O 1
ATOM 3006 N N . ILE B 1 80 ? -4.297 17.125 -9.109 1 98.62 80 ILE B N 1
ATOM 3007 C CA . ILE B 1 80 ? -3.631 17.625 -7.914 1 98.62 80 ILE B CA 1
ATOM 3008 C C . ILE B 1 80 ? -2.834 18.891 -8.258 1 98.62 80 ILE B C 1
ATOM 3010 O O . ILE B 1 80 ? -1.883 18.828 -9.039 1 98.62 80 ILE B O 1
ATOM 3014 N N . GLU B 1 81 ? -3.238 19.984 -7.691 1 97.88 81 GLU B N 1
ATOM 3015 C CA . GLU B 1 81 ? -2.486 21.234 -7.762 1 97.88 81 GLU B CA 1
ATOM 3016 C C . GLU B 1 81 ? -1.53 21.375 -6.578 1 97.88 81 GLU B C 1
ATOM 3018 O O . GLU B 1 81 ? -1.955 21.328 -5.422 1 97.88 81 GLU B O 1
ATOM 3023 N N . THR B 1 82 ? -0.25 21.531 -6.906 1 97.12 82 THR B N 1
ATOM 3024 C CA . THR B 1 82 ? 0.78 21.578 -5.875 1 97.12 82 THR B CA 1
ATOM 3025 C C . THR B 1 82 ? 1.495 22.938 -5.902 1 97.12 82 THR B C 1
ATOM 3027 O O . THR B 1 82 ? 1.919 23.391 -6.965 1 97.12 82 THR B O 1
ATOM 3030 N N . THR B 1 83 ? 1.551 23.547 -4.73 1 94.31 83 THR B N 1
ATOM 3031 C CA . THR B 1 83 ? 2.402 24.719 -4.539 1 94.31 83 THR B CA 1
ATOM 3032 C C . THR B 1 83 ? 3.328 24.516 -3.342 1 94.31 83 THR B C 1
ATOM 3034 O O . THR B 1 83 ? 3.107 23.625 -2.52 1 94.31 83 THR B O 1
ATOM 3037 N N . CYS B 1 84 ? 4.422 25.25 -3.354 1 93.62 84 CYS B N 1
ATOM 3038 C CA . CYS B 1 84 ? 5.352 25.109 -2.24 1 93.62 84 CYS B CA 1
ATOM 3039 C C . CYS B 1 84 ? 5.879 26.453 -1.781 1 93.62 84 CYS B C 1
ATOM 3041 O O . CYS B 1 84 ? 6.043 27.375 -2.592 1 93.62 84 CYS B O 1
ATOM 3043 N N . ASP B 1 85 ? 6.086 26.5 -0.486 1 92.25 85 ASP B N 1
ATOM 3044 C CA . ASP B 1 85 ? 6.621 27.688 0.184 1 92.25 85 ASP B CA 1
ATOM 3045 C C . ASP B 1 85 ? 7.934 27.359 0.899 1 92.25 85 ASP B C 1
ATOM 3047 O O . ASP B 1 85 ? 8.023 26.375 1.623 1 92.25 85 ASP B O 1
ATOM 3051 N N . TRP B 1 86 ? 8.883 28.203 0.653 1 90.88 86 TRP B N 1
ATOM 3052 C CA . TRP B 1 86 ? 10.125 28.094 1.413 1 90.88 86 TRP B CA 1
ATOM 3053 C C . TRP B 1 86 ? 9.938 28.609 2.836 1 90.88 86 TRP B C 1
ATOM 3055 O O . TRP B 1 86 ? 9.406 29.703 3.043 1 90.88 86 TRP B O 1
ATOM 3065 N N . ILE B 1 87 ? 10.289 27.75 3.721 1 86.88 87 ILE B N 1
ATOM 3066 C CA . ILE B 1 87 ? 10.234 28.109 5.129 1 86.88 87 ILE B CA 1
ATOM 3067 C C . ILE B 1 87 ? 11.656 28.25 5.684 1 86.88 87 ILE B C 1
ATOM 3069 O O . ILE B 1 87 ? 12.586 27.609 5.188 1 86.88 87 ILE B O 1
ATOM 3073 N N . GLU B 1 88 ? 11.844 29.125 6.629 1 78.88 88 GLU B N 1
ATOM 3074 C CA . GLU B 1 88 ? 13.156 29.344 7.238 1 78.88 88 GLU B CA 1
ATOM 3075 C C . GLU B 1 88 ? 13.695 28.047 7.844 1 78.88 88 GLU B C 1
ATOM 3077 O O . GLU B 1 88 ? 12.938 27.141 8.148 1 78.88 88 GLU B O 1
ATOM 3082 N N . ASN B 1 89 ? 15.062 27.875 7.902 1 82.06 89 ASN B N 1
ATOM 3083 C CA . ASN B 1 89 ? 15.797 26.797 8.539 1 82.06 89 ASN B CA 1
ATOM 3084 C C . ASN B 1 89 ? 15.727 25.5 7.719 1 82.06 89 ASN B C 1
ATOM 3086 O O . ASN B 1 89 ? 15.609 24.406 8.273 1 82.06 89 ASN B O 1
ATOM 3090 N N . GLY B 1 90 ? 15.609 25.641 6.402 1 87.5 90 GLY B N 1
ATOM 3091 C CA . GLY B 1 90 ? 15.766 24.484 5.531 1 87.5 90 GLY B CA 1
ATOM 3092 C C . GLY B 1 90 ? 14.516 23.625 5.441 1 87.5 90 GLY B C 1
ATOM 3093 O O . GLY B 1 90 ? 14.602 22.406 5.305 1 87.5 90 GLY B O 1
ATOM 3094 N N . LYS B 1 91 ? 13.367 24.312 5.633 1 92.31 91 LYS B N 1
ATOM 3095 C CA . LYS B 1 91 ? 12.102 23.594 5.539 1 92.31 91 LYS B CA 1
ATOM 3096 C C . LYS B 1 91 ? 11.273 24.094 4.355 1 92.31 91 LYS B C 1
ATOM 3098 O O . LYS B 1 91 ? 11.508 25.188 3.846 1 92.31 91 LYS B O 1
ATOM 3103 N N . ILE B 1 92 ? 10.453 23.219 3.941 1 94.88 92 ILE B N 1
ATOM 3104 C CA . ILE B 1 92 ? 9.547 23.531 2.836 1 94.88 92 ILE B CA 1
ATOM 3105 C C . ILE B 1 92 ? 8.125 23.125 3.209 1 94.88 92 ILE B C 1
ATOM 3107 O O . ILE B 1 92 ? 7.91 22.078 3.832 1 94.88 92 ILE B O 1
ATOM 3111 N N . GLN B 1 93 ? 7.176 24 2.916 1 95.25 93 GLN B N 1
ATOM 3112 C CA . GLN B 1 93 ? 5.758 23.688 3.078 1 95.25 93 GLN B CA 1
ATOM 3113 C C . GLN B 1 93 ? 5.098 23.406 1.732 1 95.25 93 GLN B C 1
ATOM 3115 O O . GLN B 1 93 ? 5.215 24.203 0.798 1 95.25 93 GLN B O 1
ATOM 3120 N N . TRP B 1 94 ? 4.477 22.297 1.669 1 96.19 94 TRP B N 1
ATOM 3121 C CA . TRP B 1 94 ? 3.732 21.891 0.482 1 96.19 94 TRP B CA 1
ATOM 3122 C C . TRP B 1 94 ? 2.234 22.094 0.683 1 96.19 94 TRP B C 1
ATOM 3124 O O . TRP B 1 94 ? 1.699 21.812 1.755 1 96.19 94 TRP B O 1
ATOM 3134 N N . ASN B 1 95 ? 1.604 22.609 -0.362 1 95.5 95 ASN B N 1
ATOM 3135 C CA . ASN B 1 95 ? 0.151 22.75 -0.398 1 95.5 95 ASN B CA 1
ATOM 3136 C C . ASN B 1 95 ? -0.456 21.969 -1.565 1 95.5 95 ASN B C 1
ATOM 3138 O O . ASN B 1 95 ? -0.071 22.188 -2.719 1 95.5 95 ASN B O 1
ATOM 3142 N N . HIS B 1 96 ? -1.362 21.109 -1.267 1 97.69 96 HIS B N 1
ATOM 3143 C CA . HIS B 1 96 ? -1.999 20.312 -2.303 1 97.69 96 HIS B CA 1
ATOM 3144 C C . HIS B 1 96 ? -3.51 20.516 -2.307 1 97.69 96 HIS B C 1
ATOM 3146 O O . HIS B 1 96 ? -4.168 20.328 -1.277 1 97.69 96 HIS B O 1
ATOM 3152 N N . LEU B 1 97 ? -4.074 20.922 -3.402 1 98.38 97 LEU B N 1
ATOM 3153 C CA . LEU B 1 97 ? -5.504 20.859 -3.684 1 98.38 97 LEU B CA 1
ATOM 3154 C C . LEU B 1 97 ? -5.816 19.719 -4.637 1 98.38 97 LEU B C 1
ATOM 3156 O O . LEU B 1 97 ? -5.27 19.641 -5.738 1 98.38 97 LEU B O 1
ATOM 3160 N N . ILE B 1 98 ? -6.699 18.781 -4.195 1 98.69 98 ILE B N 1
ATOM 3161 C CA . ILE B 1 98 ? -6.973 17.578 -4.957 1 98.69 98 ILE B CA 1
ATOM 3162 C C . ILE B 1 98 ? -8.422 17.578 -5.441 1 98.69 98 ILE B C 1
ATOM 3164 O O . ILE B 1 98 ? -9.352 17.484 -4.641 1 98.69 98 ILE B O 1
ATOM 3168 N N . TYR B 1 99 ? -8.594 17.609 -6.73 1 98.69 99 TYR B N 1
ATOM 3169 C CA . TYR B 1 99 ? -9.906 17.656 -7.355 1 98.69 99 TYR B CA 1
ATOM 3170 C C . TYR B 1 99 ? -10.203 16.359 -8.109 1 98.69 99 TYR B C 1
ATOM 3172 O O . TYR B 1 99 ? -9.281 15.656 -8.523 1 98.69 99 TYR B O 1
ATOM 3180 N N . GLU B 1 100 ? -11.43 16.031 -8.18 1 98.62 100 GLU B N 1
ATOM 3181 C CA . GLU B 1 100 ? -11.844 15.109 -9.227 1 98.62 100 GLU B CA 1
ATOM 3182 C C . GLU B 1 100 ? -12.039 15.844 -10.555 1 98.62 100 GLU B C 1
ATOM 3184 O O . GLU B 1 100 ? -12.75 16.844 -10.617 1 98.62 100 GLU B O 1
ATOM 3189 N N . LEU B 1 101 ? -11.414 15.391 -11.562 1 98.25 101 LEU B N 1
ATOM 3190 C CA . LEU B 1 101 ? -11.25 16.156 -12.797 1 98.25 101 LEU B CA 1
ATOM 3191 C C . LEU B 1 101 ? -12.594 16.406 -13.469 1 98.25 101 LEU B C 1
ATOM 3193 O O . LEU B 1 101 ? -12.867 17.516 -13.93 1 98.25 101 LEU B O 1
ATOM 3197 N N . GLU B 1 102 ? -13.438 15.43 -13.602 1 97.69 102 GLU B N 1
ATOM 3198 C CA . GLU B 1 102 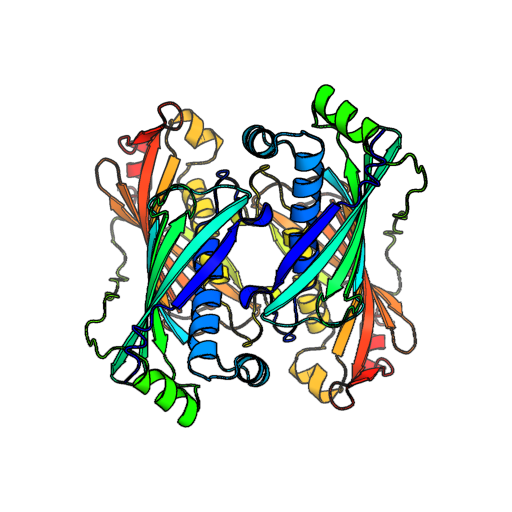? -14.68 15.539 -14.367 1 97.69 102 GLU B CA 1
ATOM 3199 C C . GLU B 1 102 ? -15.703 16.406 -13.641 1 97.69 102 GLU B C 1
ATOM 3201 O O . GLU B 1 102 ? -16.25 17.344 -14.227 1 97.69 102 GLU B O 1
ATOM 3206 N N . SER B 1 103 ? -15.93 16.203 -12.375 1 97.44 103 SER B N 1
ATOM 3207 C CA . SER B 1 103 ? -16.938 16.938 -11.609 1 97.44 103 SER B CA 1
ATOM 3208 C C . SER B 1 103 ? -16.422 18.297 -11.156 1 97.44 103 SER B C 1
ATOM 3210 O O . SER B 1 103 ? -17.203 19.203 -10.898 1 97.44 103 SER B O 1
ATOM 3212 N N . GLY B 1 104 ? -15.133 18.359 -10.953 1 97.88 104 GLY B N 1
ATOM 3213 C CA . GLY B 1 104 ? -14.547 19.562 -10.398 1 97.88 104 GLY B CA 1
ATOM 3214 C C . GLY B 1 104 ? -14.633 19.625 -8.883 1 97.88 104 GLY B C 1
ATOM 3215 O O . GLY B 1 104 ? -14.203 20.609 -8.266 1 97.88 104 GLY B O 1
ATOM 3216 N N . ASP B 1 105 ? -15.094 18.547 -8.305 1 98 105 ASP B N 1
ATOM 3217 C CA . ASP B 1 105 ? -15.227 18.5 -6.848 1 98 105 ASP B CA 1
ATOM 3218 C C . ASP B 1 105 ? -13.859 18.547 -6.172 1 98 105 ASP B C 1
ATOM 3220 O O . ASP B 1 105 ? -12.914 17.891 -6.629 1 98 105 ASP B O 1
ATOM 3224 N N . LEU B 1 106 ? -13.773 19.359 -5.148 1 98.69 106 LEU B N 1
ATOM 3225 C CA . LEU B 1 106 ? -12.609 19.312 -4.273 1 98.69 106 LEU B CA 1
ATOM 3226 C C . LEU B 1 106 ? -12.688 18.109 -3.33 1 98.69 106 LEU B C 1
ATOM 3228 O O . LEU B 1 106 ? -13.484 18.109 -2.387 1 98.69 106 LEU B O 1
ATOM 3232 N N . ALA B 1 107 ? -11.859 17.094 -3.551 1 98.62 107 ALA B N 1
ATOM 3233 C CA . ALA B 1 107 ? -11.922 15.852 -2.803 1 98.62 107 ALA B CA 1
ATOM 3234 C C . ALA B 1 107 ? -11.156 15.953 -1.49 1 98.62 107 ALA B C 1
ATOM 3236 O O . ALA B 1 107 ? -11.594 15.43 -0.462 1 98.62 107 ALA B O 1
ATOM 3237 N N . ALA B 1 108 ? -9.977 16.641 -1.519 1 98.75 108 ALA B N 1
ATOM 3238 C CA . ALA B 1 108 ? -9.141 16.719 -0.326 1 98.75 108 ALA B CA 1
ATOM 3239 C C . ALA B 1 108 ? -8.18 17.906 -0.418 1 98.75 108 ALA B C 1
ATOM 3241 O O . ALA B 1 108 ? -7.891 18.391 -1.513 1 98.75 108 ALA B O 1
ATOM 3242 N N . LYS B 1 109 ? -7.738 18.391 0.718 1 98.38 109 LYS B N 1
ATOM 3243 C CA . LYS B 1 109 ? -6.656 19.359 0.889 1 98.38 109 LYS B CA 1
ATOM 3244 C C . LYS B 1 109 ? -5.562 18.812 1.799 1 98.38 109 LYS B C 1
ATOM 3246 O O . LYS B 1 109 ? -5.855 18.188 2.828 1 98.38 109 LYS B O 1
ATOM 3251 N N . LEU B 1 110 ? -4.336 18.984 1.353 1 97.75 110 LEU B N 1
ATOM 3252 C CA . LEU B 1 110 ? -3.203 18.516 2.146 1 97.75 110 LEU B CA 1
ATOM 3253 C C . LEU B 1 110 ? -2.146 19.609 2.275 1 97.75 110 LEU B C 1
ATOM 3255 O O . LEU B 1 110 ? -1.76 20.234 1.28 1 97.75 110 LEU B O 1
ATOM 3259 N N . VAL B 1 111 ? -1.753 19.875 3.48 1 96.81 111 VAL B N 1
ATOM 3260 C CA . VAL B 1 111 ? -0.583 20.703 3.766 1 96.81 111 VAL B CA 1
ATOM 3261 C C . VAL B 1 111 ? 0.479 19.859 4.473 1 96.81 111 VAL B C 1
ATOM 3263 O O . VAL B 1 111 ? 0.164 19.078 5.375 1 96.81 111 VAL B O 1
ATOM 3266 N N . ARG B 1 112 ? 1.72 20.016 4.051 1 96.88 112 ARG B N 1
ATOM 3267 C CA . ARG B 1 112 ? 2.803 19.219 4.613 1 96.88 112 ARG B CA 1
ATOM 3268 C C . ARG B 1 112 ? 4.082 20.031 4.734 1 96.88 112 ARG B C 1
ATOM 3270 O O . ARG B 1 112 ? 4.391 20.844 3.865 1 96.88 112 ARG B O 1
ATOM 3277 N N . VAL B 1 113 ? 4.781 19.812 5.828 1 96.38 113 VAL B N 1
ATOM 3278 C CA . VAL B 1 113 ? 6.074 20.438 6.039 1 96.38 113 VAL B CA 1
ATOM 3279 C C . VAL B 1 113 ? 7.172 19.375 6.078 1 96.38 113 VAL B C 1
ATOM 3281 O O . VAL B 1 113 ? 7.059 18.391 6.797 1 96.38 113 VAL B O 1
ATOM 3284 N N . ASP B 1 114 ? 8.188 19.609 5.266 1 96.62 114 ASP B N 1
ATOM 3285 C CA . ASP B 1 114 ? 9.328 18.703 5.234 1 96.62 114 ASP B CA 1
ATOM 3286 C C . ASP B 1 114 ? 10.625 19.438 5.547 1 96.62 114 ASP B C 1
ATOM 3288 O O . ASP B 1 114 ? 10.766 20.625 5.227 1 96.62 114 ASP B O 1
ATOM 3292 N N . SER B 1 115 ? 11.539 18.734 6.184 1 96.06 115 SER B N 1
ATOM 3293 C CA . SER B 1 115 ? 12.922 19.203 6.273 1 96.06 115 SER B CA 1
ATOM 3294 C C . SER B 1 115 ? 13.719 18.812 5.031 1 96.06 115 SER B C 1
ATOM 3296 O O . SER B 1 115 ? 13.547 17.719 4.496 1 96.06 115 SER B O 1
ATOM 3298 N N . LEU B 1 116 ? 14.617 19.703 4.598 1 96.38 116 LEU B N 1
ATOM 3299 C CA . LEU B 1 116 ? 15.484 19.469 3.445 1 96.38 116 LEU B CA 1
ATOM 3300 C C . LEU B 1 116 ? 16.922 19.219 3.887 1 96.38 116 LEU B C 1
ATOM 3302 O O . LEU B 1 116 ? 17.859 19.359 3.09 1 96.38 116 LEU B O 1
ATOM 3306 N N . GLU B 1 117 ? 17.094 18.859 5.074 1 93.44 117 GLU B N 1
ATOM 3307 C CA . GLU B 1 117 ? 18.406 18.766 5.691 1 93.44 117 GLU B CA 1
ATOM 3308 C C . GLU B 1 117 ? 19.312 17.812 4.922 1 93.44 117 GLU B C 1
ATOM 3310 O O . GLU B 1 117 ? 20.531 18.016 4.855 1 93.44 117 GLU B O 1
ATOM 3315 N N . GLU B 1 118 ? 18.797 16.828 4.297 1 94.5 118 GLU B N 1
ATOM 3316 C CA . GLU B 1 118 ? 19.609 15.828 3.627 1 94.5 118 GLU B CA 1
ATOM 3317 C C . GLU B 1 118 ? 19.906 16.219 2.184 1 94.5 118 GLU B C 1
ATOM 3319 O O . GLU B 1 118 ? 20.734 15.594 1.519 1 94.5 118 GLU B O 1
ATOM 3324 N N . PHE B 1 119 ? 19.281 17.281 1.73 1 96.94 119 PHE B N 1
ATOM 3325 C CA . PHE B 1 119 ? 19.453 17.703 0.343 1 96.94 119 PHE B CA 1
ATOM 3326 C C . PHE B 1 119 ? 20.766 18.422 0.151 1 96.94 119 PHE B C 1
ATOM 3328 O O . PHE B 1 119 ? 21.219 19.172 1.029 1 96.94 119 PHE B O 1
ATOM 3335 N N . GLU B 1 120 ? 21.375 18.203 -0.953 1 96.31 120 GLU B N 1
ATOM 3336 C CA . GLU B 1 120 ? 22.562 18.953 -1.319 1 96.31 120 GLU B CA 1
ATOM 3337 C C . GLU B 1 120 ? 22.266 20.438 -1.466 1 96.31 120 GLU B C 1
ATOM 3339 O O . GLU B 1 120 ? 21.141 20.828 -1.811 1 96.31 120 GLU B O 1
ATOM 3344 N N . ALA B 1 121 ? 23.312 21.219 -1.271 1 95.19 121 ALA B N 1
ATOM 3345 C CA . ALA B 1 121 ? 23.172 22.672 -1.325 1 95.19 121 ALA B CA 1
ATOM 3346 C C . ALA B 1 121 ? 22.609 23.109 -2.668 1 95.19 121 ALA B C 1
ATOM 3348 O O . ALA B 1 121 ? 21.719 23.969 -2.723 1 95.19 121 ALA B O 1
ATOM 3349 N N . LYS B 1 122 ? 23.062 22.516 -3.666 1 95.94 122 LYS B N 1
ATOM 3350 C CA . LYS B 1 122 ? 22.625 22.906 -5 1 95.94 122 LYS B CA 1
ATOM 3351 C C . LYS B 1 122 ? 21.125 22.656 -5.18 1 95.94 122 LYS B C 1
ATOM 3353 O O . LYS B 1 122 ? 20.438 23.453 -5.812 1 95.94 122 LYS B O 1
ATOM 3358 N N . ASP B 1 123 ? 20.641 21.531 -4.699 1 96.25 123 ASP B N 1
ATOM 3359 C CA . ASP B 1 123 ? 19.219 21.203 -4.793 1 96.25 123 ASP B CA 1
ATOM 3360 C C . ASP B 1 123 ? 18.375 22.125 -3.904 1 96.25 123 ASP B C 1
ATOM 3362 O O . ASP B 1 123 ? 17.297 22.578 -4.301 1 96.25 123 ASP B O 1
ATOM 3366 N N . ARG B 1 124 ? 18.859 22.453 -2.732 1 94.94 124 ARG B N 1
ATOM 3367 C CA . ARG B 1 124 ? 18.172 23.375 -1.842 1 94.94 124 ARG B CA 1
ATOM 3368 C C . ARG B 1 124 ? 18.047 24.75 -2.479 1 94.94 124 ARG B C 1
ATOM 3370 O O . ARG B 1 124 ? 17.016 25.406 -2.357 1 94.94 124 ARG B O 1
ATOM 3377 N N . ASP B 1 125 ? 19.078 25.141 -3.105 1 93.94 125 ASP B N 1
ATOM 3378 C CA . ASP B 1 125 ? 19.078 26.438 -3.783 1 93.94 125 ASP B CA 1
ATOM 3379 C C . ASP B 1 125 ? 18.016 26.469 -4.871 1 93.94 125 ASP B C 1
ATOM 3381 O O . ASP B 1 125 ? 17.328 27.484 -5.043 1 93.94 125 ASP B O 1
ATOM 3385 N N . LEU B 1 126 ? 17.906 25.391 -5.629 1 94.44 126 LEU B N 1
ATOM 3386 C CA . LEU B 1 126 ? 16.875 25.312 -6.66 1 94.44 126 LEU B CA 1
ATOM 3387 C C . LEU B 1 126 ? 15.484 25.422 -6.055 1 94.44 126 LEU B C 1
ATOM 3389 O O . LEU B 1 126 ? 14.633 26.156 -6.57 1 94.44 126 LEU B O 1
ATOM 3393 N N . ILE B 1 127 ? 15.273 24.719 -4.969 1 94 127 ILE B N 1
ATOM 3394 C CA . ILE B 1 127 ? 13.977 24.734 -4.309 1 94 127 ILE B CA 1
ATOM 3395 C C . ILE B 1 127 ? 13.672 26.141 -3.807 1 94 127 ILE B C 1
ATOM 3397 O O . ILE B 1 127 ? 12.562 26.656 -4.012 1 94 127 ILE B O 1
ATOM 3401 N N . GLN B 1 128 ? 14.625 26.75 -3.172 1 91.31 128 GLN B N 1
ATOM 3402 C CA . GLN B 1 128 ? 14.453 28.109 -2.66 1 91.31 128 GLN B CA 1
ATOM 3403 C C . GLN B 1 128 ? 14.125 29.094 -3.787 1 91.31 128 GLN B C 1
ATOM 3405 O O . GLN B 1 128 ? 13.328 30.016 -3.605 1 91.31 128 GLN B O 1
ATOM 3410 N N . PHE B 1 129 ? 14.734 28.891 -4.871 1 91.19 129 PHE B N 1
ATOM 3411 C CA . PHE B 1 129 ? 14.555 29.766 -6.016 1 91.19 129 PHE B CA 1
ATOM 3412 C C . PHE B 1 129 ? 13.133 29.672 -6.559 1 91.19 129 PHE B C 1
ATOM 3414 O O . PHE B 1 129 ? 12.516 30.688 -6.902 1 91.19 129 PHE B O 1
ATOM 3421 N N . TYR B 1 130 ? 12.586 28.5 -6.621 1 90.81 130 TYR B N 1
ATOM 3422 C CA . TYR B 1 130 ? 11.312 28.266 -7.297 1 90.81 130 TYR B CA 1
ATOM 3423 C C . TYR B 1 130 ? 10.148 28.359 -6.312 1 90.81 130 TYR B C 1
ATOM 3425 O O . TYR B 1 130 ? 9 28.562 -6.715 1 90.81 130 TYR B O 1
ATOM 3433 N N . ALA B 1 131 ? 10.461 28.156 -5.039 1 88.81 131 ALA B N 1
ATOM 3434 C CA . ALA B 1 131 ? 9.406 28.188 -4.023 1 88.81 131 ALA B CA 1
ATOM 3435 C C . ALA B 1 131 ? 8.945 29.625 -3.754 1 88.81 131 ALA B C 1
ATOM 3437 O O . ALA B 1 131 ? 9.695 30.578 -3.973 1 88.81 131 ALA B O 1
ATOM 3438 N N . GLU B 1 132 ? 7.691 29.703 -3.387 1 82.75 132 GLU B N 1
ATOM 3439 C CA . GLU B 1 132 ? 7.195 31.016 -2.955 1 82.75 132 GLU B CA 1
ATOM 3440 C C . GLU B 1 132 ? 7.734 31.375 -1.576 1 82.75 132 GLU B C 1
ATOM 3442 O O . GLU B 1 132 ? 8.062 30.5 -0.777 1 82.75 132 GLU B O 1
ATOM 3447 N N . LYS B 1 133 ? 7.871 32.719 -1.425 1 75.56 133 LYS B N 1
ATOM 3448 C CA . LYS B 1 133 ? 8.344 33.188 -0.124 1 75.56 133 LYS B CA 1
ATOM 3449 C C . LYS B 1 133 ? 7.176 33.5 0.808 1 75.56 133 LYS B C 1
ATOM 3451 O O . LYS B 1 133 ? 6.406 34.438 0.555 1 75.56 133 LYS B O 1
ATOM 3456 N N . ASN B 1 134 ? 6.672 32.438 1.485 1 68.38 134 ASN B N 1
ATOM 3457 C CA . ASN B 1 134 ? 5.629 32.594 2.496 1 68.38 134 ASN B CA 1
ATOM 3458 C C . ASN B 1 134 ? 6.055 31.969 3.828 1 68.38 134 ASN B C 1
ATOM 3460 O O . ASN B 1 134 ? 6.457 30.812 3.881 1 68.38 134 ASN B O 1
ATOM 3464 N N . ASN B 1 135 ? 6.102 32.719 4.867 1 64.94 135 ASN B N 1
ATOM 3465 C CA . ASN B 1 135 ? 6.664 32.25 6.137 1 64.94 135 ASN B CA 1
ATOM 3466 C C . ASN B 1 135 ? 5.586 31.703 7.062 1 64.94 135 ASN B C 1
ATOM 3468 O O . ASN B 1 135 ? 5.871 31.328 8.195 1 64.94 135 ASN B O 1
ATOM 3472 N N . GLU B 1 136 ? 4.395 31.625 6.562 1 68.12 136 GLU B N 1
ATOM 3473 C CA . GLU B 1 136 ? 3.379 31.156 7.5 1 68.12 136 GLU B CA 1
ATOM 3474 C C . GLU B 1 136 ? 3.279 29.641 7.484 1 68.12 136 GLU B C 1
ATOM 3476 O O . GLU B 1 136 ? 3.031 29.031 6.438 1 68.12 136 GLU B O 1
ATOM 3481 N N . LEU B 1 137 ? 3.707 29.031 8.703 1 68.81 137 LEU B N 1
ATOM 3482 C CA . LEU B 1 137 ? 3.512 27.594 8.883 1 68.81 137 LEU B CA 1
ATOM 3483 C C . LEU B 1 137 ? 2.051 27.281 9.195 1 68.81 137 LEU B C 1
ATOM 3485 O O . LEU B 1 137 ? 1.474 27.859 10.125 1 68.81 137 LEU B O 1
ATOM 3489 N N . ARG B 1 138 ? 1.504 26.531 8.367 1 71.06 138 ARG B N 1
ATOM 3490 C CA . ARG B 1 138 ? 0.091 26.203 8.516 1 71.06 138 ARG B CA 1
ATOM 3491 C C . ARG B 1 138 ? -0.09 24.953 9.367 1 71.06 138 ARG B C 1
ATOM 3493 O O . ARG B 1 138 ? -1.218 24.516 9.617 1 71.06 138 ARG B O 1
ATOM 3500 N N . ILE B 1 139 ? 1.061 24.344 9.773 1 75.25 139 ILE B N 1
ATOM 3501 C CA . ILE B 1 139 ? 0.937 23.172 10.625 1 75.25 139 ILE B CA 1
ATOM 3502 C C . ILE B 1 139 ? 1.173 23.562 12.078 1 75.25 139 ILE B C 1
ATOM 3504 O O . ILE B 1 139 ? 2.127 24.281 12.391 1 75.25 139 ILE B O 1
ATOM 3508 N N . ARG B 1 140 ? 0.137 23.375 12.922 1 61.38 140 ARG B N 1
ATOM 3509 C CA . ARG B 1 140 ? 0.214 23.75 14.328 1 61.38 140 ARG B CA 1
ATOM 3510 C C . ARG B 1 140 ? 0.701 22.594 15.188 1 61.38 140 ARG B C 1
ATOM 3512 O O . ARG B 1 140 ? 0.475 21.422 14.852 1 61.38 140 ARG B O 1
ATOM 3519 N N . GLU B 1 141 ? 1.474 23 16.141 1 66.88 141 GLU B N 1
ATOM 3520 C CA . GLU B 1 141 ? 1.864 22.047 17.172 1 66.88 141 GLU B CA 1
ATOM 3521 C C . GLU B 1 141 ? 0.643 21.438 17.875 1 66.88 141 GLU B C 1
ATOM 3523 O O . GLU B 1 141 ? -0.376 22.125 18.031 1 66.88 141 GLU B O 1
ATOM 3528 N N . GLN B 1 142 ? 0.742 20.125 17.938 1 68.38 142 GLN B N 1
ATOM 3529 C CA . GLN B 1 142 ? -0.366 19.422 18.578 1 68.38 142 GLN B CA 1
ATOM 3530 C C . GLN B 1 142 ? -0.089 19.219 20.062 1 68.38 142 GLN B C 1
ATOM 3532 O O . GLN B 1 142 ? 1.053 18.969 20.469 1 68.38 142 GLN B O 1
ATOM 3537 N N . ASN B 1 143 ? -1.08 19.578 20.797 1 64.06 143 ASN B N 1
ATOM 3538 C CA . ASN B 1 143 ? -1.025 19.203 22.203 1 64.06 143 ASN B CA 1
ATOM 3539 C C . ASN B 1 143 ? -1.101 17.688 22.391 1 64.06 143 ASN B C 1
ATOM 3541 O O . ASN B 1 143 ? -2.084 17.062 21.984 1 64.06 143 ASN B O 1
ATOM 3545 N N . THR B 1 144 ? -0.036 17.078 22.938 1 68.31 144 THR B N 1
ATOM 3546 C CA . THR B 1 144 ? 0.028 15.641 23.125 1 68.31 144 THR B CA 1
ATOM 3547 C C . THR B 1 144 ? -0.409 15.25 24.531 1 68.31 144 THR B C 1
ATOM 3549 O O . THR B 1 144 ? -0.276 14.094 24.938 1 68.31 144 THR B O 1
ATOM 3552 N N . GLU B 1 145 ? -0.944 16.203 25.172 1 70.56 145 GLU B N 1
ATOM 3553 C CA . GLU B 1 145 ? -1.289 15.891 26.562 1 70.56 145 GLU B CA 1
ATOM 3554 C C . GLU B 1 145 ? -2.523 14.992 26.625 1 70.56 145 GLU B C 1
ATOM 3556 O O . GLU B 1 145 ? -3.49 15.203 25.891 1 70.56 145 GLU B O 1
ATOM 3561 N N . LEU B 1 146 ? -2.344 13.953 27.406 1 75.88 146 LEU B N 1
ATOM 3562 C CA . LEU B 1 146 ? -3.449 13.031 27.672 1 75.88 146 LEU B CA 1
ATOM 3563 C C . LEU B 1 146 ? -4.543 13.719 28.484 1 75.88 146 LEU B C 1
ATOM 3565 O O . LEU B 1 146 ? -4.254 14.477 29.406 1 75.88 146 LEU B O 1
ATOM 3569 N N . ASN B 1 147 ? -5.703 13.648 27.984 1 76.69 147 ASN B N 1
ATOM 3570 C CA . ASN B 1 147 ? -6.848 14.031 28.812 1 76.69 147 ASN B CA 1
ATOM 3571 C C . ASN B 1 147 ? -7.074 13.047 29.953 1 76.69 147 ASN B C 1
ATOM 3573 O O . ASN B 1 147 ? -7.328 11.859 29.719 1 76.69 147 ASN B O 1
ATOM 3577 N N . PRO B 1 148 ? -6.98 13.484 31.203 1 76.5 148 PRO B N 1
ATOM 3578 C CA . PRO B 1 148 ? -7.074 12.578 32.344 1 76.5 148 PRO B CA 1
ATOM 3579 C C . PRO B 1 148 ? -8.414 11.836 32.406 1 76.5 148 PRO B C 1
ATOM 3581 O O . PRO B 1 148 ? -8.508 10.781 33.031 1 76.5 148 PRO B O 1
ATOM 3584 N N . GLU B 1 149 ? -9.359 12.305 31.75 1 84.38 149 GLU B N 1
ATOM 3585 C CA . GLU B 1 149 ? -10.688 11.688 31.828 1 84.38 149 GLU B CA 1
ATOM 3586 C C . GLU B 1 149 ? -10.875 10.664 30.719 1 84.38 149 GLU B C 1
ATOM 3588 O O . GLU B 1 149 ? -11.82 9.875 30.75 1 84.38 149 GLU B O 1
ATOM 3593 N N . SER B 1 150 ? -9.961 10.625 29.859 1 90.12 150 SER B N 1
ATOM 3594 C CA . SER B 1 150 ? -10.156 9.766 28.703 1 90.12 150 SER B CA 1
ATOM 3595 C C . SER B 1 150 ? -9.742 8.328 28.984 1 90.12 150 SER B C 1
ATOM 3597 O O . SER B 1 150 ? -8.766 8.094 29.703 1 90.12 150 SER B O 1
ATOM 3599 N N . ASN B 1 151 ? -10.477 7.391 28.5 1 92.94 151 ASN B N 1
ATOM 3600 C CA . ASN B 1 151 ? -10.086 5.988 28.469 1 92.94 151 ASN B CA 1
ATOM 3601 C C . ASN B 1 151 ? -9.023 5.727 27.406 1 92.94 151 ASN B C 1
ATOM 3603 O O . ASN B 1 151 ? -9.297 5.82 26.219 1 92.94 151 ASN B O 1
ATOM 3607 N N . VAL B 1 152 ? -7.848 5.387 27.922 1 95.38 152 VAL B N 1
ATOM 3608 C CA . VAL B 1 152 ? -6.73 5.176 27 1 95.38 152 VAL B CA 1
ATOM 3609 C C . VAL B 1 152 ? -6.625 3.691 26.656 1 95.38 152 VAL B C 1
ATOM 3611 O O . VAL B 1 152 ? -6.527 2.844 27.547 1 95.38 152 VAL B O 1
ATOM 3614 N N . LEU B 1 153 ? -6.699 3.393 25.391 1 96.44 153 LEU B N 1
ATOM 3615 C CA . LEU B 1 153 ? -6.43 2.035 24.922 1 96.44 153 LEU B CA 1
ATOM 3616 C C . LEU B 1 153 ? -5.016 1.925 24.359 1 96.44 153 LEU B C 1
ATOM 3618 O O . LEU B 1 153 ? -4.52 2.863 23.734 1 96.44 153 LEU B O 1
ATOM 3622 N N . GLU B 1 154 ? -4.438 0.776 24.594 1 96.56 154 GLU B N 1
ATOM 3623 C CA . GLU B 1 154 ? -3.074 0.538 24.141 1 96.56 154 GLU B CA 1
ATOM 3624 C C . GLU B 1 154 ? -3.023 -0.624 23.156 1 96.56 154 GLU B C 1
ATOM 3626 O O . GLU B 1 154 ? -3.715 -1.628 23.328 1 96.56 154 GLU B O 1
ATOM 3631 N N . PHE B 1 155 ? -2.242 -0.388 22.141 1 96.25 155 PHE B N 1
ATOM 3632 C CA . PHE B 1 155 ? -2.086 -1.397 21.094 1 96.25 155 PHE B CA 1
ATOM 3633 C C . PHE B 1 155 ? -0.616 -1.594 20.75 1 96.25 155 PHE B C 1
ATOM 3635 O O . PHE B 1 155 ? 0.219 -0.739 21.047 1 96.25 155 PHE B O 1
ATOM 3642 N N . SER B 1 156 ? -0.358 -2.783 20.188 1 94.75 156 SER B N 1
ATOM 3643 C CA . SER B 1 156 ? 0.976 -3.096 19.688 1 94.75 156 SER B CA 1
ATOM 3644 C C . SER B 1 156 ? 0.947 -3.387 18.188 1 94.75 156 SER B C 1
ATOM 3646 O O . SER B 1 156 ? 0.159 -4.211 17.719 1 94.75 156 SER B O 1
ATOM 3648 N N . LEU B 1 157 ? 1.739 -2.67 17.5 1 94 157 LEU B N 1
ATOM 3649 C CA . LEU B 1 157 ? 1.909 -2.85 16.062 1 94 157 LEU B CA 1
ATOM 3650 C C . LEU B 1 157 ? 3.373 -3.105 15.719 1 94 157 LEU B C 1
ATOM 3652 O O . LEU B 1 157 ? 4.223 -3.174 16.609 1 94 157 LEU B O 1
ATOM 3656 N N . ARG B 1 158 ? 3.578 -3.402 14.477 1 89.75 158 ARG B N 1
ATOM 3657 C CA . ARG B 1 158 ? 4.945 -3.633 14.016 1 89.75 158 ARG B CA 1
ATOM 3658 C C . ARG B 1 158 ? 5.242 -2.828 12.758 1 89.75 158 ARG B C 1
ATOM 3660 O O . ARG B 1 158 ? 4.395 -2.729 11.867 1 89.75 158 ARG B O 1
ATOM 3667 N N . ALA B 1 159 ? 6.371 -2.23 12.75 1 90.88 159 ALA B N 1
ATOM 3668 C CA . ALA B 1 159 ? 6.855 -1.575 11.531 1 90.88 159 ALA B CA 1
ATOM 3669 C C . ALA B 1 159 ? 7.5 -2.58 10.586 1 90.88 159 ALA B C 1
ATOM 3671 O O . ALA B 1 159 ? 8.68 -2.914 10.734 1 90.88 159 ALA B O 1
ATOM 3672 N N . ASN B 1 160 ? 6.793 -2.98 9.594 1 93.19 160 ASN B N 1
ATOM 3673 C CA . ASN B 1 160 ? 7.324 -3.967 8.664 1 93.19 160 ASN B CA 1
ATOM 3674 C C . ASN B 1 160 ? 8.469 -3.393 7.828 1 93.19 160 ASN B C 1
ATOM 3676 O O . ASN B 1 160 ? 8.383 -2.264 7.348 1 93.19 160 ASN B O 1
ATOM 3680 N N . THR B 1 161 ? 9.508 -4.176 7.652 1 93 161 THR B N 1
ATOM 3681 C CA . THR B 1 161 ? 10.633 -3.756 6.828 1 93 161 THR B CA 1
ATOM 3682 C C . THR B 1 161 ? 10.203 -3.551 5.379 1 93 161 THR B C 1
ATOM 3684 O O . THR B 1 161 ? 10.711 -2.66 4.691 1 93 161 THR B O 1
ATOM 3687 N N . SER B 1 162 ? 9.195 -4.277 4.984 1 93.62 162 SER B N 1
ATOM 3688 C CA . SER B 1 162 ? 8.727 -4.27 3.6 1 93.62 162 SER B CA 1
ATOM 3689 C C . SER B 1 162 ? 7.98 -2.982 3.275 1 93.62 162 SER B C 1
ATOM 3691 O O . SER B 1 162 ? 7.723 -2.686 2.107 1 93.62 162 SER B O 1
ATOM 3693 N N . ASP B 1 163 ? 7.68 -2.191 4.266 1 95.31 163 ASP B N 1
ATOM 3694 C CA . ASP B 1 163 ? 6.902 -0.974 4.051 1 95.31 163 ASP B CA 1
ATOM 3695 C C . ASP B 1 163 ? 7.812 0.205 3.715 1 95.31 163 ASP B C 1
ATOM 3697 O O . ASP B 1 163 ? 7.332 1.29 3.379 1 95.31 163 ASP B O 1
ATOM 3701 N N . ARG B 1 164 ? 9.125 0.021 3.742 1 95.81 164 ARG B N 1
ATOM 3702 C CA . ARG B 1 164 ? 10.07 1.1 3.453 1 95.81 164 ARG B CA 1
ATOM 3703 C C . ARG B 1 164 ? 10.141 1.372 1.954 1 95.81 164 ARG B C 1
ATOM 3705 O O . ARG B 1 164 ? 9.844 0.495 1.143 1 95.81 164 ARG B O 1
ATOM 3712 N N . ASN B 1 165 ? 10.477 2.609 1.656 1 96.94 165 ASN B N 1
ATOM 3713 C CA . ASN B 1 165 ? 10.484 3.045 0.263 1 96.94 165 ASN B CA 1
ATOM 3714 C C . ASN B 1 165 ? 11.906 3.145 -0.286 1 96.94 165 ASN B C 1
ATOM 3716 O O . ASN B 1 165 ? 12.852 2.65 0.33 1 96.94 165 ASN B O 1
ATOM 3720 N N . GLY B 1 166 ? 11.977 3.697 -1.498 1 96.81 166 GLY B N 1
ATOM 3721 C CA . GLY B 1 166 ? 13.258 3.76 -2.18 1 96.81 166 GLY B CA 1
ATOM 3722 C C . GLY B 1 166 ? 14.266 4.656 -1.481 1 96.81 166 GLY B C 1
ATOM 3723 O O . GLY B 1 166 ? 15.469 4.57 -1.74 1 96.81 166 GLY B O 1
ATOM 3724 N N . PHE B 1 167 ? 13.797 5.492 -0.594 1 96.62 167 PHE B N 1
ATOM 3725 C CA . PHE B 1 167 ? 14.672 6.379 0.157 1 96.62 167 PHE B CA 1
ATOM 3726 C C . PHE B 1 167 ? 15.117 5.73 1.463 1 96.62 167 PHE B C 1
ATOM 3728 O O . PHE B 1 167 ? 15.68 6.395 2.336 1 96.62 167 PHE B O 1
ATOM 3735 N N . HIS B 1 168 ? 14.734 4.469 1.624 1 94.38 168 HIS B N 1
ATOM 3736 C CA . HIS B 1 168 ? 15.039 3.664 2.803 1 94.38 168 HIS B CA 1
ATOM 3737 C C . HIS B 1 168 ? 14.344 4.223 4.043 1 94.38 168 HIS B C 1
ATOM 3739 O O . HIS B 1 168 ? 14.883 4.148 5.148 1 94.38 168 HIS B O 1
ATOM 3745 N N . ALA B 1 169 ? 13.234 4.883 3.842 1 94.62 169 ALA B N 1
ATOM 3746 C CA . ALA B 1 169 ? 12.414 5.453 4.902 1 94.62 169 ALA B CA 1
ATOM 3747 C C . ALA B 1 169 ? 10.992 4.891 4.859 1 94.62 169 ALA B C 1
ATOM 3749 O O . ALA B 1 169 ? 10.617 4.215 3.898 1 94.62 169 ALA B O 1
ATOM 3750 N N . TYR B 1 170 ? 10.312 5.047 5.949 1 96.25 170 TYR B N 1
ATOM 3751 C CA . TYR B 1 170 ? 8.875 4.785 5.922 1 96.25 170 TYR B CA 1
ATOM 3752 C C . TYR B 1 170 ? 8.117 5.977 5.352 1 96.25 170 TYR B C 1
ATOM 3754 O O . TYR B 1 170 ? 8.117 7.059 5.945 1 96.25 170 TYR B O 1
ATOM 3762 N N . PRO B 1 171 ? 7.555 5.785 4.168 1 97 171 PRO B N 1
ATOM 3763 C CA . PRO B 1 171 ? 6.77 6.91 3.654 1 97 171 PRO B CA 1
ATOM 3764 C C . PRO B 1 171 ? 5.52 7.191 4.488 1 97 171 PRO B C 1
ATOM 3766 O O . PRO B 1 171 ? 4.98 6.281 5.121 1 97 171 PRO B O 1
ATOM 3769 N N . LEU B 1 172 ? 5.09 8.391 4.469 1 97.81 172 LEU B N 1
ATOM 3770 C CA . LEU B 1 172 ? 3.994 8.805 5.336 1 97.81 172 LEU B CA 1
ATOM 3771 C C . LEU B 1 172 ? 2.729 8.016 5.031 1 97.81 172 LEU B C 1
ATOM 3773 O O . LEU B 1 172 ? 1.945 7.711 5.934 1 97.81 172 LEU B O 1
ATOM 3777 N N . HIS B 1 173 ? 2.451 7.707 3.744 1 97.88 173 HIS B N 1
ATOM 3778 C CA . HIS B 1 173 ? 1.227 6.98 3.426 1 97.88 173 HIS B CA 1
ATOM 3779 C C . HIS B 1 173 ? 1.216 5.602 4.078 1 97.88 173 HIS B C 1
ATOM 3781 O O . HIS B 1 173 ? 0.15 5.062 4.379 1 97.88 173 HIS B O 1
ATOM 3787 N N . GLN B 1 174 ? 2.381 4.992 4.309 1 96.62 174 GLN B N 1
ATOM 3788 C CA . GLN B 1 174 ? 2.439 3.725 5.023 1 96.62 174 GLN B CA 1
ATOM 3789 C C . GLN B 1 174 ? 2.189 3.922 6.516 1 96.62 174 GLN B C 1
ATOM 3791 O O . GLN B 1 174 ? 1.521 3.105 7.152 1 96.62 174 GLN B O 1
ATOM 3796 N N . LEU B 1 175 ? 2.73 4.984 7.113 1 96.44 175 LEU B N 1
ATOM 3797 C CA . LEU B 1 175 ? 2.439 5.305 8.508 1 96.44 175 LEU B CA 1
ATOM 3798 C C . LEU B 1 175 ? 0.957 5.613 8.695 1 96.44 175 LEU B C 1
ATOM 3800 O O . LEU B 1 175 ? 0.369 5.25 9.719 1 96.44 175 LEU B O 1
ATOM 3804 N N . PHE B 1 176 ? 0.419 6.254 7.699 1 97.19 176 PHE B N 1
ATOM 3805 C CA . PHE B 1 176 ? -1.004 6.566 7.723 1 97.19 176 PHE B CA 1
ATOM 3806 C C . PHE B 1 176 ? -1.839 5.293 7.777 1 97.19 176 PHE B C 1
ATOM 3808 O O . PHE B 1 176 ? -2.893 5.262 8.414 1 97.19 176 PHE B O 1
ATOM 3815 N N . LYS B 1 177 ? -1.388 4.246 7.156 1 96.31 177 LYS B N 1
ATOM 3816 C CA . LYS B 1 177 ? -2.078 2.963 7.219 1 96.31 177 LYS B CA 1
ATOM 3817 C C . LYS B 1 177 ? -2.088 2.414 8.641 1 96.31 177 LYS B C 1
ATOM 3819 O O . LYS B 1 177 ? -3.049 1.762 9.055 1 96.31 177 LYS B O 1
ATOM 3824 N N . LEU B 1 178 ? -1.025 2.609 9.359 1 96.44 178 LEU B N 1
ATOM 3825 C CA . LEU B 1 178 ? -1.01 2.217 10.758 1 96.44 178 LEU B CA 1
ATOM 3826 C C . LEU B 1 178 ? -2.02 3.029 11.562 1 96.44 178 LEU B C 1
ATOM 3828 O O . LEU B 1 178 ? -2.697 2.49 12.445 1 96.44 178 LEU B O 1
ATOM 3832 N N . VAL B 1 179 ? -2.096 4.32 11.234 1 98.12 179 VAL B N 1
ATOM 3833 C CA . VAL B 1 179 ? -3.078 5.188 11.875 1 98.12 179 VAL B CA 1
ATOM 3834 C C . VAL B 1 179 ? -4.484 4.637 11.641 1 98.12 179 VAL B C 1
ATOM 3836 O O . VAL B 1 179 ? -5.297 4.59 12.57 1 98.12 179 VAL B O 1
ATOM 3839 N N . GLU B 1 180 ? -4.73 4.246 10.453 1 97.06 180 GLU B N 1
ATOM 3840 C CA . GLU B 1 180 ? -6.02 3.656 10.109 1 97.06 180 GLU B CA 1
ATOM 3841 C C . GLU B 1 180 ? -6.258 2.361 10.883 1 97.06 180 GLU B C 1
ATOM 3843 O O . GLU B 1 180 ? -7.367 2.115 11.367 1 97.06 180 GLU B O 1
ATOM 3848 N N . GLU B 1 181 ? -5.23 1.547 10.93 1 96.38 181 GLU B N 1
ATOM 3849 C CA . GLU B 1 181 ? -5.367 0.298 11.672 1 96.38 181 GLU B CA 1
ATOM 3850 C C . GLU B 1 181 ? -5.75 0.56 13.125 1 96.38 181 GLU B C 1
ATOM 3852 O O . GLU B 1 181 ? -6.605 -0.133 13.688 1 96.38 181 GLU B O 1
ATOM 3857 N N . VAL B 1 182 ? -5.168 1.526 13.711 1 97.56 182 VAL B N 1
ATOM 3858 C CA . VAL B 1 182 ? -5.445 1.86 15.102 1 97.56 182 VAL B CA 1
ATOM 3859 C C . VAL B 1 182 ? -6.895 2.32 15.242 1 97.56 182 VAL B C 1
ATOM 3861 O O . VAL B 1 182 ? -7.547 2.025 16.25 1 97.56 182 VAL B O 1
ATOM 3864 N N . ARG B 1 183 ? -7.434 3.045 14.25 1 96.38 183 ARG B N 1
ATOM 3865 C CA . ARG B 1 183 ? -8.844 3.422 14.289 1 96.38 183 ARG B CA 1
ATOM 3866 C C . ARG B 1 183 ? -9.734 2.191 14.398 1 96.38 183 ARG B C 1
ATOM 3868 O O . ARG B 1 183 ? -10.703 2.191 15.164 1 96.38 183 ARG B O 1
ATOM 3875 N N . TRP B 1 184 ? -9.367 1.187 13.625 1 94.56 184 TRP B N 1
ATOM 3876 C CA . TRP B 1 184 ? -10.141 -0.05 13.672 1 94.56 184 TRP B CA 1
ATOM 3877 C C . TRP B 1 184 ? -10.031 -0.715 15.039 1 94.56 184 TRP B C 1
ATOM 3879 O O . TRP B 1 184 ? -11.047 -1.096 15.633 1 94.56 184 TRP B O 1
ATOM 3889 N N . LEU B 1 185 ? -8.836 -0.839 15.508 1 95 185 LEU B N 1
ATOM 3890 C CA . LEU B 1 185 ? -8.586 -1.47 16.797 1 95 185 LEU B CA 1
ATOM 3891 C C . LEU B 1 185 ? -9.281 -0.7 17.922 1 95 185 LEU B C 1
ATOM 3893 O O . LEU B 1 185 ? -9.875 -1.302 18.812 1 95 185 LEU B O 1
ATOM 3897 N N . PHE B 1 186 ? -9.172 0.581 17.875 1 96.12 186 PHE B N 1
ATOM 3898 C CA . PHE B 1 186 ? -9.773 1.438 18.891 1 96.12 186 PHE B CA 1
ATOM 3899 C C . PHE B 1 186 ? -11.289 1.281 18.891 1 96.12 186 PHE B C 1
ATOM 3901 O O . PHE B 1 186 ? -11.898 1.156 19.953 1 96.12 186 PHE B O 1
ATOM 3908 N N . SER B 1 187 ? -11.875 1.368 17.703 1 93.31 187 SER B N 1
ATOM 3909 C CA . SER B 1 187 ? -13.32 1.188 17.578 1 93.31 187 SER B CA 1
ATOM 3910 C C . SER B 1 187 ? -13.758 -0.142 18.188 1 93.31 187 SER B C 1
ATOM 3912 O O . SER B 1 187 ? -14.727 -0.194 18.953 1 93.31 187 SER B O 1
ATOM 3914 N N . GLU B 1 188 ? -13.062 -1.159 17.875 1 90.94 188 GLU B N 1
ATOM 3915 C CA . GLU B 1 188 ? -13.375 -2.473 18.438 1 90.94 188 GLU B CA 1
ATOM 3916 C C . GLU B 1 188 ? -13.195 -2.488 19.953 1 90.94 188 GLU B C 1
ATOM 3918 O O . GLU B 1 188 ? -14.023 -3.041 20.672 1 90.94 188 GLU B O 1
ATOM 3923 N N . GLY B 1 189 ? -12.133 -1.922 20.391 1 91.88 189 GLY B N 1
ATOM 3924 C CA . GLY B 1 189 ? -11.852 -1.864 21.812 1 91.88 189 GLY B CA 1
ATOM 3925 C C . GLY B 1 189 ? -12.891 -1.093 22.594 1 91.88 189 GLY B C 1
ATOM 3926 O O . GLY B 1 189 ? -13.125 -1.377 23.766 1 91.88 189 GLY B O 1
ATOM 3927 N N . MET B 1 190 ? -13.508 -0.154 21.938 1 90.56 190 MET B N 1
ATOM 3928 C CA . MET B 1 190 ? -14.539 0.651 22.578 1 90.56 190 MET B CA 1
ATOM 3929 C C . MET B 1 190 ? -15.906 -0.013 22.453 1 90.56 190 MET B C 1
ATOM 3931 O O . MET B 1 190 ? -16.922 0.566 22.844 1 90.56 190 MET B O 1
ATOM 3935 N N . GLY B 1 191 ? -15.898 -1.167 21.812 1 86.5 191 GLY B N 1
ATOM 3936 C CA . GLY B 1 191 ? -17.141 -1.914 21.703 1 86.5 191 GLY B CA 1
ATOM 3937 C C . GLY B 1 191 ? -17.906 -1.625 20.422 1 86.5 191 GLY B C 1
ATOM 3938 O O . GLY B 1 191 ? -19.078 -1.981 20.297 1 86.5 191 GLY B O 1
ATOM 3939 N N . LEU B 1 192 ? -17.328 -0.959 19.578 1 88.44 192 LEU B N 1
ATOM 3940 C CA . LEU B 1 192 ? -17.953 -0.673 18.281 1 88.44 192 LEU B CA 1
ATOM 3941 C C . LEU B 1 192 ? -17.422 -1.599 17.203 1 88.44 192 LEU B C 1
ATOM 3943 O O . LEU B 1 192 ? -16.734 -1.146 16.281 1 88.44 192 LEU B O 1
ATOM 3947 N N . SER B 1 193 ? -17.766 -2.855 17.344 1 84.69 193 SER B N 1
ATOM 3948 C CA . SER B 1 193 ? -17.531 -3.816 16.266 1 84.69 193 SER B CA 1
ATOM 3949 C C . SER B 1 193 ? -18.422 -3.537 15.062 1 84.69 193 SER B C 1
ATOM 3951 O O . SER B 1 193 ? -19.281 -2.656 15.117 1 84.69 193 SER B O 1
ATOM 3953 N N . LEU B 1 194 ? -18.188 -4.18 14.023 1 80.88 194 LEU B N 1
ATOM 3954 C CA . LEU B 1 194 ? -19.031 -4.012 12.852 1 80.88 194 LEU B CA 1
ATOM 3955 C C . LEU B 1 194 ? -20.5 -4.328 13.18 1 80.88 194 LEU B C 1
ATOM 3957 O O . LEU B 1 194 ? -21.406 -3.615 12.75 1 80.88 194 LEU B O 1
ATOM 3961 N N . GLU B 1 195 ? -20.656 -5.352 13.969 1 84.19 195 GLU B N 1
ATOM 3962 C CA . GLU B 1 195 ? -22 -5.727 14.398 1 84.19 195 GLU B CA 1
ATOM 3963 C C . GLU B 1 195 ? -22.594 -4.66 15.312 1 84.19 195 GLU B C 1
ATOM 3965 O O . GLU B 1 195 ? -23.766 -4.281 15.148 1 84.19 195 GLU B O 1
ATOM 3970 N N . ALA B 1 196 ? -21.812 -4.23 16.219 1 88.25 196 ALA B N 1
ATOM 3971 C CA . ALA B 1 196 ? -22.281 -3.207 17.141 1 88.25 196 ALA B CA 1
ATOM 3972 C C . ALA B 1 196 ? -22.594 -1.907 16.406 1 88.25 196 ALA B C 1
ATOM 3974 O O . ALA B 1 196 ? -23.547 -1.207 16.766 1 88.25 196 ALA B O 1
ATOM 3975 N N . ALA B 1 197 ? -21.812 -1.602 15.461 1 88.62 197 ALA B N 1
ATOM 3976 C CA . ALA B 1 197 ? -22.047 -0.403 14.664 1 88.62 197 ALA B CA 1
ATOM 3977 C C . ALA B 1 197 ? -23.406 -0.454 13.969 1 88.62 197 ALA B C 1
ATOM 3979 O O . ALA B 1 197 ? -24.109 0.553 13.906 1 88.62 197 ALA B O 1
ATOM 3980 N N . LYS B 1 198 ? -23.734 -1.573 13.461 1 87.5 198 LYS B N 1
ATOM 3981 C CA . LYS B 1 198 ? -25.031 -1.766 12.82 1 87.5 198 LYS B CA 1
ATOM 3982 C C . LYS B 1 198 ? -26.172 -1.615 13.828 1 87.5 198 LYS B C 1
ATOM 3984 O O . LYS B 1 198 ? -27.156 -0.941 13.555 1 87.5 198 LYS B O 1
ATOM 3989 N N . GLU B 1 199 ? -25.969 -2.225 14.945 1 90.62 199 GLU B N 1
ATOM 3990 C CA . GLU B 1 199 ? -26.984 -2.178 15.992 1 90.62 199 GLU B CA 1
ATOM 3991 C C . GLU B 1 199 ? -27.203 -0.753 16.5 1 90.62 199 GLU B C 1
ATOM 3993 O O . GLU B 1 199 ? -28.328 -0.323 16.703 1 90.62 199 GLU B O 1
ATOM 3998 N N . MET B 1 200 ? -26.141 -0.051 16.656 1 91.62 200 MET B N 1
ATOM 3999 C CA . MET B 1 200 ? -26.203 1.313 17.172 1 91.62 200 MET B CA 1
ATOM 4000 C C . MET B 1 200 ? -26.5 2.305 16.062 1 91.62 200 MET B C 1
ATOM 4002 O O . MET B 1 200 ? -26.781 3.477 16.312 1 91.62 200 MET B O 1
ATOM 4006 N N . ASP B 1 201 ? -26.422 1.872 14.844 1 93.81 201 ASP B N 1
ATOM 4007 C CA . ASP B 1 201 ? -26.562 2.719 13.664 1 93.81 201 ASP B CA 1
ATOM 4008 C C . ASP B 1 201 ? -25.594 3.906 13.727 1 93.81 201 ASP B C 1
ATOM 4010 O O . ASP B 1 201 ? -26.016 5.055 13.586 1 93.81 201 ASP B O 1
ATOM 4014 N N . CYS B 1 202 ? -24.344 3.604 14.039 1 94.12 202 CYS B N 1
ATOM 4015 C CA . CYS B 1 202 ? -23.344 4.652 14.164 1 94.12 202 CYS B CA 1
ATOM 4016 C C . CYS B 1 202 ? -21.984 4.172 13.664 1 94.12 202 CYS B C 1
ATOM 4018 O O . CYS B 1 202 ? -21.484 3.143 14.117 1 94.12 202 CYS B O 1
ATOM 4020 N N . ILE B 1 203 ? -21.484 4.875 12.719 1 91.94 203 ILE B N 1
ATOM 4021 C CA . ILE B 1 203 ? -20.109 4.691 12.281 1 91.94 203 ILE B CA 1
ATOM 4022 C C . ILE B 1 203 ? -19.391 6.039 12.258 1 91.94 203 ILE B C 1
ATOM 4024 O O . ILE B 1 203 ? -20.031 7.094 12.336 1 91.94 203 ILE B O 1
ATOM 4028 N N . PHE B 1 204 ? -18.109 6.027 12.281 1 93.75 204 PHE B N 1
ATOM 4029 C CA . PHE B 1 204 ? -17.328 7.266 12.281 1 93.75 204 PHE B CA 1
ATOM 4030 C C . PHE B 1 204 ? -16.594 7.434 10.961 1 93.75 204 PHE B C 1
ATOM 4032 O O . PHE B 1 204 ? -16 6.48 10.438 1 93.75 204 PHE B O 1
ATOM 4039 N N . PHE B 1 205 ? -16.609 8.633 10.438 1 93.56 205 PHE B N 1
ATOM 4040 C CA . PHE B 1 205 ? -15.82 9.031 9.281 1 93.56 205 PHE B CA 1
ATOM 4041 C C . PHE B 1 205 ? -14.75 10.039 9.688 1 93.56 205 PHE B C 1
ATOM 4043 O O . PHE B 1 205 ? -15.039 11.008 10.391 1 93.56 205 PHE B O 1
ATOM 4050 N N . THR B 1 206 ? -13.602 9.781 9.258 1 96.94 206 THR B N 1
ATOM 4051 C CA . THR B 1 206 ? -12.531 10.734 9.5 1 96.94 206 THR B CA 1
ATOM 4052 C C . THR B 1 206 ? -12.625 11.906 8.531 1 96.94 206 THR B C 1
ATOM 4054 O O . THR B 1 206 ? -12.625 11.711 7.312 1 96.94 206 THR B O 1
ATOM 4057 N N . THR B 1 207 ? -12.625 13.172 8.992 1 97.12 207 THR B N 1
ATOM 4058 C CA . THR B 1 207 ? -12.742 14.336 8.125 1 97.12 207 THR B CA 1
ATOM 4059 C C . THR B 1 207 ? -11.422 15.109 8.086 1 97.12 207 THR B C 1
ATOM 4061 O O . THR B 1 207 ? -11.148 15.836 7.133 1 97.12 207 THR B O 1
ATOM 4064 N N . GLU B 1 208 ? -10.695 14.984 9.188 1 97.25 208 GLU B N 1
ATOM 4065 C CA . GLU B 1 208 ? -9.414 15.672 9.281 1 97.25 208 GLU B CA 1
ATOM 4066 C C . GLU B 1 208 ? -8.383 14.812 10.008 1 97.25 208 GLU B C 1
ATOM 4068 O O . 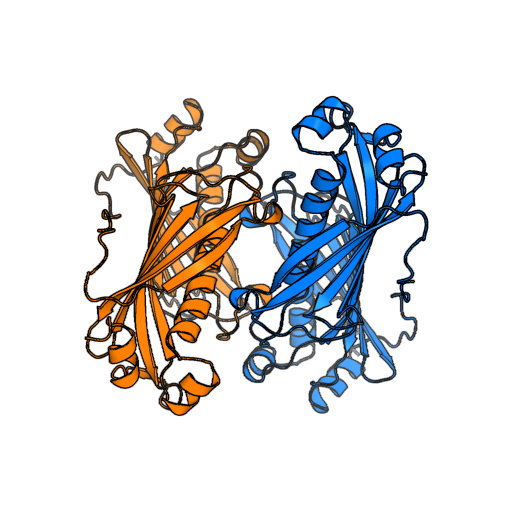GLU B 1 208 ? -8.734 14.055 10.922 1 97.25 208 GLU B O 1
ATOM 4073 N N . SER B 1 209 ? -7.199 14.953 9.594 1 97.31 209 SER B N 1
ATOM 4074 C CA . SER B 1 209 ? -6.09 14.289 10.258 1 97.31 209 SER B CA 1
ATOM 4075 C C . SER B 1 209 ? -4.867 15.195 10.344 1 97.31 209 SER B C 1
ATOM 4077 O O . SER B 1 209 ? -4.453 15.781 9.336 1 97.31 209 SER B O 1
ATOM 4079 N N . ASN B 1 210 ? -4.324 15.359 11.492 1 97 210 ASN B N 1
ATOM 4080 C CA . ASN B 1 210 ? -3.07 16.062 11.742 1 97 210 ASN B CA 1
ATOM 4081 C C . ASN B 1 210 ? -1.981 15.109 12.234 1 97 210 ASN B C 1
ATOM 4083 O O . ASN B 1 210 ? -2.168 14.398 13.227 1 97 210 ASN B O 1
ATOM 4087 N N . LEU B 1 211 ? -0.893 15.07 11.547 1 97.31 211 LEU B N 1
ATOM 4088 C CA . LEU B 1 211 ? 0.216 14.195 11.906 1 97.31 211 LEU B CA 1
ATOM 4089 C C . LEU B 1 211 ? 1.481 15.008 12.172 1 97.31 211 LEU B C 1
ATOM 4091 O O . LEU B 1 211 ? 1.842 15.883 11.383 1 97.31 211 LEU B O 1
ATOM 4095 N N . ILE B 1 212 ? 2.125 14.703 13.258 1 96.88 212 ILE B N 1
ATOM 4096 C CA . ILE B 1 212 ? 3.414 15.289 13.609 1 96.88 212 ILE B CA 1
ATOM 4097 C C . ILE B 1 212 ? 4.441 14.188 13.836 1 96.88 212 ILE B C 1
ATOM 4099 O O . ILE B 1 212 ? 4.238 13.305 14.68 1 96.88 212 ILE B O 1
ATOM 4103 N N . GLU B 1 213 ? 5.457 14.211 13.078 1 96.31 213 GLU B N 1
ATOM 4104 C CA . GLU B 1 213 ? 6.539 13.242 13.203 1 96.31 213 GLU B CA 1
ATOM 4105 C C . GLU B 1 213 ? 7.781 13.867 13.828 1 96.31 213 GLU B C 1
ATOM 4107 O O . GLU B 1 213 ? 8.328 14.836 13.297 1 96.31 213 GLU B O 1
ATOM 4112 N N . THR B 1 214 ? 8.281 13.297 14.938 1 94.62 214 THR B N 1
ATOM 4113 C CA . THR B 1 214 ? 9.367 13.93 15.672 1 94.62 214 THR B CA 1
ATOM 4114 C C . THR B 1 214 ? 10.664 13.156 15.5 1 94.62 214 THR B C 1
ATOM 4116 O O . THR B 1 214 ? 11.75 13.68 15.766 1 94.62 214 THR B O 1
ATOM 4119 N N . SER B 1 215 ? 10.539 11.875 15.148 1 93.81 215 SER B N 1
ATOM 4120 C CA . SER B 1 215 ? 11.734 11.07 14.922 1 93.81 215 SER B CA 1
ATOM 4121 C C . SER B 1 215 ? 11.469 9.953 13.914 1 93.81 215 SER B C 1
ATOM 4123 O O . SER B 1 215 ? 10.312 9.594 13.68 1 93.81 215 SER B O 1
ATOM 4125 N N . LYS B 1 216 ? 12.547 9.43 13.359 1 91.25 216 LYS B N 1
ATOM 4126 C CA . LYS B 1 216 ? 12.438 8.344 12.391 1 91.25 216 LYS B CA 1
ATOM 4127 C C . LYS B 1 216 ? 12.164 7.016 13.094 1 91.25 216 LYS B C 1
ATOM 4129 O O . LYS B 1 216 ? 12.562 6.816 14.242 1 91.25 216 LYS B O 1
ATOM 4134 N N . ILE B 1 217 ? 11.484 6.172 12.391 1 92.69 217 ILE B N 1
ATOM 4135 C CA . ILE B 1 217 ? 11.242 4.824 12.898 1 92.69 217 ILE B CA 1
ATOM 4136 C C . ILE B 1 217 ? 12.219 3.844 12.25 1 92.69 217 ILE B C 1
ATOM 4138 O O . ILE B 1 217 ? 12.539 3.975 11.07 1 92.69 217 ILE B O 1
ATOM 4142 N N . TYR B 1 218 ? 12.68 2.922 13.055 1 88 218 TYR B N 1
ATOM 4143 C CA . TYR B 1 218 ? 13.594 1.901 12.562 1 88 218 TYR B CA 1
ATOM 4144 C C . TYR B 1 218 ? 12.844 0.64 12.156 1 88 218 TYR B C 1
ATOM 4146 O O . TYR B 1 218 ? 11.836 0.284 12.781 1 88 218 TYR B O 1
ATOM 4154 N N . PRO B 1 219 ? 13.375 -0.015 11.156 1 86.94 219 PRO B N 1
ATOM 4155 C CA . PRO B 1 219 ? 12.68 -1.221 10.703 1 86.94 219 PRO B CA 1
ATOM 4156 C C . PRO B 1 219 ? 12.68 -2.334 11.742 1 86.94 219 PRO B C 1
ATOM 4158 O O . PRO B 1 219 ? 13.664 -2.506 12.469 1 86.94 219 PRO B O 1
ATOM 4161 N N . GLY B 1 220 ? 11.586 -3.102 11.781 1 80.94 220 GLY B N 1
ATOM 4162 C CA . GLY B 1 220 ? 11.477 -4.266 12.641 1 80.94 220 GLY B CA 1
ATOM 4163 C C . GLY B 1 220 ? 11.156 -3.916 14.086 1 80.94 220 GLY B C 1
ATOM 4164 O O . GLY B 1 220 ? 11.062 -4.801 14.938 1 80.94 220 GLY B O 1
ATOM 4165 N N . GLN B 1 221 ? 10.961 -2.658 14.359 1 84.5 221 GLN B N 1
ATOM 4166 C CA . GLN B 1 221 ? 10.695 -2.23 15.734 1 84.5 221 GLN B CA 1
ATOM 4167 C C . GLN B 1 221 ? 9.234 -2.451 16.109 1 84.5 221 GLN B C 1
ATOM 4169 O O . GLN B 1 221 ? 8.344 -2.314 15.258 1 84.5 221 GLN B O 1
ATOM 4174 N N . ASN B 1 222 ? 9.109 -2.818 17.328 1 92.31 222 ASN B N 1
ATOM 4175 C CA . ASN B 1 222 ? 7.758 -2.811 17.875 1 92.31 222 ASN B CA 1
ATOM 4176 C C . ASN B 1 222 ? 7.258 -1.389 18.125 1 92.31 222 ASN B C 1
ATOM 4178 O O . ASN B 1 222 ? 8.008 -0.529 18.578 1 92.31 222 ASN B O 1
ATOM 4182 N N . ILE B 1 223 ? 6.023 -1.189 17.766 1 96.44 223 ILE B N 1
ATOM 4183 C CA . ILE B 1 223 ? 5.391 0.109 17.953 1 96.44 223 ILE B CA 1
ATOM 4184 C C . ILE B 1 223 ? 4.285 -0.011 19 1 96.44 223 ILE B C 1
ATOM 4186 O O . ILE B 1 223 ? 3.355 -0.808 18.844 1 96.44 223 ILE B O 1
ATOM 4190 N N . GLN B 1 224 ? 4.418 0.711 20.031 1 97.19 224 GLN B N 1
ATOM 4191 C CA . GLN B 1 224 ? 3.336 0.84 21 1 97.19 224 GLN B CA 1
ATOM 4192 C C . GLN B 1 224 ? 2.488 2.078 20.719 1 97.19 224 GLN B C 1
ATOM 4194 O O . GLN B 1 224 ? 3.025 3.154 20.438 1 97.19 224 GLN B O 1
ATOM 4199 N N . VAL B 1 225 ? 1.185 1.923 20.766 1 97.62 225 VAL B N 1
ATOM 4200 C CA . VAL B 1 225 ? 0.295 3.033 20.453 1 97.62 225 VAL B CA 1
ATOM 4201 C C . VAL B 1 225 ? -0.663 3.281 21.609 1 97.62 225 VAL B C 1
ATOM 4203 O O . VAL B 1 225 ? -1.249 2.34 22.156 1 97.62 225 VAL B O 1
ATOM 4206 N N . LYS B 1 226 ? -0.775 4.461 22.031 1 96.62 226 LYS B N 1
ATOM 4207 C CA . LYS B 1 226 ? -1.834 4.918 22.922 1 96.62 226 LYS B CA 1
ATOM 4208 C C . LYS B 1 226 ? -2.887 5.723 22.172 1 96.62 226 LYS B C 1
ATOM 4210 O O . LYS B 1 226 ? -2.557 6.695 21.484 1 96.62 226 LYS B O 1
ATOM 4215 N N . ALA B 1 227 ? -4.098 5.352 22.266 1 97.06 227 ALA B N 1
ATOM 4216 C CA . ALA B 1 227 ? -5.191 6.02 21.562 1 97.06 227 ALA B CA 1
ATOM 4217 C C . ALA B 1 227 ? -6.32 6.379 22.516 1 97.06 227 ALA B C 1
ATOM 4219 O O . ALA B 1 227 ? -6.664 5.594 23.406 1 97.06 227 ALA B O 1
ATOM 4220 N N . PHE B 1 228 ? -6.852 7.543 22.391 1 95.88 228 PHE B N 1
ATOM 4221 C CA . PHE B 1 228 ? -7.926 8 23.266 1 95.88 228 PHE B CA 1
ATOM 4222 C C . PHE B 1 228 ? -8.695 9.148 22.609 1 95.88 228 PHE B C 1
ATOM 4224 O O . PHE B 1 228 ? -8.18 9.82 21.719 1 95.88 228 PHE B O 1
ATOM 4231 N N . ILE B 1 229 ? -9.914 9.336 23.047 1 95.38 229 ILE B N 1
ATOM 4232 C CA . ILE B 1 229 ? -10.703 10.492 22.625 1 95.38 229 ILE B CA 1
ATOM 4233 C C . ILE B 1 229 ? -10.344 11.703 23.484 1 95.38 229 ILE B C 1
ATOM 4235 O O . ILE B 1 229 ? -10.547 11.688 24.703 1 95.38 229 ILE B O 1
ATOM 4239 N N . SER B 1 230 ? -9.844 12.711 22.844 1 92.88 230 SER B N 1
ATOM 4240 C CA . SER B 1 230 ? -9.391 13.875 23.609 1 92.88 230 SER B CA 1
ATOM 4241 C C . SER B 1 230 ? -10.5 14.914 23.75 1 92.88 230 SER B C 1
ATOM 4243 O O . SER B 1 230 ? -10.453 15.766 24.625 1 92.88 230 SER B O 1
ATOM 4245 N N . ASP B 1 231 ? -11.398 14.875 22.828 1 90.69 231 ASP B N 1
ATOM 4246 C CA . ASP B 1 231 ? -12.523 15.805 22.812 1 90.69 231 ASP B CA 1
ATOM 4247 C C . ASP B 1 231 ? -13.703 15.227 22.031 1 90.69 231 ASP B C 1
ATOM 4249 O O . ASP B 1 231 ? -13.523 14.344 21.188 1 90.69 231 ASP B O 1
ATOM 4253 N N . TYR B 1 232 ? -14.922 15.641 22.484 1 91.75 232 TYR B N 1
ATOM 4254 C CA . TYR B 1 232 ? -16.078 15.227 21.703 1 91.75 232 TYR B CA 1
ATOM 4255 C C . TYR B 1 232 ? -17.188 16.281 21.766 1 91.75 232 TYR B C 1
ATOM 4257 O O . TYR B 1 232 ? -17.266 17.031 22.734 1 91.75 232 TYR B O 1
ATOM 4265 N N . LYS B 1 233 ? -17.891 16.406 20.734 1 93.25 233 LYS B N 1
ATOM 4266 C CA . LYS B 1 233 ? -19.109 17.203 20.594 1 93.25 233 LYS B CA 1
ATOM 4267 C C . LYS B 1 233 ? -20.328 16.312 20.328 1 93.25 233 LYS B C 1
ATOM 4269 O O . LYS B 1 233 ? -20.297 15.117 20.641 1 93.25 233 LYS B O 1
ATOM 4274 N N . LYS B 1 234 ? -21.391 16.906 19.906 1 95 234 LYS B N 1
ATOM 4275 C CA . LYS B 1 234 ? -22.641 16.172 19.703 1 95 234 LYS B CA 1
ATOM 4276 C C . LYS B 1 234 ? -22.484 15.133 18.594 1 95 234 LYS B C 1
ATOM 4278 O O . LYS B 1 234 ? -22.953 14 18.719 1 95 234 LYS B O 1
ATOM 4283 N N . VAL B 1 235 ? -21.797 15.516 17.516 1 96.44 235 VAL B N 1
ATOM 4284 C CA . VAL B 1 235 ? -21.797 14.641 16.359 1 96.44 235 VAL B CA 1
ATOM 4285 C C . VAL B 1 235 ? -20.375 14.336 15.93 1 96.44 235 VAL B C 1
ATOM 4287 O O . VAL B 1 235 ? -20.141 13.711 14.891 1 96.44 235 VAL B O 1
ATOM 4290 N N . ALA B 1 236 ? -19.375 14.859 16.703 1 97.06 236 ALA B N 1
ATOM 4291 C CA . ALA B 1 236 ? -17.984 14.672 16.297 1 97.06 236 ALA B CA 1
ATOM 4292 C C . ALA B 1 236 ? -17.094 14.438 17.516 1 97.06 236 ALA B C 1
ATOM 4294 O O . ALA B 1 236 ? -17.438 14.82 18.625 1 97.06 236 ALA B O 1
ATOM 4295 N N . CYS B 1 237 ? -16.031 13.789 17.297 1 95.31 237 CYS B N 1
ATOM 4296 C CA . CYS B 1 237 ? -15.031 13.602 18.344 1 95.31 237 CYS B CA 1
ATOM 4297 C C . CYS B 1 237 ? -13.617 13.641 17.766 1 95.31 237 CYS B C 1
ATOM 4299 O O . CYS B 1 237 ? -13.438 13.602 16.547 1 95.31 237 CYS B O 1
ATOM 4301 N N . THR B 1 238 ? -12.656 13.812 18.656 1 95.94 238 THR B N 1
ATOM 4302 C CA . THR B 1 238 ? -11.25 13.852 18.281 1 95.94 238 THR B CA 1
ATOM 4303 C C . THR B 1 238 ? -10.508 12.641 18.828 1 95.94 238 THR B C 1
ATOM 4305 O O . THR B 1 238 ? -10.43 12.461 20.047 1 95.94 238 THR B O 1
ATOM 4308 N N . LEU B 1 239 ? -10.031 11.836 17.938 1 96.62 239 LEU B N 1
ATOM 4309 C CA . LEU B 1 239 ? -9.188 10.703 18.312 1 96.62 239 LEU B CA 1
ATOM 4310 C C . LEU B 1 239 ? -7.711 11.094 18.266 1 96.62 239 LEU B C 1
ATOM 4312 O O . LEU B 1 239 ? -7.211 11.523 17.234 1 96.62 239 LEU B O 1
ATOM 4316 N N . GLN B 1 240 ? -7.078 10.945 19.375 1 97 240 GLN B N 1
ATOM 4317 C CA . GLN B 1 240 ? -5.633 11.133 19.438 1 97 240 GLN B CA 1
ATOM 4318 C C . GLN B 1 240 ? -4.902 9.797 19.484 1 97 240 GLN B C 1
ATOM 4320 O O . GLN B 1 240 ? -5.352 8.859 20.141 1 97 240 GLN B O 1
ATOM 4325 N N . GLN B 1 241 ? -3.877 9.703 18.734 1 97.62 241 GLN B N 1
ATOM 4326 C CA . GLN B 1 241 ? -3.023 8.523 18.688 1 97.62 241 GLN B CA 1
ATOM 4327 C C . GLN B 1 241 ? -1.556 8.891 18.875 1 97.62 241 GLN B C 1
ATOM 4329 O O . GLN B 1 241 ? -1.034 9.758 18.172 1 97.62 241 GLN B O 1
ATOM 4334 N N . LEU B 1 242 ? -0.908 8.266 19.828 1 97.31 242 LEU B N 1
ATOM 4335 C CA . LEU B 1 242 ? 0.519 8.453 20.078 1 97.31 242 LEU B CA 1
ATOM 4336 C C . LEU B 1 242 ? 1.289 7.168 19.797 1 97.31 242 LEU B C 1
ATOM 4338 O O . LEU B 1 242 ? 1.03 6.137 20.406 1 97.31 242 LEU B O 1
ATOM 4342 N N . PHE B 1 243 ? 2.244 7.223 18.891 1 97.69 243 PHE B N 1
ATOM 4343 C CA . PHE B 1 243 ? 3.033 6.062 18.484 1 97.69 243 PHE B CA 1
ATOM 4344 C C . PHE B 1 243 ? 4.43 6.125 19.094 1 97.69 243 PHE B C 1
ATOM 4346 O O . PHE B 1 243 ? 5.164 7.094 18.875 1 97.69 243 PHE B O 1
ATOM 4353 N N . PHE B 1 244 ? 4.805 5.074 19.797 1 97.25 244 PHE B N 1
ATOM 4354 C CA . PHE B 1 244 ? 6.109 4.984 20.438 1 97.25 244 PHE B CA 1
ATOM 4355 C C . PHE B 1 244 ? 6.93 3.846 19.844 1 97.25 244 PHE B C 1
ATOM 4357 O O . PHE B 1 244 ? 6.395 2.771 19.562 1 97.25 244 PHE B O 1
ATOM 4364 N N . GLN B 1 245 ? 8.125 4.121 19.562 1 94.19 245 GLN B N 1
ATOM 4365 C CA . GLN B 1 245 ? 9.023 3.068 19.094 1 94.19 245 GLN B CA 1
ATOM 4366 C C . GLN B 1 245 ? 9.742 2.404 20.266 1 94.19 245 GLN B C 1
ATOM 4368 O O . GLN B 1 245 ? 10.469 3.066 21.016 1 94.19 245 GLN B O 1
ATOM 4373 N N . GLY B 1 246 ? 9.539 1.116 20.344 1 88.62 246 GLY B N 1
ATOM 4374 C CA . GLY B 1 246 ? 10.133 0.413 21.469 1 88.62 246 GLY B CA 1
ATOM 4375 C C . GLY B 1 246 ? 9.68 0.949 22.812 1 88.62 246 GLY B C 1
ATOM 4376 O O . GLY B 1 246 ? 8.477 1.037 23.078 1 88.62 246 GLY B O 1
ATOM 4377 N N . ASN B 1 247 ? 10.68 1.314 23.641 1 87.69 247 ASN B N 1
ATOM 4378 C CA . ASN B 1 247 ? 10.383 1.8 24.984 1 87.69 247 ASN B CA 1
ATOM 4379 C C . ASN B 1 247 ? 10.695 3.287 25.125 1 87.69 247 ASN B C 1
ATOM 4381 O O . ASN B 1 247 ? 10.914 3.777 26.234 1 87.69 247 ASN B O 1
ATOM 4385 N N . GLU B 1 248 ? 10.609 3.916 24.031 1 91.12 248 GLU B N 1
ATOM 4386 C CA . GLU B 1 248 ? 10.906 5.344 24.078 1 91.12 248 GLU B CA 1
ATOM 4387 C C . GLU B 1 248 ? 9.82 6.113 24.812 1 91.12 248 GLU B C 1
ATOM 4389 O O . GLU B 1 248 ? 8.641 5.77 24.719 1 91.12 248 GLU B O 1
ATOM 4394 N N . ALA B 1 249 ? 10.234 7.109 25.484 1 91.19 249 ALA B N 1
ATOM 4395 C CA . ALA B 1 249 ? 9.312 7.902 26.297 1 91.19 249 ALA B CA 1
ATOM 4396 C C . ALA B 1 249 ? 8.516 8.875 25.422 1 91.19 249 ALA B C 1
ATOM 4398 O O . ALA B 1 249 ? 7.371 9.195 25.734 1 91.19 249 ALA B O 1
ATOM 4399 N N . LYS B 1 250 ? 9.148 9.312 24.359 1 94.38 250 LYS B N 1
ATOM 4400 C CA . LYS B 1 250 ? 8.484 10.258 23.484 1 94.38 250 LYS B CA 1
ATOM 4401 C C . LYS B 1 250 ? 7.965 9.57 22.219 1 94.38 250 LYS B C 1
ATOM 4403 O O . LYS B 1 250 ? 8.641 8.711 21.656 1 94.38 250 LYS B O 1
ATOM 4408 N N . PRO B 1 251 ? 6.742 9.922 21.844 1 96.38 251 PRO B N 1
ATOM 4409 C CA . PRO B 1 251 ? 6.238 9.336 20.609 1 96.38 251 PRO B CA 1
ATOM 4410 C C . PRO B 1 251 ? 6.98 9.836 19.375 1 96.38 251 PRO B C 1
ATOM 4412 O O . PRO B 1 251 ? 7.359 11.008 19.312 1 96.38 251 PRO B O 1
ATOM 4415 N N . PHE B 1 252 ? 7.195 8.938 18.422 1 96.56 252 PHE B N 1
ATOM 4416 C CA . PHE B 1 252 ? 7.812 9.359 17.172 1 96.56 252 PHE B CA 1
ATOM 4417 C C . PHE B 1 252 ? 6.773 9.945 16.219 1 96.56 252 PHE B C 1
ATOM 4419 O O . PHE B 1 252 ? 7.121 10.664 15.281 1 96.56 252 PHE B O 1
ATOM 4426 N N . LEU B 1 253 ? 5.512 9.648 16.422 1 97 253 LEU B N 1
ATOM 4427 C CA . LEU B 1 253 ? 4.391 10.125 15.617 1 97 253 LEU B CA 1
ATOM 4428 C C . LEU B 1 253 ? 3.182 10.43 16.5 1 97 253 LEU B C 1
ATOM 4430 O O . LEU B 1 253 ? 2.768 9.586 17.297 1 97 253 LEU B O 1
ATOM 4434 N N . SER B 1 254 ? 2.643 11.609 16.406 1 97 254 SER B N 1
ATOM 4435 C CA . SER B 1 254 ? 1.418 12.031 17.078 1 97 254 SER B CA 1
ATOM 4436 C C . SER B 1 254 ? 0.333 12.398 16.078 1 97 254 SER B C 1
ATOM 4438 O O . SER B 1 254 ? 0.561 13.211 15.18 1 97 254 SER B O 1
ATOM 4440 N N . VAL B 1 255 ? -0.811 11.82 16.297 1 97.69 255 VAL B N 1
ATOM 4441 C CA . VAL B 1 255 ? -1.882 12.008 15.32 1 97.69 255 VAL B CA 1
ATOM 4442 C C . VAL B 1 255 ? -3.145 12.492 16.031 1 97.69 255 VAL B C 1
ATOM 4444 O O . VAL B 1 255 ? -3.488 12 17.109 1 97.69 255 VAL B O 1
ATOM 4447 N N . LYS B 1 256 ? -3.754 13.438 15.484 1 96.5 256 LYS B N 1
ATOM 4448 C CA . LYS B 1 256 ? -5.074 13.906 15.891 1 96.5 256 LYS B CA 1
ATOM 4449 C C . LYS B 1 256 ? -6.062 13.836 14.727 1 96.5 256 LYS B C 1
ATOM 4451 O O . LYS B 1 256 ? -5.844 14.445 13.68 1 96.5 256 LYS B O 1
ATOM 4456 N N . GLU B 1 257 ? -7.098 13.148 14.922 1 97.31 257 GLU B N 1
ATOM 4457 C CA . GLU B 1 257 ? -8.086 12.984 13.859 1 97.31 257 GLU B CA 1
ATOM 4458 C C . GLU B 1 257 ? -9.469 13.453 14.312 1 97.31 257 GLU B C 1
ATOM 4460 O O . GLU B 1 257 ? -9.898 13.156 15.43 1 97.31 257 GLU B O 1
ATOM 4465 N N . THR B 1 258 ? -10.094 14.195 13.5 1 97.31 258 THR B N 1
ATOM 4466 C CA . THR B 1 258 ? -11.5 14.539 13.703 1 97.31 258 THR B CA 1
ATOM 4467 C C . THR B 1 258 ? -12.40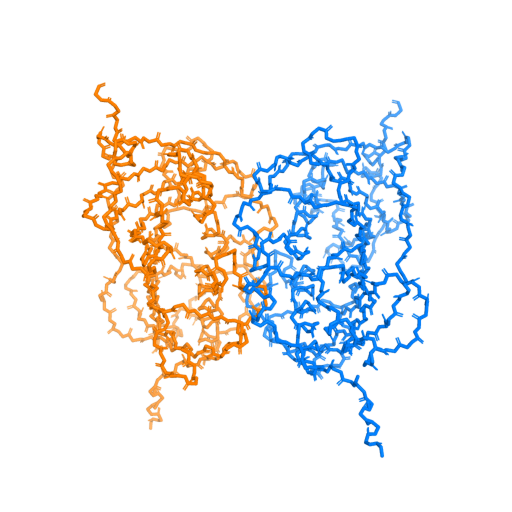6 13.531 13.008 1 97.31 258 THR B C 1
ATOM 4469 O O . THR B 1 258 ? -12.281 13.297 11.805 1 97.31 258 THR B O 1
ATOM 4472 N N . MET B 1 259 ? -13.32 12.969 13.773 1 97.12 259 MET B N 1
ATOM 4473 C CA . MET B 1 259 ? -14.234 11.961 13.25 1 97.12 259 MET B CA 1
ATOM 4474 C C . MET B 1 259 ? -15.688 12.414 13.398 1 97.12 259 MET B C 1
ATOM 4476 O O . MET B 1 259 ? -16.062 12.984 14.43 1 97.12 259 MET B O 1
ATOM 4480 N N . LEU B 1 260 ? -16.422 12.195 12.43 1 96.88 260 LEU B N 1
ATOM 4481 C CA . LEU B 1 260 ? -17.844 12.523 12.422 1 96.88 260 LEU B CA 1
ATOM 4482 C C . LEU B 1 260 ? -18.703 11.273 12.578 1 96.88 260 LEU B C 1
ATOM 4484 O O . LEU B 1 260 ? -18.484 10.273 11.891 1 96.88 260 LEU B O 1
ATOM 4488 N N . ALA B 1 261 ? -19.672 11.32 13.469 1 96.25 261 ALA B N 1
ATOM 4489 C CA . ALA B 1 261 ? -20.609 10.219 13.648 1 96.25 261 ALA B CA 1
ATOM 4490 C C . ALA B 1 261 ? -21.703 10.258 12.586 1 96.25 261 ALA B C 1
ATOM 4492 O O . ALA B 1 261 ? -22.359 11.289 12.383 1 96.25 261 ALA B O 1
ATOM 4493 N N . ILE B 1 262 ? -21.859 9.133 11.984 1 94.88 262 ILE B N 1
ATOM 4494 C CA . ILE B 1 262 ? -22.828 9.047 10.898 1 94.88 262 ILE B CA 1
ATOM 4495 C C . ILE B 1 262 ? -23.766 7.863 11.133 1 94.88 262 ILE B C 1
ATOM 4497 O O . ILE B 1 262 ? -23.328 6.789 11.555 1 94.88 262 ILE B O 1
ATOM 4501 N N . SER B 1 263 ? -25.047 8.023 10.836 1 94.19 263 SER B N 1
ATOM 4502 C CA . SER B 1 263 ? -26 6.926 10.75 1 94.19 263 SER B CA 1
ATOM 4503 C C . SER B 1 263 ? -25.953 6.246 9.391 1 94.19 263 SER B C 1
ATOM 4505 O O . SER B 1 263 ? -26.312 6.84 8.375 1 94.19 263 SER B O 1
ATOM 4507 N N . PRO B 1 264 ? -25.469 4.996 9.367 1 89.06 264 PRO B N 1
ATOM 4508 C CA . PRO B 1 264 ? -25.391 4.336 8.062 1 89.06 264 PRO B CA 1
ATOM 4509 C C . PRO B 1 264 ? -26.766 4.148 7.406 1 89.06 264 PRO B C 1
ATOM 4511 O O . PRO B 1 264 ? -26.875 4.168 6.176 1 89.06 264 PRO B O 1
ATOM 4514 N N . SER B 1 265 ? -27.812 4.004 8.133 1 90.94 265 SER B N 1
ATOM 4515 C CA . SER B 1 265 ? -29.156 3.807 7.594 1 90.94 265 SER B CA 1
ATOM 4516 C C . SER B 1 265 ? -29.688 5.094 6.98 1 90.94 265 SER B C 1
ATOM 4518 O O . SER B 1 265 ? -30.406 5.055 5.973 1 90.94 265 SER B O 1
ATOM 4520 N N . ARG B 1 266 ? -29.312 6.234 7.555 1 91.44 266 ARG B N 1
ATOM 4521 C CA . ARG B 1 266 ? -29.828 7.52 7.094 1 91.44 266 ARG B CA 1
ATOM 4522 C C . ARG B 1 266 ? -28.781 8.25 6.25 1 91.44 266 ARG B C 1
ATOM 4524 O O . ARG B 1 266 ? -29.109 9.227 5.57 1 91.44 266 ARG B O 1
ATOM 4531 N N . MET B 1 267 ? -27.562 7.766 6.395 1 86.81 267 MET B N 1
ATOM 4532 C CA . MET B 1 267 ? -26.422 8.414 5.75 1 86.81 267 MET B CA 1
ATOM 4533 C C . MET B 1 267 ? -26.375 9.891 6.105 1 86.81 267 MET B C 1
ATOM 4535 O O . MET B 1 267 ? -26.234 10.742 5.223 1 86.81 267 MET B O 1
ATOM 4539 N N . ALA B 1 268 ? -26.562 10.219 7.363 1 92.88 268 ALA B N 1
ATOM 4540 C CA . ALA B 1 268 ? -26.547 11.57 7.898 1 92.88 268 ALA B CA 1
ATOM 4541 C C . ALA B 1 268 ? -25.844 11.625 9.25 1 92.88 268 ALA B C 1
ATOM 4543 O O . ALA B 1 268 ? -25.75 10.617 9.953 1 92.88 268 ALA B O 1
ATOM 4544 N N . PRO B 1 269 ? -25.328 12.805 9.523 1 94.62 269 PRO B N 1
ATOM 4545 C CA . PRO B 1 269 ? -24.719 12.938 10.844 1 94.62 269 PRO B CA 1
ATOM 4546 C C . PRO B 1 269 ? -25.688 12.641 11.977 1 94.62 269 PRO B C 1
ATOM 4548 O O . PRO B 1 269 ? -26.891 12.914 11.859 1 94.62 269 PRO B O 1
ATOM 4551 N N . ARG B 1 270 ? -25.172 12.102 13.023 1 95.75 270 ARG B N 1
ATOM 4552 C CA . ARG B 1 270 ? -26 11.789 14.188 1 95.75 270 ARG B CA 1
ATOM 4553 C C . ARG B 1 270 ? -25.25 12.055 15.484 1 95.75 270 ARG B C 1
ATOM 4555 O O . ARG B 1 270 ? -24.016 12.109 15.492 1 95.75 270 ARG B O 1
ATOM 4562 N N . ARG B 1 271 ? -26.047 12.07 16.484 1 96.19 271 ARG B N 1
ATOM 4563 C CA . ARG B 1 271 ? -25.469 12.195 17.812 1 96.19 271 ARG B CA 1
ATOM 4564 C C . ARG B 1 271 ? -24.703 10.93 18.203 1 96.19 271 ARG B C 1
ATOM 4566 O O . ARG B 1 271 ? -25.172 9.82 17.953 1 96.19 271 ARG B O 1
ATOM 4573 N N . ILE B 1 272 ? -23.594 11.133 18.828 1 94.94 272 ILE B N 1
ATOM 4574 C CA . ILE B 1 272 ? -22.828 9.992 19.328 1 94.94 272 ILE B CA 1
ATOM 4575 C C . ILE B 1 272 ? -23.625 9.305 20.453 1 94.94 272 ILE B C 1
ATOM 4577 O O . ILE B 1 272 ? -24.031 9.953 21.406 1 94.94 272 ILE B O 1
ATOM 4581 N N . PRO B 1 273 ? -23.781 8.023 20.297 1 92.94 273 PRO B N 1
ATOM 4582 C CA . PRO B 1 273 ? -24.531 7.32 21.344 1 92.94 273 PRO B CA 1
ATOM 4583 C C . PRO B 1 273 ? -23.906 7.461 22.734 1 92.94 273 PRO B C 1
ATOM 4585 O O . PRO B 1 273 ? -22.688 7.414 22.859 1 92.94 273 PRO B O 1
ATOM 4588 N N . ASP B 1 274 ? -24.75 7.508 23.703 1 91.69 274 ASP B N 1
ATOM 4589 C CA . ASP B 1 274 ? -24.281 7.688 25.078 1 91.69 274 ASP B CA 1
ATOM 4590 C C . ASP B 1 274 ? -23.406 6.516 25.516 1 91.69 274 ASP B C 1
ATOM 4592 O O . ASP B 1 274 ? -22.453 6.703 26.266 1 91.69 274 ASP B O 1
ATOM 4596 N N . GLU B 1 275 ? -23.797 5.391 25.078 1 89.19 275 GLU B N 1
ATOM 4597 C CA . GLU B 1 275 ? -23.031 4.191 25.422 1 89.19 275 GLU B CA 1
ATOM 4598 C C . GLU B 1 275 ? -21.578 4.32 24.984 1 89.19 275 GLU B C 1
ATOM 4600 O O . GLU B 1 275 ? -20.672 3.861 25.688 1 89.19 275 GLU B O 1
ATOM 4605 N N . LEU B 1 276 ? -21.344 4.93 23.859 1 90.31 276 LEU B N 1
ATOM 4606 C CA . LEU B 1 276 ? -20 5.129 23.359 1 90.31 276 LEU B CA 1
ATOM 4607 C C . LEU B 1 276 ? -19.281 6.215 24.141 1 90.31 276 LEU B C 1
ATOM 4609 O O . LEU B 1 276 ? -18.094 6.074 24.469 1 90.31 276 LEU B O 1
ATOM 4613 N N . ILE B 1 277 ? -19.984 7.238 24.453 1 90.38 277 ILE B N 1
ATOM 4614 C CA . ILE B 1 277 ? -19.406 8.344 25.219 1 90.38 277 ILE B CA 1
ATOM 4615 C C . ILE B 1 277 ? -18.906 7.832 26.562 1 90.38 277 ILE B C 1
ATOM 4617 O O . ILE B 1 277 ? -17.828 8.211 27.016 1 90.38 277 ILE B O 1
ATOM 4621 N N . HIS B 1 278 ? -19.625 6.953 27.156 1 90 278 HIS B N 1
ATOM 4622 C CA . HIS B 1 278 ? -19.25 6.379 28.438 1 90 278 HIS B CA 1
ATOM 4623 C C . HIS B 1 278 ? -17.953 5.578 28.312 1 90 278 HIS B C 1
ATOM 4625 O O . HIS B 1 278 ? -17.156 5.523 29.25 1 90 278 HIS B O 1
ATOM 4631 N N . ARG B 1 279 ? -17.766 5.059 27.188 1 88.81 279 ARG B N 1
ATOM 4632 C CA . ARG B 1 279 ? -16.578 4.242 26.969 1 88.81 279 ARG B CA 1
ATOM 4633 C C . ARG B 1 279 ? -15.359 5.109 26.625 1 88.81 279 ARG B C 1
ATOM 4635 O O . ARG B 1 279 ? -14.219 4.676 26.797 1 88.81 279 ARG B O 1
ATOM 4642 N N . PHE B 1 280 ? -15.664 6.285 26.047 1 88.5 280 PHE B N 1
ATOM 4643 C CA . PHE B 1 280 ? -14.586 7.219 25.75 1 88.5 280 PHE B CA 1
ATOM 4644 C C . PHE B 1 280 ? -13.906 7.684 27.031 1 88.5 280 PHE B C 1
ATOM 4646 O O . PHE B 1 280 ? -12.727 8.055 27.016 1 88.5 280 PHE B O 1
ATOM 4653 N N . LEU B 1 281 ? -14.711 7.672 28.062 1 84.19 281 LEU B N 1
ATOM 4654 C CA . LEU B 1 281 ? -14.266 8.25 29.328 1 84.19 281 LEU B CA 1
ATOM 4655 C C . LEU B 1 281 ? -13.93 7.152 30.328 1 84.19 281 LEU B C 1
ATOM 4657 O O . LEU B 1 281 ? -14.461 6.043 30.25 1 84.19 281 LEU B O 1
ATOM 4661 N N . LYS B 1 282 ? -12.93 7.465 31.25 1 76.81 282 LYS B N 1
ATOM 4662 C CA . LYS B 1 282 ? -12.609 6.543 32.344 1 76.81 282 LYS B CA 1
ATOM 4663 C C . LYS B 1 282 ? -13.805 6.34 33.25 1 76.81 282 LYS B C 1
ATOM 4665 O O . LYS B 1 282 ? -14.555 7.277 33.531 1 76.81 282 LYS B O 1
ATOM 4670 N N . SER B 1 283 ? -14.18 5.074 33.344 1 59.72 283 SER B N 1
ATOM 4671 C CA . SER B 1 283 ? -15.25 4.848 34.312 1 59.72 283 SER B CA 1
ATOM 4672 C C . SER B 1 283 ? -14.945 5.535 35.625 1 59.72 283 SER B C 1
ATOM 4674 O O . SER B 1 283 ? -13.805 5.527 36.094 1 59.72 283 SER B O 1
ATOM 4676 N N . PRO B 1 284 ? -15.961 6.316 36.188 1 49.12 284 PRO B N 1
ATOM 4677 C CA . PRO B 1 284 ? -15.766 6.824 37.562 1 49.12 284 PRO B CA 1
ATOM 4678 C C . PRO B 1 284 ? -15.312 5.742 38.531 1 49.12 284 PRO B C 1
ATOM 4680 O O . PRO B 1 284 ? -15.602 4.559 38.312 1 49.12 284 PRO B O 1
#

Sequence (568 aa):
MNELGKDYTNHYVTRIGDIDYNEHVNGSRYEFFAEDARMQTLSKMGIDIKKLIKNHIALQHKGSHFQFLKQRTWNEILKIETTCDWIENGKIQWNHLIYELESGDLAAKLVRVDSLEEFEAKDRDLIQFYAEKNNELRIREQNTELNPESNVLEFSLRANTSDRNGFHAYPLHQLFKLVEEVRWLFSEGMGLSLEAAKEMDCIFFTTESNLIETSKIYPGQNIQVKAFISDYKKVACTLQQLFFQGNEAKPFLSVKETMLAISPSRMAPRRIPDELIHRFLKSPMNELGKDYTNHYVTRIGDIDYNEHVNGSRYEFFAEDARMQTLSKMGIDIKKLIKNHIALQHKGSHFQFLKQRTWNEILKIETTCDWIENGKIQWNHLIYELESGDLAAKLVRVDSLEEFEAKDRDLIQFYAEKNNELRIREQNTELNPESNVLEFSLRANTSDRNGFHAYPLHQLFKLVEEVRWLFSEGMGLSLEAAKEMDCIFFTTESNLIETSKIYPGQNIQVKAFISDYKKVACTLQQLFFQGNEAKPFLSVKETMLAISPSRMAPRRIPDELIHRFLKSP

Organism: NCBI:txid1917863

Secondary structure (DSSP, 8-state):
-------EEEEEEPPGGGBBTTSSB-HHHHHHHHHHHHHHHHHHTT--HHHHHHTT---EEEEEEEEE-S---TTPEEEEEEEEEEETTTEEEEEEEEEETTT--EEEEEEEEEE-TTS-HHHHHHHHHHSEE-----PPPPP-PPPTTB--EEEEEE--GGG-BTTSS--HHHHHHHHHHHHHHHHHHTT--HHHHHHHT-EEEEEEEEEEE-SPPPTT-EEEEEEEEEEE-SSEEEEEEEEEETT-SS-SEEEEEEEEEEETTTTEE-PPPHHHHHHHB---/-------EEEEEEPPGGGBBTTSSB-HHHHHHHHHHHHHHHHHHTT--HHHHHHTT---EEEEEEEEE-S---TTPEEEEEEEEEEETTTEEEEEEEEEETTT--EEEEEEEEEE-TTS-HHHHHHHHHHSEE-----PPPPP-PPPTTB--EEEEEE--GGG-BTTSS--HHHHHHHHHHHHHHHHHHTT--HHHHHHHT-EEEEEEEEEEE-SPPPTT-EEEEEEEEEEE-SSEEEEEEEEEETT-SS-SEEEEEEEEEEETTTTEE-PPPHHHHHHHB---

Solvent-accessible surface area (backbone atoms only — not comparable to full-atom values): 29706 Å² total; per-residue (Å²): 125,83,76,64,73,74,72,39,68,46,76,47,70,38,42,59,79,41,20,20,57,89,55,25,50,37,76,38,50,58,46,41,53,49,51,32,47,49,52,52,44,44,39,76,66,67,44,61,59,70,56,28,36,76,66,41,45,54,80,40,68,42,31,32,39,40,39,54,68,42,90,46,51,69,73,39,46,35,35,35,41,42,47,48,23,36,31,82,92,53,26,36,35,38,40,36,46,31,22,35,59,88,84,61,45,63,27,34,39,39,40,37,33,27,38,44,80,70,52,50,67,72,55,48,51,44,48,55,67,72,28,40,89,44,81,76,74,87,69,73,87,73,84,81,72,76,49,89,56,31,32,72,46,77,48,78,49,68,39,58,61,63,59,23,20,24,40,69,38,72,46,66,38,58,54,40,45,52,54,47,33,48,53,53,51,48,36,41,74,59,58,45,37,76,66,42,21,62,74,68,40,44,45,74,43,74,39,32,40,36,40,36,39,77,50,87,81,62,72,70,34,47,29,38,32,45,34,31,44,69,44,71,61,64,39,34,34,28,43,33,39,38,32,17,55,62,85,47,89,60,53,28,35,41,36,43,29,37,29,38,26,27,19,71,89,73,70,38,79,33,68,62,54,66,75,51,54,54,50,36,28,48,76,130,125,83,76,63,74,75,72,40,67,45,75,47,70,38,41,57,79,41,20,20,57,88,56,23,49,37,76,37,51,57,46,41,53,47,51,32,46,49,51,51,43,44,37,74,66,68,43,61,60,70,55,28,38,76,67,41,45,54,79,39,68,42,30,33,40,39,38,54,68,42,90,45,50,72,73,38,46,34,36,36,40,42,47,49,24,38,32,84,92,54,26,38,36,39,41,35,45,31,24,34,58,88,83,61,45,63,27,34,40,38,38,35,33,26,39,44,80,71,51,52,69,70,55,50,50,44,48,54,68,73,29,40,92,44,79,76,75,87,70,74,87,74,83,81,71,80,50,89,55,30,32,72,46,76,48,78,48,70,40,60,61,62,59,21,20,24,39,68,38,71,45,64,36,58,55,41,44,52,54,48,32,48,51,54,52,48,36,42,72,57,58,46,36,76,67,42,21,60,74,68,40,43,46,76,43,76,40,33,40,36,40,37,37,76,50,86,81,60,72,70,35,46,29,37,33,44,35,31,45,69,45,72,61,64,37,36,34,28,43,34,38,39,32,16,56,60,85,46,90,61,54,29,35,41,35,42,29,38,29,38,25,27,19,72,89,73,70,39,79,32,69,60,55,64,74,50,54,54,49,36,29,50,76,129